Protein AF-0000000084537482 (afdb_homodimer)

InterPro domains:
  IPR013217 Methyltransferase type 12 [PF08242] (51-150)
  IPR029063 S-adenosyl-L-methionine-dependent methyltransferase superfamily [G3DSA:3.40.50.150] (11-241)
  IPR029063 S-adenosyl-L-methionine-dependent methyltransferase superfamily [SSF53335] (12-239)

Nearest PDB structures (foldseek):
  4gek-assembly1_A  TM=8.395E-01  e=1.538E-17  Escherichia coli str. K-12 su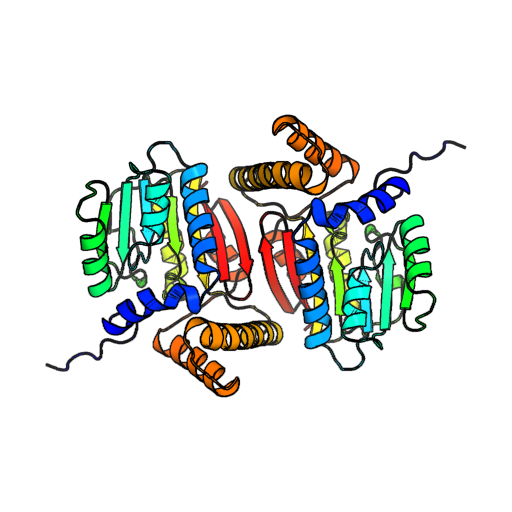bstr. MG1655
  4iwn-assembly1_B  TM=8.496E-01  e=4.969E-17  Escherichia coli
  1im8-assembly2_B  TM=8.520E-01  e=1.179E-16  Haemophilus influenzae Rd KW20
  3mcz-assembly1_B  TM=7.679E-01  e=9.448E-12  Burkholderia thailandensis E264
  8h26-assembly3_D  TM=6.845E-01  e=2.877E-08  Staphylococcus aureus subsp. aureus NCTC 8325

Foldseek 3Di:
DPPPPLFAPQDLVNLVVCVVCVCLLPVCQVVLLLVQLCCLPVVFDLAFEEEEEQCQLNSSVVNNCVVHVNHQYEYEHAHPNSQVNNCVVCVPRPSYHYDHDDLLVEDCVVDVAQAGQEYEYEADCQQHDPVSVLRNLLRRLRSYDAFHKYKYKHFAADPDPVLRVVLLLVSLVVSQVSCCVPPVDHDDSVRSSVVVVVSCVRNRGHHYHPVVVVVSNVVSQFPDKDWDDDDRRITMIMTTHD/DPPPPLFAPQDLVNLVVCVVCVCLLPVCQVVLLLVQLCCLCVVFDLAFEEEEEQCQLNSSVVNNCVVHVNHQYEYEHAHPNSQVNNCVVCVPRPSYHYDYDDLLVEDCVVDVAQAGQEYEYEADCQQHDPVSVLRNLLRRLRSYDAFHKYKYKHFAADPDPVLRVVLLLVSLVVSQVSCCVPPVDHDDSVRSSVVVVVSCVRNRGHHYHPVVVVVSNVVSQFPDKDWDDDDRRITMIMTTHD

Radius of gyration: 24.08 Å; Cα contacts (8 Å, |Δi|>4): 886; chains: 2; bounding box: 59×71×55 Å

Secondary structure (DSSP, 8-state):
-------GGGSHHHHHHHHHHHHHH-TTHHHHHHHHHHHHHHTS-SS-EEEEET-TTTHHHHHHHHH-TT-EEEEEES-HHHHHHHHHHTTT-TTEEEEE--GGG-STTS-S---EEEEEEES-GGGS-HHHHHHHHHHHHHHEEEEEEEEEEEEB--SSHHHHHHHHHHHHHHHHHHHHHHH-----HHHHHHHHHHHHHHHT---B-HHHHHHHHHHTT-SEEEEEEEETTEEEEEEE--/-------GGGSHHHHHHHHHHHHHH-TTHHHHHHHHHHHHHHTS-SS-EEEEET-TTTHHHHHHHHH-TT-EEEEEES-HHHHHHHHHHTTT-TTEEEEE--GGG-SGGG-S---EEEEEEES-GGGS-HHHHHHHHHHHHHHEEEEEEEEEEEEB--SSHHHHHHHHHHHHHHHHHHHHHHH-----HHHHHHHHHHHHHHHT---B-HHHHHHHHHHTT-SEEEEEEEETTEEEEEEE--

Solvent-accessible surface area (backbone atoms only — not comparable to full-atom values): 25208 Å² total; per-residue (Å²): 132,79,78,69,74,58,60,41,71,60,25,66,66,48,55,56,51,43,75,73,39,43,60,68,79,34,70,59,49,66,59,52,40,49,52,52,28,45,54,54,49,75,74,39,61,95,73,35,34,34,36,32,41,42,29,49,74,32,63,53,57,51,50,33,37,73,78,37,74,76,39,32,35,45,33,28,25,63,31,68,62,35,49,52,51,25,45,60,76,43,62,87,40,87,50,53,45,76,46,80,45,55,65,68,73,46,57,64,85,80,47,89,69,47,66,23,44,25,38,36,34,53,68,35,68,32,57,41,51,75,88,37,44,50,56,33,45,31,34,53,52,59,33,30,26,76,66,10,36,39,36,39,34,35,56,36,40,55,66,37,66,70,58,34,50,51,45,50,52,51,49,46,55,53,44,44,53,44,36,33,74,75,68,67,42,84,64,54,72,69,57,47,47,50,51,53,53,50,48,38,58,61,57,46,63,48,51,50,34,66,68,57,51,51,50,41,42,46,72,40,58,34,65,25,63,38,72,54,31,30,52,64,48,33,36,30,36,38,32,28,32,97,131,80,78,68,76,57,59,41,70,58,24,64,67,48,55,55,51,42,74,73,38,43,60,67,80,35,69,59,47,64,59,52,40,49,51,53,26,45,54,53,49,74,74,39,61,95,72,33,34,32,37,33,41,43,30,48,75,32,62,53,58,52,49,32,37,74,78,36,74,76,39,33,35,44,32,28,24,62,30,68,61,33,49,53,52,25,46,61,74,43,63,88,40,89,50,53,46,73,46,81,45,54,64,68,74,45,56,64,85,80,47,88,71,48,65,23,46,25,38,38,33,55,68,38,70,31,58,40,51,75,91,36,45,49,57,34,44,32,36,53,52,60,32,29,26,75,64,12,35,40,37,38,35,35,56,36,41,54,65,37,66,67,58,35,50,52,45,50,52,51,49,46,56,51,43,44,53,44,36,34,74,75,68,69,43,86,64,54,72,68,57,46,48,50,52,55,54,49,48,38,60,61,55,46,65,48,52,51,33,66,68,58,50,50,50,42,41,46,74,40,59,34,64,25,63,38,73,55,32,30,52,63,49,35,35,30,36,37,32,28,31,97

Organism: NCBI:txid1434108

Structure (mmCIF, N/CA/C/O backbone):
data_AF-0000000084537482-model_v1
#
loop_
_entity.id
_entity.type
_entity.pdbx_description
1 polymer Methyltransferase
#
loop_
_atom_site.group_PDB
_atom_site.id
_atom_site.type_symbol
_atom_site.label_atom_id
_atom_site.label_alt_id
_atom_site.label_comp_id
_atom_site.label_asym_id
_atom_site.label_entity_id
_atom_site.label_seq_id
_atom_site.pdbx_PDB_ins_code
_atom_site.Cartn_x
_atom_site.Cartn_y
_atom_site.Cartn_z
_atom_site.occupancy
_atom_site.B_iso_or_equiv
_atom_site.auth_seq_id
_atom_site.auth_comp_id
_atom_site.auth_asym_id
_atom_site.auth_atom_id
_atom_site.pdbx_PDB_model_num
ATOM 1 N N . MET A 1 1 ? -31.266 31.094 20.031 1 28.02 1 MET A N 1
ATOM 2 C CA . MET A 1 1 ? -29.891 30.984 19.594 1 28.02 1 MET A CA 1
ATOM 3 C C . MET A 1 1 ? -29.484 29.531 19.406 1 28.02 1 MET A C 1
ATOM 5 O O . MET A 1 1 ? -29.359 28.781 20.375 1 28.02 1 MET A O 1
ATOM 9 N N . GLU A 1 2 ? -30.031 28.812 18.469 1 32.56 2 GLU A N 1
ATOM 10 C CA . GLU A 1 2 ? -30.094 27.391 18.188 1 32.56 2 GLU A CA 1
ATOM 11 C C . GLU A 1 2 ? -28.703 26.75 18.25 1 32.56 2 GLU A C 1
ATOM 13 O O . GLU A 1 2 ? -27.781 27.203 17.578 1 32.56 2 GLU A O 1
ATOM 18 N N . LYS A 1 3 ? -28.234 26.312 19.375 1 38.31 3 LYS A N 1
ATOM 19 C CA . LYS A 1 3 ? -26.984 25.594 19.625 1 38.31 3 LYS A CA 1
ATOM 20 C C . LYS A 1 3 ? -26.656 24.641 18.484 1 38.31 3 LYS A C 1
ATOM 22 O O . LYS A 1 3 ? -27.406 23.719 18.203 1 38.31 3 LYS A O 1
ATOM 27 N N . GLU A 1 4 ? -26.219 25.094 17.328 1 40 4 GLU A N 1
ATOM 28 C CA . GLU A 1 4 ? -25.812 24.359 16.125 1 40 4 GLU A CA 1
ATOM 29 C C . GLU A 1 4 ? -25.094 23.062 16.5 1 40 4 GLU A C 1
ATOM 31 O O . GLU A 1 4 ? -24.109 23.078 17.234 1 40 4 GLU A O 1
ATOM 36 N N . LYS A 1 5 ? -25.828 22.031 16.609 1 47.16 5 LYS A N 1
ATOM 37 C CA . LYS A 1 5 ? -25.375 20.672 16.875 1 47.16 5 LYS A CA 1
ATOM 38 C C . LYS A 1 5 ? -24.031 20.406 16.172 1 47.16 5 LYS A C 1
ATOM 40 O O . LYS A 1 5 ? -23.953 20.422 14.945 1 47.16 5 LYS A O 1
ATOM 45 N N . LYS A 1 6 ? -23 21.031 16.953 1 53.72 6 LYS A N 1
ATOM 46 C CA . LYS A 1 6 ? -21.656 20.703 16.484 1 53.72 6 LYS A CA 1
ATOM 47 C C . LYS A 1 6 ? -21.578 19.25 16.031 1 53.72 6 LYS A C 1
ATOM 49 O O . LYS A 1 6 ? -22.047 18.344 16.734 1 53.72 6 LYS A O 1
ATOM 54 N N . LYS A 1 7 ? -21.531 19.062 14.82 1 63.03 7 LYS A N 1
ATOM 55 C CA . LYS A 1 7 ? -21.5 17.719 14.25 1 63.03 7 LYS A CA 1
ATOM 56 C C . LYS A 1 7 ? -20.094 17.344 13.828 1 63.03 7 LYS A C 1
ATOM 58 O O . LYS A 1 7 ? -19.266 18.203 13.539 1 63.03 7 LYS A O 1
ATOM 63 N N . GLY A 1 8 ? -19.75 16.031 14.148 1 67.12 8 GLY A N 1
ATOM 64 C CA . GLY A 1 8 ? -18.469 15.508 13.68 1 67.12 8 GLY A CA 1
ATOM 65 C C . GLY A 1 8 ? -17.281 16.062 14.438 1 67.12 8 GLY A C 1
ATOM 66 O O . GLY A 1 8 ? -17.25 16.016 15.664 1 67.12 8 GLY A O 1
ATOM 67 N N . TRP A 1 9 ? -16.438 16.625 13.852 1 72.44 9 TRP A N 1
ATOM 68 C CA . TRP A 1 9 ? -15.148 17.031 14.422 1 72.44 9 TRP A CA 1
ATOM 69 C C . TRP A 1 9 ? -15.266 18.359 15.148 1 72.44 9 TRP A C 1
ATOM 71 O O . TRP A 1 9 ? -14.375 18.75 15.914 1 72.44 9 TRP A O 1
ATOM 81 N N . THR A 1 10 ? -16.281 19 15.039 1 72.81 10 THR A N 1
ATOM 82 C CA . THR A 1 10 ? -16.453 20.281 15.727 1 72.81 10 THR A CA 1
ATOM 83 C C . THR A 1 10 ? -16.922 20.062 17.156 1 72.81 10 THR A C 1
ATOM 85 O O . THR A 1 10 ? -16.891 21 17.969 1 72.81 10 THR A O 1
ATOM 88 N N . HIS A 1 11 ? -17.312 18.797 17.422 1 74.81 11 HIS A N 1
ATOM 89 C CA . HIS A 1 11 ? -17.719 18.469 18.781 1 74.81 11 HIS A CA 1
ATOM 90 C C . HIS A 1 11 ? -16.5 18.172 19.672 1 74.81 11 HIS A C 1
ATOM 92 O O . HIS A 1 11 ? -15.672 17.344 19.328 1 74.81 11 HIS A O 1
ATOM 98 N N . PRO A 1 12 ? -16.297 18.828 20.797 1 72.88 12 PRO A N 1
ATOM 99 C CA . PRO A 1 12 ? -15.125 18.656 21.672 1 72.88 12 PRO A CA 1
ATOM 100 C C . PRO A 1 12 ? -14.914 17.219 22.109 1 72.88 12 PRO A C 1
ATOM 102 O O . PRO A 1 12 ? -13.766 16.766 22.234 1 72.88 12 PRO A O 1
ATOM 105 N N . GLU A 1 13 ? -15.984 16.5 22.328 1 75.12 13 GLU A N 1
ATOM 106 C CA . GLU A 1 13 ? -15.867 15.125 22.797 1 75.12 13 GLU A CA 1
ATOM 107 C C . GLU A 1 13 ? -15.211 14.242 21.734 1 75.12 13 GLU A C 1
ATOM 109 O O . GLU A 1 13 ? -14.562 13.25 22.062 1 75.12 13 GLU A O 1
ATOM 114 N N . ALA A 1 14 ? -15.43 14.617 20.516 1 74.69 14 ALA A N 1
ATOM 115 C CA . ALA A 1 14 ? -14.852 13.828 19.438 1 74.69 14 ALA A CA 1
ATOM 116 C C . ALA A 1 14 ? -13.328 13.898 19.453 1 74.69 14 ALA A C 1
ATOM 118 O O . ALA A 1 14 ? -12.648 12.875 19.312 1 74.69 14 ALA A O 1
ATOM 119 N N . ALA A 1 15 ? -12.82 15.031 19.75 1 73.25 15 ALA A N 1
ATOM 120 C CA . ALA A 1 15 ? -11.375 15.25 19.781 1 73.25 15 ALA A CA 1
ATOM 121 C C . ALA A 1 15 ? -10.734 14.5 20.938 1 73.25 15 ALA A C 1
ATOM 123 O O . ALA A 1 15 ? -9.672 13.891 20.781 1 73.25 15 ALA A O 1
ATOM 124 N N . GLU A 1 16 ? -11.328 14.492 22.047 1 76.12 16 GLU A N 1
ATOM 125 C CA . GLU A 1 16 ? -10.812 13.82 23.234 1 76.12 16 GLU A CA 1
ATOM 126 C C . GLU A 1 16 ? -10.812 12.305 23.062 1 76.12 16 GLU A C 1
ATOM 128 O O . GLU A 1 16 ? -9.828 11.633 23.391 1 76.12 16 GLU A O 1
ATOM 133 N N . LYS A 1 17 ? -11.914 11.852 22.562 1 77.38 17 LYS A N 1
ATOM 134 C CA . LYS A 1 17 ? -12.031 10.414 22.328 1 77.38 17 LYS A CA 1
ATOM 135 C C . LYS A 1 17 ? -10.984 9.93 21.328 1 77.38 17 LYS A C 1
ATOM 137 O O . LYS A 1 17 ? -10.391 8.867 21.516 1 77.38 17 LYS A O 1
ATOM 142 N N . TYR A 1 18 ? -10.828 10.672 20.344 1 77.38 18 TYR A N 1
ATOM 143 C CA . TYR A 1 18 ? -9.828 10.328 19.344 1 77.38 18 TYR A CA 1
ATOM 144 C C . TYR A 1 18 ? -8.438 10.258 19.969 1 77.38 18 TYR A C 1
ATOM 146 O O . TYR A 1 18 ? -7.699 9.289 19.734 1 77.38 18 TYR A O 1
ATOM 154 N N . ALA A 1 19 ? -8.07 11.156 20.75 1 76.12 19 ALA A N 1
ATOM 155 C CA . ALA A 1 19 ? -6.75 11.234 21.359 1 76.12 19 ALA A CA 1
ATOM 156 C C . ALA A 1 19 ? -6.477 10.008 22.234 1 76.12 19 ALA A C 1
ATOM 158 O O . ALA A 1 19 ? -5.344 9.516 22.281 1 76.12 19 ALA A O 1
ATOM 159 N N . GLN A 1 20 ? -7.52 9.406 22.719 1 78.25 20 GLN A N 1
ATOM 160 C CA . GLN A 1 20 ? -7.355 8.32 23.672 1 78.25 20 GLN A CA 1
ATOM 161 C C . GLN A 1 20 ? -7.371 6.965 22.984 1 78.25 20 GLN A C 1
ATOM 163 O O . GLN A 1 20 ? -6.758 6.008 23.469 1 78.25 20 GLN A O 1
ATOM 168 N N . THR A 1 21 ? -8.008 6.926 21.812 1 86.69 21 THR A N 1
ATOM 169 C CA . THR A 1 21 ? -8.297 5.59 21.297 1 86.69 21 THR A CA 1
ATOM 170 C C . THR A 1 21 ? -7.715 5.406 19.906 1 86.69 21 THR A C 1
ATOM 172 O O . THR A 1 21 ? -7.746 4.305 19.359 1 86.69 21 THR A O 1
ATOM 175 N N . ALA A 1 22 ? -7.148 6.445 19.375 1 88.88 22 ALA A N 1
ATOM 176 C CA . ALA A 1 22 ? -6.754 6.438 17.969 1 88.88 22 ALA A CA 1
ATOM 177 C C . ALA A 1 22 ? -5.812 5.273 17.672 1 88.88 22 ALA A C 1
ATOM 179 O O . ALA A 1 22 ? -5.996 4.555 16.688 1 88.88 22 ALA A O 1
ATOM 180 N N . ASP A 1 23 ? -4.918 4.969 18.594 1 91.31 23 ASP A N 1
ATOM 181 C CA . ASP A 1 23 ? -3.912 3.938 18.359 1 91.31 23 ASP A CA 1
ATOM 182 C C . ASP A 1 23 ? -4.52 2.543 18.484 1 91.31 23 ASP A C 1
ATOM 184 O O . ASP A 1 23 ? -3.982 1.574 17.953 1 91.31 23 ASP A O 1
ATOM 188 N N . ILE A 1 24 ? -5.586 2.445 19.188 1 91 24 ILE A N 1
ATOM 189 C CA . ILE A 1 24 ? -6.277 1.168 19.312 1 91 24 ILE A CA 1
ATOM 190 C C . ILE A 1 24 ? -7.133 0.91 18.078 1 91 24 ILE A C 1
ATOM 192 O O . ILE A 1 24 ? -7.16 -0.207 17.562 1 91 24 ILE A O 1
ATOM 196 N N . ILE A 1 25 ? -7.773 1.96 17.609 1 92.31 25 ILE A N 1
ATOM 197 C CA . ILE A 1 25 ? -8.688 1.857 16.469 1 92.31 25 ILE A CA 1
ATOM 198 C C . ILE A 1 25 ? -7.891 1.701 15.18 1 92.31 25 ILE A C 1
ATOM 200 O O . ILE A 1 25 ? -8.297 0.966 14.281 1 92.31 25 ILE A O 1
ATOM 204 N N . ILE A 1 26 ? -6.762 2.381 15.141 1 95.75 26 ILE A N 1
ATOM 205 C CA . ILE A 1 26 ? -5.863 2.312 14 1 95.75 26 ILE A CA 1
ATOM 206 C C . ILE A 1 26 ? -4.465 1.913 14.461 1 95.75 26 ILE A C 1
ATOM 208 O O . ILE A 1 26 ? -3.586 2.766 14.609 1 95.75 26 ILE A O 1
ATOM 212 N N . PRO A 1 27 ? -4.277 0.705 14.602 1 94.31 27 PRO A N 1
ATOM 213 C CA . PRO A 1 27 ? -2.984 0.249 15.117 1 94.31 27 PRO A CA 1
ATOM 214 C C . PRO A 1 27 ? -1.816 0.663 14.219 1 94.31 27 PRO A C 1
ATOM 216 O O . PRO A 1 27 ? -0.678 0.745 14.688 1 94.31 27 PRO A O 1
ATOM 219 N N . GLU A 1 28 ? -2.096 0.992 12.938 1 96.75 28 GLU A N 1
ATOM 220 C CA . GLU A 1 28 ? -1.063 1.369 11.977 1 96.75 28 GLU A CA 1
ATOM 221 C C . GLU A 1 28 ? -0.676 2.838 12.125 1 96.75 28 GLU A C 1
ATOM 223 O O . GLU A 1 28 ? 0.266 3.307 11.484 1 96.75 28 GLU A O 1
ATOM 228 N N . ARG A 1 29 ? -1.338 3.588 12.953 1 96.38 29 ARG A N 1
ATOM 229 C CA . ARG A 1 29 ? -1.21 5.039 13.039 1 96.38 29 ARG A CA 1
ATOM 230 C C . ARG A 1 29 ? 0.232 5.445 13.32 1 96.38 29 ARG A C 1
ATOM 232 O O . ARG A 1 29 ? 0.762 6.355 12.68 1 96.38 29 ARG A O 1
ATOM 239 N N . LYS A 1 30 ? 0.874 4.82 14.258 1 96.31 30 LYS A N 1
ATOM 240 C CA . LYS A 1 30 ? 2.248 5.164 14.617 1 96.31 30 LYS A CA 1
ATOM 241 C C . LYS A 1 30 ? 3.186 4.977 13.43 1 96.31 30 LYS A C 1
ATOM 243 O O . LYS A 1 30 ? 4.066 5.805 13.188 1 96.31 30 LYS A O 1
ATOM 248 N N . GLU A 1 31 ? 3.025 3.9 12.734 1 97.25 31 GLU A N 1
ATOM 249 C CA . GLU A 1 31 ? 3.828 3.639 11.547 1 97.25 31 GLU A CA 1
ATOM 250 C C . GLU A 1 31 ? 3.588 4.699 10.477 1 97.25 31 GLU A C 1
ATOM 252 O O . GLU A 1 31 ? 4.531 5.172 9.836 1 97.25 31 GLU A O 1
ATOM 257 N N . ILE A 1 32 ? 2.361 5.047 10.297 1 98.56 32 ILE A N 1
ATOM 258 C CA . ILE A 1 32 ? 1.987 6.047 9.305 1 98.56 32 ILE A CA 1
ATOM 259 C C . ILE A 1 32 ? 2.639 7.387 9.648 1 98.56 32 ILE A C 1
ATOM 261 O O . ILE A 1 32 ? 3.277 8.008 8.797 1 98.56 32 ILE A O 1
ATOM 265 N N . LEU A 1 33 ? 2.561 7.773 10.891 1 98.38 33 LEU A N 1
ATOM 266 C CA . LEU A 1 33 ? 3.168 9.016 11.352 1 98.38 33 LEU A CA 1
ATOM 267 C C . LEU A 1 33 ? 4.676 9 11.133 1 98.38 33 LEU A C 1
ATOM 269 O O . LEU A 1 33 ? 5.258 9.992 10.695 1 98.38 33 LEU A O 1
ATOM 273 N N . SER A 1 34 ? 5.234 7.887 11.406 1 98.31 34 SER A N 1
ATOM 274 C CA . SER A 1 34 ? 6.676 7.734 11.25 1 98.31 34 SER A CA 1
ATOM 275 C C . SER A 1 34 ? 7.102 7.875 9.797 1 98.31 34 SER A C 1
ATOM 277 O O . SER A 1 34 ? 8.062 8.578 9.492 1 98.31 34 SER A O 1
ATOM 279 N N . ILE A 1 35 ? 6.41 7.25 8.914 1 98.56 35 ILE A N 1
ATOM 280 C CA . ILE A 1 35 ? 6.77 7.277 7.5 1 98.56 35 ILE A CA 1
ATOM 281 C C . ILE A 1 35 ? 6.602 8.695 6.957 1 98.56 35 ILE A C 1
ATOM 283 O O . ILE A 1 35 ? 7.504 9.227 6.301 1 98.56 35 ILE A O 1
ATOM 287 N N . ILE A 1 36 ? 5.492 9.336 7.273 1 98.88 36 ILE A N 1
ATOM 288 C CA . ILE A 1 36 ? 5.211 10.68 6.773 1 98.88 36 ILE A CA 1
ATOM 289 C C . ILE A 1 36 ? 6.305 11.641 7.234 1 98.88 36 ILE A C 1
ATOM 291 O O . ILE A 1 36 ? 6.859 12.391 6.426 1 98.88 36 ILE A O 1
ATOM 295 N N . SER A 1 37 ? 6.613 11.594 8.516 1 98.81 37 SER A N 1
ATOM 296 C CA . SER A 1 37 ? 7.578 12.531 9.078 1 98.81 37 SER A CA 1
ATOM 297 C C . SER A 1 37 ? 8.984 12.266 8.539 1 98.81 37 SER A C 1
ATOM 299 O O . SER A 1 37 ? 9.719 13.203 8.227 1 98.81 37 SER A O 1
ATOM 301 N N . ARG A 1 38 ? 9.328 11.023 8.383 1 98.5 38 ARG A N 1
ATOM 302 C CA . ARG A 1 38 ? 10.656 10.68 7.898 1 98.5 38 ARG A CA 1
ATOM 303 C C . ARG A 1 38 ? 10.844 11.109 6.445 1 98.5 38 ARG A C 1
ATOM 305 O O . ARG A 1 38 ? 11.883 11.656 6.082 1 98.5 38 ARG A O 1
ATOM 312 N N . VAL A 1 39 ? 9.844 10.859 5.613 1 98.5 39 VAL A N 1
ATOM 313 C CA . VAL A 1 39 ? 9.938 11.266 4.215 1 98.5 39 VAL A CA 1
ATOM 314 C C . VAL A 1 39 ? 10.094 12.781 4.125 1 98.5 39 VAL A C 1
ATOM 316 O O . VAL A 1 39 ? 10.945 13.281 3.387 1 98.5 39 VAL A O 1
ATOM 319 N N . ALA A 1 40 ? 9.336 13.508 4.891 1 98.56 40 ALA A N 1
ATOM 320 C CA . ALA A 1 40 ? 9.344 14.969 4.867 1 98.56 40 ALA A CA 1
ATOM 321 C C . ALA A 1 40 ? 10.703 15.508 5.297 1 98.56 40 ALA A C 1
ATOM 323 O O . ALA A 1 40 ? 11.188 16.5 4.742 1 98.56 40 ALA A O 1
ATOM 324 N N . ILE A 1 41 ? 11.32 14.82 6.246 1 98.44 41 ILE A N 1
ATOM 325 C CA . ILE A 1 41 ? 12.508 15.383 6.879 1 98.44 41 ILE A CA 1
ATOM 326 C C . ILE A 1 41 ? 13.758 14.859 6.176 1 98.44 41 ILE A C 1
ATOM 328 O O . ILE A 1 41 ? 14.688 15.625 5.898 1 98.44 41 ILE A O 1
ATOM 332 N N . GLU A 1 42 ? 13.773 13.594 5.836 1 97.88 42 GLU A N 1
ATOM 333 C CA . GLU A 1 42 ? 14.992 12.984 5.305 1 97.88 42 GLU A CA 1
ATOM 334 C C . GLU A 1 42 ? 15.219 13.375 3.846 1 97.88 42 GLU A C 1
ATOM 336 O O . GLU A 1 42 ? 16.344 13.367 3.361 1 97.88 42 GLU A O 1
ATOM 341 N N . LEU A 1 43 ? 14.172 13.781 3.17 1 97.5 43 LEU A N 1
ATOM 342 C CA . LEU A 1 43 ? 14.312 14.203 1.781 1 97.5 43 LEU A CA 1
ATOM 343 C C . LEU A 1 43 ? 14.344 15.727 1.678 1 97.5 43 LEU A C 1
ATOM 345 O O . LEU A 1 43 ? 14.469 16.281 0.582 1 97.5 43 LEU A O 1
ATOM 349 N N . GLY A 1 44 ? 14.148 16.359 2.797 1 94.5 44 GLY A N 1
ATOM 350 C CA . GLY A 1 44 ? 14.148 17.812 2.826 1 94.5 44 GLY A CA 1
ATOM 351 C C . GLY A 1 44 ? 15.492 18.406 3.203 1 94.5 44 GLY A C 1
ATOM 352 O O . GLY A 1 44 ? 16.469 17.672 3.422 1 94.5 44 GLY A O 1
ATOM 353 N N . PRO A 1 45 ? 15.508 19.719 3.184 1 94.12 45 PRO A N 1
ATOM 354 C CA . PRO A 1 45 ? 16.734 20.406 3.58 1 94.12 45 PRO A CA 1
ATOM 355 C C . PRO A 1 45 ? 16.953 20.406 5.09 1 94.12 45 PRO A C 1
ATOM 357 O O . PRO A 1 45 ? 16.141 19.844 5.832 1 94.12 45 PRO A O 1
ATOM 360 N N . MET A 1 46 ? 17.969 21.031 5.547 1 92.31 46 MET A N 1
ATOM 361 C CA . MET A 1 46 ? 18.375 21.062 6.953 1 92.31 46 MET A CA 1
ATOM 362 C C . MET A 1 46 ? 17.344 21.844 7.781 1 92.31 46 MET A C 1
ATOM 364 O O . MET A 1 46 ? 17.031 21.438 8.898 1 92.31 46 MET A O 1
ATOM 368 N N . ASP A 1 47 ? 16.875 22.938 7.223 1 93.94 47 ASP A N 1
ATOM 369 C CA . ASP A 1 47 ? 15.883 23.766 7.898 1 93.94 47 ASP A CA 1
ATOM 370 C C . ASP A 1 47 ? 14.57 23.812 7.109 1 93.94 47 ASP A C 1
ATOM 372 O O . ASP A 1 47 ? 14.234 24.844 6.527 1 93.94 47 ASP A O 1
ATOM 376 N N . PRO A 1 48 ? 13.836 22.75 7.277 1 97.31 48 PRO A N 1
ATOM 377 C CA . PRO A 1 48 ? 12.664 22.656 6.402 1 97.31 48 PRO A CA 1
ATOM 378 C C . PRO A 1 48 ? 11.5 23.516 6.871 1 97.31 48 PRO A C 1
ATOM 380 O O . PRO A 1 48 ? 11.281 23.672 8.078 1 97.31 48 PRO A O 1
ATOM 383 N N . LYS A 1 49 ? 10.805 24.078 5.941 1 98.25 49 LYS A N 1
ATOM 384 C CA . LYS A 1 49 ? 9.508 24.719 6.129 1 98.25 49 LYS A CA 1
ATOM 385 C C . LYS A 1 49 ? 8.375 23.812 5.68 1 98.25 49 LYS A C 1
ATOM 387 O O . LYS A 1 49 ? 8.305 23.422 4.512 1 98.25 49 LYS A O 1
ATOM 392 N N . ILE A 1 50 ? 7.438 23.547 6.617 1 98.69 50 ILE A N 1
ATOM 393 C CA . ILE A 1 50 ? 6.457 22.484 6.359 1 98.69 50 ILE A CA 1
ATOM 394 C C . ILE A 1 50 ? 5.059 23 6.711 1 98.69 50 ILE A C 1
ATOM 396 O O . ILE A 1 50 ? 4.895 23.781 7.641 1 98.69 50 ILE A O 1
ATOM 400 N N . ILE A 1 51 ? 4.098 22.578 5.918 1 98.81 51 ILE A N 1
ATOM 401 C CA . ILE A 1 51 ? 2.695 22.766 6.277 1 98.81 51 ILE A CA 1
ATOM 402 C C . ILE A 1 51 ? 2.107 21.438 6.738 1 98.81 51 ILE A C 1
ATOM 404 O O . ILE A 1 51 ? 2.359 20.391 6.129 1 98.81 51 ILE A O 1
ATOM 408 N N . ASP A 1 52 ? 1.376 21.422 7.836 1 98.81 52 ASP A N 1
ATOM 409 C CA . ASP A 1 52 ? 0.634 20.281 8.367 1 98.81 52 ASP A CA 1
ATOM 410 C C . ASP A 1 52 ? -0.872 20.5 8.234 1 98.81 52 ASP A C 1
ATOM 412 O O . ASP A 1 52 ? -1.48 21.172 9.055 1 98.81 52 ASP A O 1
ATOM 416 N N . LEU A 1 53 ? -1.504 19.859 7.215 1 98.69 53 LEU A N 1
ATOM 417 C CA . LEU A 1 53 ? -2.92 20.047 6.914 1 98.69 53 LEU A CA 1
ATOM 418 C C . LEU A 1 53 ? -3.777 19.125 7.781 1 98.69 53 LEU A C 1
ATOM 420 O O . LEU A 1 53 ? -3.516 17.922 7.867 1 98.69 53 LEU A O 1
ATOM 424 N N . GLY A 1 54 ? -4.867 19.672 8.25 1 97.69 54 GLY A N 1
ATOM 425 C CA . GLY A 1 54 ? -5.641 18.875 9.188 1 97.69 54 GLY A CA 1
ATOM 426 C C . GLY A 1 54 ? -4.812 18.359 10.352 1 97.69 54 GLY A C 1
ATOM 427 O O . GLY A 1 54 ? -4.824 17.156 10.641 1 97.69 54 GLY A O 1
ATOM 428 N N . CYS A 1 55 ? -4.27 19.266 11.07 1 97.56 55 CYS A N 1
ATOM 429 C CA . CYS A 1 55 ? -3.191 18.906 11.984 1 97.56 55 CYS A CA 1
ATOM 430 C C . CYS A 1 55 ? -3.744 18.234 13.242 1 97.56 55 CYS A C 1
ATOM 432 O O . CYS A 1 55 ? -3.004 17.594 13.984 1 97.56 55 CYS A O 1
ATOM 434 N N . GLY A 1 56 ? -5.035 18.406 13.609 1 94.94 56 GLY A N 1
ATOM 435 C CA . GLY A 1 56 ? -5.562 17.859 14.852 1 94.94 56 GLY A CA 1
ATOM 436 C C . GLY A 1 56 ? -4.762 18.281 16.078 1 94.94 56 GLY A C 1
ATOM 437 O O . GLY A 1 56 ? -4.496 19.469 16.266 1 94.94 56 GLY A O 1
ATOM 438 N N . LEU A 1 57 ? -4.316 17.297 16.797 1 93.69 57 LEU A N 1
ATOM 439 C CA . LEU A 1 57 ? -3.529 17.578 18 1 93.69 57 LEU A CA 1
ATOM 440 C C . LEU A 1 57 ? -2.066 17.828 17.641 1 93.69 57 LEU A C 1
ATOM 442 O O . LEU A 1 57 ? -1.254 18.125 18.516 1 93.69 57 LEU A O 1
ATOM 446 N N . GLY A 1 58 ? -1.74 17.703 16.422 1 97.12 58 GLY A N 1
ATOM 447 C CA . GLY A 1 58 ? -0.391 17.984 15.961 1 97.12 58 GLY A CA 1
ATOM 448 C C . GLY A 1 58 ? 0.531 16.781 16.031 1 97.12 58 GLY A C 1
ATOM 449 O O . GLY A 1 58 ? 1.732 16.938 16.266 1 97.12 58 GLY A O 1
ATOM 450 N N . ASP A 1 59 ? 0.025 15.594 15.828 1 96.88 59 ASP A N 1
ATOM 451 C CA . ASP A 1 59 ? 0.812 14.375 15.992 1 96.88 59 ASP A CA 1
ATOM 452 C C . ASP A 1 59 ? 1.879 14.258 14.906 1 96.88 59 ASP A C 1
ATOM 454 O O . ASP A 1 59 ? 2.998 13.82 15.172 1 96.88 59 ASP A O 1
ATOM 458 N N . VAL A 1 60 ? 1.579 14.633 13.672 1 98.31 60 VAL A N 1
ATOM 459 C CA . VAL A 1 60 ? 2.584 14.617 12.617 1 98.31 60 VAL A CA 1
ATOM 460 C C . VAL A 1 60 ? 3.688 15.625 12.93 1 98.31 60 VAL A C 1
ATOM 462 O O . VAL A 1 60 ? 4.875 15.305 12.82 1 98.31 60 VAL A O 1
ATOM 465 N N . THR A 1 61 ? 3.281 16.781 13.32 1 98.69 61 THR A N 1
ATOM 466 C CA . THR A 1 61 ? 4.227 17.844 13.672 1 98.69 61 THR A CA 1
ATOM 467 C C . THR A 1 61 ? 5.152 17.391 14.797 1 98.69 61 THR A C 1
ATOM 469 O O . THR A 1 61 ? 6.359 17.625 14.75 1 98.69 61 THR A O 1
ATOM 472 N N . ALA A 1 62 ? 4.551 16.703 15.812 1 98.12 62 ALA A N 1
ATOM 473 C CA . ALA A 1 62 ? 5.363 16.203 16.922 1 98.12 62 ALA A CA 1
ATOM 474 C C . ALA A 1 62 ? 6.441 15.25 16.406 1 98.12 62 ALA A C 1
ATOM 476 O O . ALA A 1 62 ? 7.594 15.32 16.844 1 98.12 62 ALA A O 1
ATOM 477 N N . GLU A 1 63 ? 6.066 14.352 15.523 1 98.5 63 GLU A N 1
ATOM 478 C CA . GLU A 1 63 ? 7.031 13.414 14.961 1 98.5 63 GLU A CA 1
ATOM 479 C C . GLU A 1 63 ? 8.094 14.133 14.141 1 98.5 63 GLU A C 1
ATOM 481 O O . GLU A 1 63 ? 9.273 13.773 14.18 1 98.5 63 GLU A O 1
ATOM 486 N N . ILE A 1 64 ? 7.73 15.156 13.383 1 98.69 64 ILE A N 1
ATOM 487 C CA . ILE A 1 64 ? 8.648 15.961 12.586 1 98.69 64 ILE A CA 1
ATOM 488 C C . ILE A 1 64 ? 9.672 16.641 13.492 1 98.69 64 ILE A C 1
ATOM 490 O O . ILE A 1 64 ? 10.875 16.609 13.219 1 98.69 64 ILE A O 1
ATOM 494 N N . LEU A 1 65 ? 9.211 17.188 14.617 1 98.31 65 LEU A N 1
ATOM 495 C CA . LEU A 1 65 ? 10.062 17.953 15.523 1 98.31 65 LEU A CA 1
ATOM 496 C C . LEU A 1 65 ? 11.031 17.031 16.25 1 98.31 65 LEU A C 1
ATOM 498 O O . LEU A 1 65 ? 12.125 17.453 16.641 1 98.31 65 LEU A O 1
ATOM 502 N N . LYS A 1 66 ? 10.641 15.766 16.469 1 97.81 66 LYS A N 1
ATOM 503 C CA . LYS A 1 66 ? 11.562 14.789 17.031 1 97.81 66 LYS A CA 1
ATOM 504 C C . LYS A 1 66 ? 12.773 14.578 16.125 1 97.81 66 LYS A C 1
ATOM 506 O O . LYS A 1 66 ? 13.891 14.398 16.609 1 97.81 66 LYS A O 1
ATOM 511 N N . LEU A 1 67 ? 12.523 14.695 14.836 1 97.69 67 LEU A N 1
A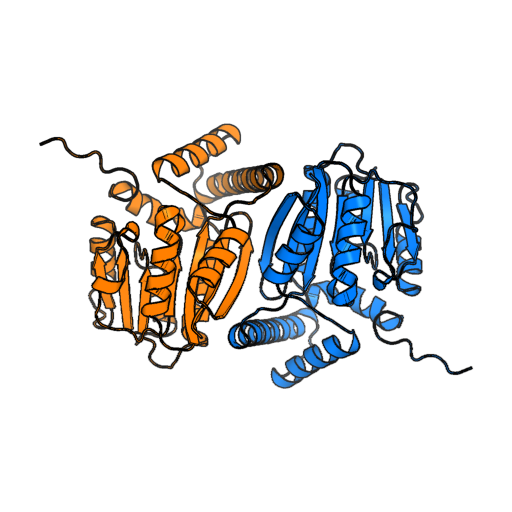TOM 512 C CA . LEU A 1 67 ? 13.578 14.469 13.852 1 97.69 67 LEU A CA 1
ATOM 513 C C . LEU A 1 67 ? 14.352 15.758 13.578 1 97.69 67 LEU A C 1
ATOM 515 O O . LEU A 1 67 ? 15.555 15.719 13.328 1 97.69 67 LEU A O 1
ATOM 519 N N . LYS A 1 68 ? 13.586 16.859 13.555 1 98.12 68 LYS A N 1
ATOM 520 C CA . LYS A 1 68 ? 14.156 18.172 13.273 1 98.12 68 LYS A CA 1
ATOM 521 C C . LYS A 1 68 ? 13.531 19.234 14.172 1 98.12 68 LYS A C 1
ATOM 523 O O . LYS A 1 68 ? 12.609 19.953 13.75 1 98.12 68 LYS A O 1
ATOM 528 N N . PRO A 1 69 ? 14.102 19.469 15.305 1 96.38 69 PRO A N 1
ATOM 529 C CA . PRO A 1 69 ? 13.523 20.391 16.297 1 96.38 69 PRO A CA 1
ATOM 530 C C . PRO A 1 69 ? 13.406 21.812 15.773 1 96.38 69 PRO A C 1
ATOM 532 O O . PRO A 1 69 ? 12.555 22.578 16.25 1 96.38 69 PRO A O 1
ATOM 535 N N . GLN A 1 70 ? 14.172 22.125 14.812 1 95.69 70 GLN A N 1
ATOM 536 C CA . GLN A 1 70 ? 14.203 23.516 14.344 1 95.69 70 GLN A CA 1
ATOM 537 C C . GLN A 1 70 ? 13.312 23.703 13.133 1 95.69 70 GLN A C 1
ATOM 539 O O . GLN A 1 70 ? 13.305 24.781 12.523 1 95.69 70 GLN A O 1
ATOM 544 N N . ALA A 1 71 ? 12.555 22.688 12.758 1 98 71 ALA A N 1
ATOM 545 C CA . ALA A 1 71 ? 11.664 22.812 11.609 1 98 71 ALA A CA 1
ATOM 546 C C . ALA A 1 71 ? 10.617 23.906 11.828 1 98 71 ALA A C 1
ATOM 548 O O . ALA A 1 71 ? 10.117 24.062 12.945 1 98 71 ALA A O 1
ATOM 549 N N . ASP A 1 72 ? 10.352 24.656 10.766 1 98.06 72 ASP A N 1
ATOM 550 C CA . ASP A 1 72 ? 9.234 25.609 10.758 1 98.06 72 ASP A CA 1
ATOM 551 C C . ASP A 1 72 ? 7.961 24.938 10.242 1 98.06 72 ASP A C 1
ATOM 553 O O . ASP A 1 72 ? 7.922 24.438 9.117 1 98.06 72 ASP A O 1
ATOM 557 N N . VAL A 1 73 ? 6.91 25 11.086 1 98.5 73 VAL A N 1
ATOM 558 C CA . VAL A 1 73 ? 5.699 24.281 10.695 1 98.5 73 VAL A CA 1
ATOM 559 C C . VAL A 1 73 ? 4.492 25.203 10.805 1 98.5 73 VAL A C 1
ATOM 561 O O . VAL A 1 73 ? 4.273 25.828 11.844 1 98.5 73 VAL A O 1
ATOM 564 N N . LEU A 1 74 ? 3.801 25.344 9.734 1 98.5 74 LEU A N 1
ATOM 565 C CA . LEU A 1 74 ? 2.473 25.953 9.727 1 98.5 74 LEU A CA 1
ATOM 566 C C . LEU A 1 74 ? 1.392 24.875 9.852 1 98.5 74 LEU A C 1
ATOM 568 O O . LEU A 1 74 ? 1.215 24.062 8.945 1 98.5 74 LEU A O 1
ATOM 572 N N . MET A 1 75 ? 0.717 24.891 10.961 1 98.5 75 MET A N 1
ATOM 573 C CA . MET A 1 75 ? -0.342 23.922 11.242 1 98.5 75 MET A CA 1
ATOM 574 C C . MET A 1 75 ? -1.71 24.5 10.898 1 98.5 75 MET A C 1
ATOM 576 O O . MET A 1 75 ? -2.021 25.641 11.258 1 98.5 75 MET A O 1
ATOM 580 N N . ILE A 1 76 ? -2.525 23.672 10.203 1 98.12 76 ILE A N 1
ATOM 581 C CA . ILE A 1 76 ? -3.834 24.141 9.758 1 98.12 76 ILE A CA 1
ATOM 582 C C . ILE A 1 76 ? -4.906 23.125 10.172 1 98.12 76 ILE A C 1
ATOM 584 O O . ILE A 1 76 ? -4.762 21.922 9.938 1 98.12 76 ILE A O 1
ATOM 588 N N . ASP A 1 77 ? -5.953 23.578 10.75 1 96.69 77 ASP A N 1
ATOM 589 C CA . ASP A 1 77 ? -7.109 22.75 11.07 1 96.69 77 ASP A CA 1
ATOM 590 C C . ASP A 1 77 ? -8.398 23.562 11.055 1 96.69 77 ASP A C 1
ATOM 592 O O . ASP A 1 77 ? -8.359 24.797 11.094 1 96.69 77 ASP A O 1
ATOM 596 N N . PHE A 1 78 ? -9.461 22.844 10.984 1 93.88 78 PHE A N 1
ATOM 597 C CA . PHE A 1 78 ? -10.758 23.5 10.891 1 93.88 78 PHE A CA 1
ATOM 598 C C . PHE A 1 78 ? -11.406 23.609 12.266 1 93.88 78 PHE A C 1
ATOM 600 O O . PHE A 1 78 ? -12.156 24.562 12.523 1 93.88 78 PHE A O 1
ATOM 607 N N . SER A 1 79 ? -11.219 22.703 13.195 1 91 79 SER A N 1
ATOM 608 C CA . SER A 1 79 ? -11.883 22.594 14.492 1 91 79 SER A CA 1
ATOM 609 C C . SER A 1 79 ? -11.305 23.578 15.5 1 91 79 SER A C 1
ATOM 611 O O . SER A 1 79 ? -10.109 23.547 15.789 1 91 79 SER A O 1
ATOM 613 N N . ASP A 1 80 ? -12.188 24.375 16.094 1 92.19 80 ASP A N 1
ATOM 614 C CA . ASP A 1 80 ? -11.766 25.312 17.141 1 92.19 80 ASP A CA 1
ATOM 615 C C . ASP A 1 80 ? -11.078 24.594 18.281 1 92.19 80 ASP A C 1
ATOM 617 O O . ASP A 1 80 ? -10.078 25.078 18.828 1 92.19 80 ASP A O 1
ATOM 621 N N . GLU A 1 81 ? -11.648 23.516 18.594 1 90.5 81 GLU A N 1
ATOM 622 C CA . GLU A 1 81 ? -11.102 22.75 19.719 1 90.5 81 GLU A CA 1
ATOM 623 C C . GLU A 1 81 ? -9.703 22.219 19.391 1 90.5 81 GLU A C 1
ATOM 625 O O . GLU A 1 81 ? -8.805 22.266 20.234 1 90.5 81 GLU A O 1
ATOM 630 N N . MET A 1 82 ? -9.508 21.719 18.219 1 91.62 82 MET A N 1
ATOM 631 C CA . MET A 1 82 ? -8.195 21.219 17.797 1 91.62 82 MET A CA 1
ATOM 632 C C . MET A 1 82 ? -7.18 22.344 17.719 1 91.62 82 MET A C 1
ATOM 634 O O . MET A 1 82 ? -6.023 22.172 18.125 1 91.62 82 MET A O 1
ATOM 638 N N . ILE A 1 83 ? -7.594 23.469 17.234 1 94 83 ILE A N 1
ATOM 639 C CA . ILE A 1 83 ? -6.719 24.641 17.141 1 94 83 ILE A CA 1
ATOM 640 C C . ILE A 1 83 ? -6.262 25.047 18.547 1 94 83 ILE A C 1
ATOM 642 O O . ILE A 1 83 ? -5.074 25.281 18.781 1 94 83 ILE A O 1
ATOM 646 N N . ARG A 1 84 ? -7.188 25.109 19.438 1 94 84 ARG A N 1
ATOM 647 C CA . ARG A 1 84 ? -6.871 25.469 20.812 1 94 84 ARG A CA 1
ATOM 648 C C . ARG A 1 84 ? -5.879 24.5 21.438 1 94 84 ARG A C 1
ATOM 650 O O . ARG A 1 84 ? -4.852 24.906 21.984 1 94 84 ARG A O 1
ATOM 657 N N . ARG A 1 85 ? -6.133 23.25 21.297 1 92.75 85 ARG A N 1
ATOM 658 C CA . ARG A 1 85 ? -5.32 22.203 21.922 1 92.75 85 ARG A CA 1
ATOM 659 C C . ARG A 1 85 ? -3.936 22.141 21.281 1 92.75 85 ARG A C 1
ATOM 661 O O . ARG A 1 85 ? -2.934 21.984 21.984 1 92.75 85 ARG A O 1
ATOM 668 N N . SER A 1 86 ? -3.877 22.25 19.969 1 95.25 86 SER A N 1
ATOM 669 C CA . SER A 1 86 ? -2.582 22.188 19.297 1 95.25 86 SER A CA 1
ATOM 670 C C . SER A 1 86 ? -1.747 23.422 19.578 1 95.25 86 SER A C 1
ATOM 672 O O . SER A 1 86 ? -0.532 23.344 19.766 1 95.25 86 SER A O 1
ATOM 674 N N . SER A 1 87 ? -2.4 24.594 19.625 1 96.94 87 SER A N 1
ATOM 675 C CA . SER A 1 87 ? -1.7 25.812 19.984 1 96.94 87 SER A CA 1
ATOM 676 C C . SER A 1 87 ? -1.091 25.719 21.375 1 96.94 87 SER A C 1
ATOM 678 O O . SER A 1 87 ? 0.04 26.156 21.609 1 96.94 87 SER A O 1
ATOM 680 N N . GLU A 1 88 ? -1.84 25.141 22.266 1 96.56 88 GLU A N 1
ATOM 681 C CA . GLU A 1 88 ? -1.344 24.953 23.641 1 96.56 88 GLU A CA 1
ATOM 682 C C . GLU A 1 88 ? -0.186 23.969 23.672 1 96.56 88 GLU A C 1
ATOM 684 O O . GLU A 1 88 ? 0.817 24.188 24.344 1 96.56 88 GLU A O 1
ATOM 689 N N . ARG A 1 89 ? -0.33 22.922 22.969 1 95.38 89 ARG A N 1
ATOM 690 C CA . ARG A 1 89 ? 0.664 21.844 22.953 1 95.38 89 ARG A CA 1
ATOM 691 C C . ARG A 1 89 ? 2.02 22.375 22.484 1 95.38 89 ARG A C 1
ATOM 693 O O . ARG A 1 89 ? 3.061 21.938 22.984 1 95.38 89 ARG A O 1
ATOM 700 N N . PHE A 1 90 ? 1.968 23.344 21.516 1 97.81 90 PHE A N 1
ATOM 701 C CA . PHE A 1 90 ? 3.221 23.797 20.922 1 97.81 90 PHE A CA 1
ATOM 702 C C . PHE A 1 90 ? 3.498 25.25 21.266 1 97.81 90 PHE A C 1
ATOM 704 O O . PHE A 1 90 ? 4.23 25.938 20.547 1 97.81 90 PHE A O 1
ATOM 711 N N . ARG A 1 91 ? 3.004 25.734 22.328 1 96.75 91 ARG A N 1
ATOM 712 C CA . ARG A 1 91 ? 3.047 27.156 22.703 1 96.75 91 ARG A CA 1
ATOM 713 C C . ARG A 1 91 ? 4.484 27.609 22.922 1 96.75 91 ARG A C 1
ATOM 715 O O . ARG A 1 91 ? 4.801 28.781 22.703 1 96.75 91 ARG A O 1
ATOM 722 N N . ASP A 1 92 ? 5.363 26.688 23.25 1 97 92 ASP A N 1
ATOM 723 C CA . ASP A 1 92 ? 6.719 27.078 23.625 1 97 92 ASP A CA 1
ATOM 724 C C . ASP A 1 92 ? 7.66 27.016 22.422 1 97 92 ASP A C 1
ATOM 726 O O . ASP A 1 92 ? 8.844 27.328 22.531 1 97 92 ASP A O 1
ATOM 730 N N . ASN A 1 93 ? 7.176 26.594 21.312 1 97.5 93 ASN A N 1
ATOM 731 C CA . ASN A 1 93 ? 7.98 26.531 20.094 1 97.5 93 ASN A CA 1
ATOM 732 C C . ASN A 1 93 ? 7.652 27.688 19.156 1 97.5 93 ASN A C 1
ATOM 734 O O . ASN A 1 93 ? 6.598 27.688 18.516 1 97.5 93 ASN A O 1
ATOM 738 N N . LYS A 1 94 ? 8.508 28.594 18.984 1 96.94 94 LYS A N 1
ATOM 739 C CA . LYS A 1 94 ? 8.289 29.812 18.219 1 96.94 94 LYS A CA 1
ATOM 740 C C . LYS A 1 94 ? 8.219 29.531 16.719 1 96.94 94 LYS A C 1
ATOM 742 O O . LYS A 1 94 ? 7.789 30.391 15.945 1 96.94 94 LYS A O 1
ATOM 747 N N . ASN A 1 95 ? 8.688 28.344 16.297 1 97.44 95 ASN A N 1
ATOM 748 C CA . ASN A 1 95 ? 8.695 28 14.875 1 97.44 95 ASN A CA 1
ATOM 749 C C . ASN A 1 95 ? 7.355 27.406 14.445 1 97.44 95 ASN A C 1
ATOM 751 O O . ASN A 1 95 ? 7.164 27.078 13.273 1 97.44 95 ASN A O 1
ATOM 755 N N . ILE A 1 96 ? 6.418 27.297 15.375 1 98.12 96 ILE A N 1
ATOM 756 C CA . ILE A 1 96 ? 5.137 26.672 15.07 1 98.12 96 ILE A CA 1
ATOM 757 C C . ILE A 1 96 ? 4.043 27.734 15.031 1 98.12 96 ILE A C 1
ATOM 759 O O . ILE A 1 96 ? 3.914 28.531 15.969 1 98.12 96 ILE A O 1
ATOM 763 N N . ASN A 1 97 ? 3.311 27.781 13.984 1 96.88 97 ASN A N 1
ATOM 764 C CA . ASN A 1 97 ? 2.109 28.609 13.859 1 96.88 97 ASN A CA 1
ATOM 765 C C . ASN A 1 97 ? 0.877 27.75 13.57 1 96.88 97 ASN A C 1
ATOM 767 O O . ASN A 1 97 ? 0.949 26.781 12.805 1 96.88 97 ASN A O 1
ATOM 771 N N . VAL A 1 98 ? -0.202 28.094 14.195 1 97.44 98 VAL A N 1
ATOM 772 C CA . VAL A 1 98 ? -1.453 27.375 14.023 1 97.44 98 VAL A CA 1
ATOM 773 C C . VAL A 1 98 ? -2.521 28.297 13.453 1 97.44 98 VAL A C 1
ATOM 775 O O . VAL A 1 98 ? -2.756 29.391 14 1 97.44 98 VAL A O 1
ATOM 778 N N . VAL A 1 99 ? -3.186 27.875 12.391 1 96.25 99 VAL A N 1
ATOM 779 C CA . VAL A 1 99 ? -4.188 28.703 11.727 1 96.25 99 VAL A CA 1
ATOM 780 C C . VAL A 1 99 ? -5.453 27.891 11.484 1 96.25 99 VAL A C 1
ATOM 782 O O . VAL A 1 99 ? -5.383 26.688 11.203 1 96.25 99 VAL A O 1
ATOM 785 N N . LYS A 1 100 ? -6.594 28.531 11.594 1 96.19 100 LYS A N 1
ATOM 786 C CA . LYS A 1 100 ? -7.871 27.891 11.305 1 96.19 100 LYS A CA 1
ATOM 787 C C . LYS A 1 100 ? -8.227 28.031 9.82 1 96.19 100 LYS A C 1
ATOM 789 O O . LYS A 1 100 ? -8.188 29.125 9.266 1 96.19 100 LYS A O 1
ATOM 794 N N . ARG A 1 101 ? -8.555 26.875 9.211 1 96.25 101 ARG A N 1
ATOM 795 C CA . ARG A 1 101 ? -8.984 26.891 7.816 1 96.25 101 ARG A CA 1
ATOM 796 C C . ARG A 1 101 ? -9.789 25.641 7.477 1 96.25 101 ARG A C 1
ATOM 798 O O . ARG A 1 101 ? -9.445 24.547 7.906 1 96.25 101 ARG A O 1
ATOM 805 N N . ASP A 1 102 ? -10.891 25.859 6.812 1 96.25 102 ASP A N 1
ATOM 806 C CA . ASP A 1 102 ? -11.602 24.781 6.145 1 96.25 102 ASP A CA 1
ATOM 807 C C . ASP A 1 102 ? -10.945 24.438 4.809 1 96.25 102 ASP A C 1
ATOM 809 O O . ASP A 1 102 ? -10.945 25.25 3.887 1 96.25 102 ASP A O 1
ATOM 813 N N . LEU A 1 103 ? -10.445 23.266 4.703 1 96.88 103 LEU A N 1
ATOM 814 C CA . LEU A 1 103 ? -9.695 22.859 3.514 1 96.88 103 LEU A CA 1
ATOM 815 C C . LEU A 1 103 ? -10.594 22.891 2.277 1 96.88 103 LEU A C 1
ATOM 817 O O . LEU A 1 103 ? -10.094 22.906 1.149 1 96.88 103 LEU A O 1
ATOM 821 N N . ASN A 1 104 ? -11.891 22.875 2.451 1 96.5 104 ASN A N 1
ATOM 822 C CA . ASN A 1 104 ? -12.82 22.984 1.328 1 96.5 104 ASN A CA 1
ATOM 823 C C . ASN A 1 104 ? -12.766 24.359 0.68 1 96.5 104 ASN A C 1
ATOM 825 O O . ASN A 1 104 ? -13.25 24.547 -0.438 1 96.5 104 ASN A O 1
ATOM 829 N N . GLN A 1 105 ? -12.141 25.266 1.363 1 94.81 105 GLN A N 1
ATOM 830 C CA . GLN A 1 105 ? -12.125 26.641 0.892 1 94.81 105 GLN A CA 1
ATOM 831 C C . GLN A 1 105 ? -10.812 26.969 0.197 1 94.81 105 GLN A C 1
ATOM 833 O O . GLN A 1 105 ? -10.57 28.125 -0.19 1 94.81 105 GLN A O 1
ATOM 838 N N . GLY A 1 106 ? -9.945 26.016 0.052 1 93.19 106 GLY A N 1
ATOM 839 C CA . GLY A 1 106 ? -8.641 26.266 -0.543 1 93.19 106 GLY A CA 1
ATOM 840 C C . GLY A 1 106 ? -7.602 26.719 0.464 1 93.19 106 GLY A C 1
ATOM 841 O O . GLY A 1 106 ? -7.887 26.812 1.66 1 93.19 106 GLY A O 1
ATOM 842 N N . LEU A 1 107 ? -6.359 26.984 -0.028 1 95.38 107 LEU A N 1
ATOM 843 C CA . LEU A 1 107 ? -5.258 27.188 0.91 1 95.38 107 LEU A CA 1
ATOM 844 C C . LEU A 1 107 ? -4.484 28.453 0.579 1 95.38 107 LEU A C 1
ATOM 846 O O . LEU A 1 107 ? -3.713 28.953 1.405 1 95.38 107 LEU A O 1
ATOM 850 N N . LEU A 1 108 ? -4.594 29.078 -0.549 1 94.5 108 LEU A N 1
ATOM 851 C CA . LEU A 1 108 ? -3.613 30.016 -1.069 1 94.5 108 LEU A CA 1
ATOM 852 C C . LEU A 1 108 ? -3.672 31.344 -0.303 1 94.5 108 LEU A C 1
ATOM 854 O O . LEU A 1 108 ? -2.688 32.094 -0.258 1 94.5 108 LEU A O 1
ATOM 858 N N . ASP A 1 109 ? -4.754 31.609 0.274 1 93.12 109 ASP A N 1
ATOM 859 C CA . ASP A 1 109 ? -4.895 32.906 0.955 1 93.12 109 ASP A CA 1
ATOM 860 C C . ASP A 1 109 ? -4.453 32.812 2.412 1 93.12 109 ASP A C 1
ATOM 862 O O . ASP A 1 109 ? -4.461 33.781 3.139 1 93.12 109 ASP A O 1
ATOM 866 N N . ILE A 1 110 ? -4.02 31.656 2.902 1 89.56 110 ILE A N 1
ATOM 867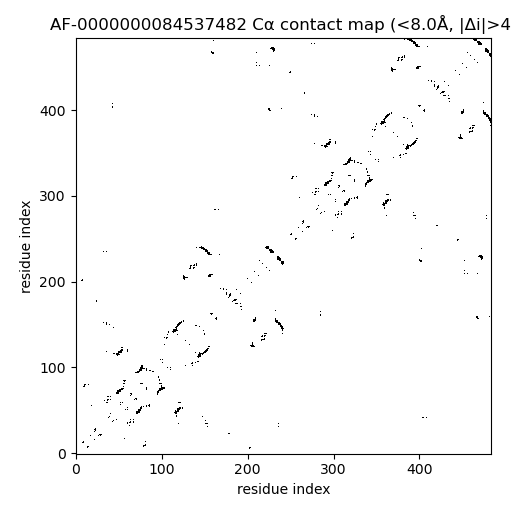 C CA . ILE A 1 110 ? -3.654 31.469 4.301 1 89.56 110 ILE A CA 1
ATOM 868 C C . ILE A 1 110 ? -2.27 32.062 4.559 1 89.56 110 ILE A C 1
ATOM 870 O O . ILE A 1 110 ? -1.934 32.406 5.695 1 89.56 110 ILE A O 1
ATOM 874 N N . THR A 1 111 ? -1.489 32.031 3.486 1 85.75 111 THR A N 1
ATOM 875 C CA . THR A 1 111 ? -0.135 32.562 3.59 1 85.75 111 THR A CA 1
ATOM 876 C C . THR A 1 111 ? 0.331 33.125 2.25 1 85.75 111 THR A C 1
ATOM 878 O O . THR A 1 111 ? -0.149 32.719 1.195 1 85.75 111 THR A O 1
ATOM 881 N N . GLY A 1 112 ? 1.194 34.062 2.348 1 84.75 112 GLY A N 1
ATOM 882 C CA . GLY A 1 112 ? 1.85 34.562 1.155 1 84.75 112 GLY A CA 1
ATOM 883 C C . GLY A 1 112 ? 3.102 33.812 0.784 1 84.75 112 GLY A C 1
ATOM 884 O O . GLY A 1 112 ? 3.639 33.969 -0.312 1 84.75 112 GLY A O 1
ATOM 885 N N . ASP A 1 113 ? 3.49 32.969 1.592 1 85.69 113 ASP A N 1
ATOM 886 C CA . ASP A 1 113 ? 4.707 32.188 1.383 1 85.69 113 ASP A CA 1
ATOM 887 C C . ASP A 1 113 ? 4.484 31.094 0.349 1 85.69 113 ASP A C 1
ATOM 889 O O . ASP A 1 113 ? 3.467 30.406 0.382 1 85.69 113 ASP A O 1
ATOM 893 N N . ARG A 1 114 ? 5.395 30.891 -0.691 1 84.62 114 ARG A N 1
ATOM 894 C CA . ARG A 1 114 ? 5.32 29.859 -1.721 1 84.62 114 ARG A CA 1
ATOM 895 C C . ARG A 1 114 ? 6.578 29 -1.722 1 84.62 114 ARG A C 1
ATOM 897 O O . ARG A 1 114 ? 6.895 28.344 -2.725 1 84.62 114 ARG A O 1
ATOM 904 N N . GLY A 1 115 ? 7.117 28.797 -0.687 1 92.5 115 GLY A N 1
ATOM 905 C CA . GLY A 1 115 ? 8.398 28.125 -0.688 1 92.5 115 GLY A CA 1
ATOM 906 C C . GLY A 1 115 ? 8.5 27.047 0.367 1 92.5 115 GLY A C 1
ATOM 907 O O . GLY A 1 115 ? 9.547 26.891 1.007 1 92.5 115 GLY A O 1
ATOM 908 N N . PHE A 1 116 ? 7.41 26.281 0.489 1 98.06 116 PHE A N 1
ATOM 909 C CA . PHE A 1 116 ? 7.461 25.219 1.48 1 98.06 116 PHE A CA 1
ATOM 910 C C . PHE A 1 116 ? 8.172 23.984 0.919 1 98.06 116 PHE A C 1
ATOM 912 O O . PHE A 1 116 ? 8.062 23.688 -0.272 1 98.06 116 PHE A O 1
ATOM 919 N N . ASP A 1 117 ? 8.93 23.297 1.792 1 98.44 117 ASP A N 1
ATOM 920 C CA . ASP A 1 117 ? 9.672 22.094 1.403 1 98.44 117 ASP A CA 1
ATOM 921 C C . ASP A 1 117 ? 8.758 20.875 1.355 1 98.44 117 ASP A C 1
ATOM 923 O O . ASP A 1 117 ? 8.992 19.953 0.578 1 98.44 117 ASP A O 1
ATOM 927 N N . ALA A 1 118 ? 7.746 20.938 2.227 1 98.75 118 ALA A N 1
ATOM 928 C CA . ALA A 1 118 ? 6.797 19.828 2.256 1 98.75 118 ALA A CA 1
ATOM 929 C C . ALA A 1 118 ? 5.441 20.281 2.795 1 98.75 118 ALA A C 1
ATOM 931 O O . ALA A 1 118 ? 5.367 21.203 3.617 1 98.75 118 ALA A O 1
ATOM 932 N N . VAL A 1 119 ? 4.422 19.688 2.281 1 98.88 119 VAL A N 1
ATOM 933 C CA . VAL A 1 119 ? 3.078 19.703 2.85 1 98.88 119 VAL A CA 1
ATOM 934 C C . VAL A 1 119 ? 2.676 18.297 3.266 1 98.88 119 VAL A C 1
ATOM 936 O O . VAL A 1 119 ? 2.766 17.359 2.469 1 98.88 119 VAL A O 1
ATOM 939 N N . VAL A 1 120 ? 2.289 18.141 4.52 1 98.94 120 VAL A N 1
ATOM 940 C CA . VAL A 1 120 ? 1.909 16.812 5.016 1 98.94 120 VAL A CA 1
ATOM 941 C C . VAL A 1 120 ? 0.457 16.844 5.488 1 98.94 120 VAL A C 1
ATOM 943 O O . VAL A 1 120 ? -0.074 17.906 5.828 1 98.94 120 VAL A O 1
ATOM 946 N N . SER A 1 121 ? -0.148 15.719 5.43 1 98.88 121 SER A N 1
ATOM 947 C CA . SER A 1 121 ? -1.493 15.508 5.953 1 98.88 121 SER A CA 1
ATOM 948 C C . SER A 1 121 ? -1.684 14.07 6.43 1 98.88 121 SER A C 1
ATOM 950 O O . SER A 1 121 ? -1.171 13.141 5.812 1 98.88 121 SER A O 1
ATOM 952 N N . CYS A 1 122 ? -2.379 13.93 7.48 1 98.44 122 CYS A N 1
ATOM 953 C CA . CYS A 1 122 ? -2.674 12.609 8.023 1 98.44 122 CYS A CA 1
ATOM 954 C C . CYS A 1 122 ? -4.098 12.547 8.562 1 98.44 122 CYS A C 1
ATOM 956 O O . CYS A 1 122 ? -4.422 13.195 9.555 1 98.44 122 CYS A O 1
ATOM 958 N N . PHE A 1 123 ? -4.945 11.789 7.863 1 97.12 123 PHE A N 1
ATOM 959 C CA . PHE A 1 123 ? -6.324 11.516 8.25 1 97.12 123 PHE A CA 1
ATOM 960 C C . PHE A 1 123 ? -7.148 12.797 8.25 1 97.12 123 PHE A C 1
ATOM 962 O O . PHE A 1 123 ? -7.852 13.094 9.219 1 97.12 123 PHE A O 1
ATOM 969 N N . SER A 1 124 ? -7.109 13.531 7.105 1 97.31 124 SER A N 1
ATOM 970 C CA . SER A 1 124 ? -7.855 14.789 7.051 1 97.31 124 SER A CA 1
ATOM 971 C C . SER A 1 124 ? -8.531 14.969 5.695 1 97.31 124 SER A C 1
ATOM 973 O O . SER A 1 124 ? -9.695 15.367 5.621 1 97.31 124 SER A O 1
ATOM 975 N N . ILE A 1 125 ? -7.863 14.633 4.625 1 97.81 125 ILE A N 1
ATOM 976 C CA . ILE A 1 125 ? -8.297 15.016 3.285 1 97.81 125 ILE A CA 1
ATOM 977 C C . ILE A 1 125 ? -9.547 14.227 2.904 1 97.81 125 ILE A C 1
ATOM 979 O O . ILE A 1 125 ? -10.352 14.68 2.082 1 97.81 125 ILE A O 1
ATOM 983 N N . HIS A 1 126 ? -9.742 13.031 3.5 1 97.62 126 HIS A N 1
ATOM 984 C CA . HIS A 1 126 ? -10.953 12.266 3.205 1 97.62 126 HIS A CA 1
ATOM 985 C C . HIS A 1 126 ? -12.203 13.008 3.68 1 97.62 126 HIS A C 1
ATOM 987 O O . HIS A 1 126 ? -13.32 12.617 3.35 1 97.62 126 HIS A O 1
ATOM 993 N N . HIS A 1 127 ? -12.094 14.141 4.402 1 96.06 127 HIS A N 1
ATOM 994 C CA . HIS A 1 127 ? -13.227 14.969 4.805 1 96.06 127 HIS A CA 1
ATOM 995 C C . HIS A 1 127 ? -13.516 16.047 3.768 1 96.06 127 HIS A C 1
ATOM 997 O O . HIS A 1 127 ? -14.547 16.719 3.828 1 96.06 127 HIS A O 1
ATOM 1003 N N . VAL A 1 128 ? -12.625 16.312 2.883 1 97.31 128 VAL A N 1
ATOM 1004 C CA . VAL A 1 128 ? -12.805 17.312 1.833 1 97.31 128 VAL A CA 1
ATOM 1005 C C . VAL A 1 128 ? -13.758 16.766 0.764 1 97.31 128 VAL A C 1
ATOM 1007 O O . VAL A 1 128 ? -13.648 15.609 0.359 1 97.31 128 VAL A O 1
ATOM 1010 N N . GLU A 1 129 ? -14.617 17.609 0.331 1 97.25 129 GLU A N 1
ATOM 1011 C CA . GLU A 1 129 ? -15.531 17.219 -0.735 1 97.25 129 GLU A CA 1
ATOM 1012 C C . GLU A 1 129 ? -14.773 16.875 -2.018 1 97.25 129 GLU A C 1
ATOM 1014 O O . GLU A 1 129 ? -13.789 17.547 -2.354 1 97.25 129 GLU A O 1
ATOM 1019 N N . PHE A 1 130 ? -15.281 15.883 -2.74 1 96 130 PHE A N 1
ATOM 1020 C CA . PHE A 1 130 ? -14.602 15.414 -3.947 1 96 130 PHE A CA 1
ATOM 1021 C C . PHE A 1 130 ? -14.406 16.562 -4.93 1 96 130 PHE A C 1
ATOM 1023 O O . PHE A 1 130 ? -13.328 16.719 -5.508 1 96 130 PHE A O 1
ATOM 1030 N N . GLU A 1 131 ? -15.406 17.406 -5.078 1 96 131 GLU A N 1
ATOM 1031 C CA . GLU A 1 131 ? -15.375 18.469 -6.062 1 96 131 GLU A CA 1
ATOM 1032 C C . GLU A 1 131 ? -14.336 19.531 -5.699 1 96 131 GLU A C 1
ATOM 1034 O O . GLU A 1 131 ? -13.93 20.328 -6.551 1 96 131 GLU A O 1
ATOM 1039 N N . ASN A 1 132 ? -13.883 19.547 -4.43 1 97.31 132 ASN A N 1
ATOM 1040 C CA . ASN A 1 132 ? -12.953 20.562 -3.965 1 97.31 132 ASN A CA 1
ATOM 1041 C C . ASN A 1 132 ? -11.516 20.047 -3.934 1 97.31 132 ASN A C 1
ATOM 1043 O O . ASN A 1 132 ? -10.578 20.812 -3.709 1 97.31 132 ASN A O 1
ATOM 1047 N N . ARG A 1 133 ? -11.273 18.734 -4.18 1 97.62 133 ARG A N 1
ATOM 1048 C CA . ARG A 1 133 ? -9.961 18.125 -3.982 1 97.62 133 ARG A CA 1
ATOM 1049 C C . ARG A 1 133 ? -8.984 18.547 -5.074 1 97.62 133 ARG A C 1
ATOM 1051 O O . ARG A 1 133 ? -7.801 18.734 -4.812 1 97.62 133 ARG A O 1
ATOM 1058 N N . SER A 1 134 ? -9.5 18.672 -6.266 1 96.12 134 SER A N 1
ATOM 1059 C CA . SER A 1 134 ? -8.633 19.109 -7.352 1 96.12 134 SER A CA 1
ATOM 1060 C C . SER A 1 134 ? -8.008 20.469 -7.043 1 96.12 134 SER A C 1
ATOM 1062 O O . SER A 1 134 ? -6.801 20.656 -7.227 1 96.12 134 SER A O 1
ATOM 1064 N N . LYS A 1 135 ? -8.828 21.375 -6.617 1 96.75 135 LYS A N 1
ATOM 1065 C CA . LYS A 1 135 ? -8.32 22.703 -6.25 1 96.75 135 LYS A CA 1
ATOM 1066 C C . LYS A 1 135 ? -7.352 22.609 -5.078 1 96.75 135 LYS A C 1
ATOM 1068 O O . LYS A 1 135 ? -6.336 23.312 -5.055 1 96.75 135 LYS A O 1
ATOM 1073 N N . LEU A 1 136 ? -7.695 21.812 -4.082 1 98.12 136 LEU A N 1
ATOM 1074 C CA . LEU A 1 136 ? -6.824 21.641 -2.926 1 98.12 136 LEU A CA 1
ATOM 1075 C C . LEU A 1 136 ? -5.441 21.172 -3.355 1 98.12 136 LEU A C 1
ATOM 1077 O O . LEU A 1 136 ? -4.43 21.719 -2.92 1 98.12 136 LEU A O 1
ATOM 1081 N N . TYR A 1 137 ? -5.391 20.156 -4.242 1 98.44 137 TYR A N 1
ATOM 1082 C CA . TYR A 1 137 ? -4.113 19.641 -4.715 1 98.44 137 TYR A CA 1
ATOM 1083 C C . TYR A 1 137 ? -3.348 20.688 -5.508 1 98.44 137 TYR A C 1
ATOM 1085 O O . TYR A 1 137 ? -2.125 20.797 -5.391 1 98.44 137 TYR A O 1
ATOM 1093 N N . SER A 1 138 ? -4.051 21.484 -6.305 1 97.94 138 SER A N 1
ATOM 1094 C CA . SER A 1 138 ? -3.422 22.562 -7.051 1 97.94 138 SER A CA 1
ATOM 1095 C C . SER A 1 138 ? -2.824 23.609 -6.113 1 97.94 138 SER A C 1
ATOM 1097 O O . SER A 1 138 ? -1.702 24.062 -6.324 1 97.94 138 SER A O 1
ATOM 1099 N N . ASP A 1 139 ? -3.598 23.953 -5.105 1 98.25 139 ASP A N 1
ATOM 1100 C CA . ASP A 1 139 ? -3.113 24.922 -4.117 1 98.25 139 ASP A CA 1
ATOM 1101 C C . ASP A 1 139 ? -1.862 24.391 -3.412 1 98.25 139 ASP A C 1
ATOM 1103 O O . ASP A 1 139 ? -0.899 25.141 -3.215 1 98.25 139 ASP A O 1
ATOM 1107 N N . ILE A 1 140 ? -1.903 23.125 -3.018 1 98.56 140 ILE A N 1
ATOM 1108 C CA . ILE A 1 140 ? -0.769 22.5 -2.342 1 98.56 140 ILE A CA 1
ATOM 1109 C C . ILE A 1 140 ? 0.474 22.609 -3.225 1 98.56 140 ILE A C 1
ATOM 1111 O O . ILE A 1 140 ? 1.544 23 -2.756 1 98.56 140 ILE A O 1
ATOM 1115 N N . ARG A 1 141 ? 0.323 22.266 -4.484 1 98.19 141 ARG A N 1
ATOM 1116 C CA . ARG A 1 141 ? 1.44 22.344 -5.418 1 98.19 141 ARG A CA 1
ATOM 1117 C C . ARG A 1 141 ? 1.997 23.766 -5.496 1 98.19 141 ARG A C 1
ATOM 1119 O O . ARG A 1 141 ? 3.215 23.953 -5.516 1 98.19 141 ARG A O 1
ATOM 1126 N N . GLU A 1 142 ? 1.117 24.734 -5.523 1 97.44 142 GLU A N 1
ATOM 1127 C CA . GLU A 1 142 ? 1.527 26.125 -5.637 1 97.44 142 GLU A CA 1
ATOM 1128 C C . GLU A 1 142 ? 2.318 26.578 -4.41 1 97.44 142 GLU A C 1
ATOM 1130 O O . GLU A 1 142 ? 3.227 27.406 -4.516 1 97.44 142 GLU A O 1
ATOM 1135 N N . LEU A 1 143 ? 2.021 26.016 -3.291 1 97.94 143 LEU A N 1
ATOM 1136 C CA . LEU A 1 143 ? 2.66 26.406 -2.037 1 97.94 143 LEU A CA 1
ATOM 1137 C C . LEU A 1 143 ? 4.055 25.797 -1.929 1 97.94 143 LEU A C 1
ATOM 1139 O O . LEU A 1 143 ? 4.883 26.266 -1.146 1 97.94 143 LEU A O 1
ATOM 1143 N N . LEU A 1 144 ? 4.309 24.766 -2.709 1 98 144 LEU A N 1
ATOM 1144 C CA . LEU A 1 144 ? 5.551 24 -2.602 1 98 144 LEU A CA 1
ATOM 1145 C C . LEU A 1 144 ? 6.648 24.641 -3.447 1 98 144 LEU A C 1
ATOM 1147 O O . LEU A 1 144 ? 6.375 25.188 -4.516 1 98 144 LEU A O 1
ATOM 1151 N N . LYS A 1 145 ? 7.91 24.484 -2.98 1 96.81 145 LYS A N 1
ATOM 1152 C CA . LYS A 1 145 ? 9.078 24.75 -3.816 1 96.81 145 LYS A CA 1
ATOM 1153 C C . LYS A 1 145 ? 9.234 23.703 -4.902 1 96.81 145 LYS A C 1
ATOM 1155 O O . LYS A 1 145 ? 8.602 22.641 -4.836 1 96.81 145 LYS A O 1
ATOM 1160 N N . GLU A 1 146 ? 10.094 24.047 -5.879 1 95.5 146 GLU A N 1
ATOM 1161 C CA . GLU A 1 146 ? 10.461 23 -6.82 1 95.5 146 GLU A CA 1
ATOM 1162 C C . GLU A 1 146 ? 11.07 21.797 -6.098 1 95.5 146 GLU A C 1
ATOM 1164 O O . GLU A 1 146 ? 11.852 21.953 -5.16 1 95.5 146 GLU A O 1
ATOM 1169 N N . GLN A 1 147 ? 10.57 20.656 -6.449 1 95.62 147 GLN A N 1
ATOM 1170 C CA . GLN A 1 147 ? 11 19.391 -5.887 1 95.62 147 GLN A CA 1
ATOM 1171 C C . GLN A 1 147 ? 10.414 19.172 -4.492 1 95.62 147 GLN A C 1
ATOM 1173 O O . GLN A 1 147 ? 10.742 18.203 -3.814 1 95.62 147 GLN A O 1
ATOM 1178 N N . GLY A 1 148 ? 9.547 20.141 -4.043 1 98.19 148 GLY A N 1
ATOM 1179 C CA . GLY A 1 148 ? 8.859 19.953 -2.777 1 98.19 148 GLY A CA 1
ATOM 1180 C C . GLY A 1 148 ? 7.922 18.75 -2.781 1 98.19 148 GLY A C 1
ATOM 1181 O O . GLY A 1 148 ? 7.547 18.266 -3.844 1 98.19 148 GLY A O 1
ATOM 1182 N N . LEU A 1 149 ? 7.562 18.328 -1.556 1 98.75 149 LEU A N 1
ATOM 1183 C CA . LEU A 1 149 ? 6.797 17.078 -1.428 1 98.75 149 LEU A CA 1
ATOM 1184 C C . LEU A 1 149 ? 5.449 17.344 -0.767 1 98.75 149 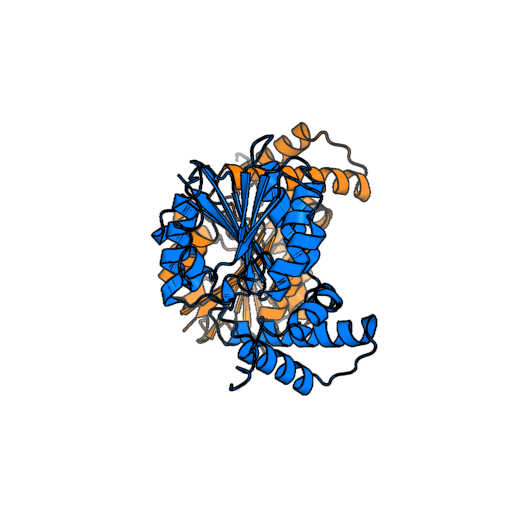LEU A C 1
ATOM 1186 O O . LEU A 1 149 ? 5.363 18.109 0.198 1 98.75 149 LEU A O 1
ATOM 1190 N N . PHE A 1 150 ? 4.461 16.812 -1.396 1 98.94 150 PHE A N 1
ATOM 1191 C CA . PHE A 1 150 ? 3.201 16.594 -0.695 1 98.94 150 PHE A CA 1
ATOM 1192 C C . PHE A 1 150 ? 3.078 15.141 -0.243 1 98.94 150 PHE A C 1
ATOM 1194 O O . PHE A 1 150 ? 3.195 14.219 -1.055 1 98.94 150 PHE A O 1
ATOM 1201 N N . ILE A 1 151 ? 2.861 14.875 1.093 1 98.94 151 ILE A N 1
ATOM 1202 C CA . ILE A 1 151 ? 2.758 13.539 1.657 1 98.94 151 ILE A CA 1
ATOM 1203 C C . ILE A 1 151 ? 1.452 13.406 2.438 1 98.94 151 ILE A C 1
ATOM 1205 O O . ILE A 1 151 ? 1.223 14.133 3.404 1 98.94 151 ILE A O 1
ATOM 1209 N N . ASN A 1 152 ? 0.676 12.438 2.043 1 98.88 152 ASN A N 1
ATOM 1210 C CA . ASN A 1 152 ? -0.643 12.281 2.646 1 98.88 152 ASN A CA 1
ATOM 1211 C C . ASN A 1 152 ? -0.893 10.836 3.078 1 98.88 152 ASN A C 1
ATOM 1213 O O . ASN A 1 152 ? -0.793 9.914 2.266 1 98.88 152 ASN A O 1
ATOM 1217 N N . GLY A 1 153 ? -1.101 10.578 4.344 1 98.81 153 GLY A N 1
ATOM 1218 C CA . GLY A 1 153 ? -1.649 9.344 4.879 1 98.81 153 GLY A CA 1
ATOM 1219 C C . GLY A 1 153 ? -3.127 9.445 5.211 1 98.81 153 GLY A C 1
ATOM 1220 O O . GLY A 1 153 ? -3.537 10.297 5.996 1 98.81 153 GLY A O 1
ATOM 1221 N N . ASP A 1 154 ? -3.957 8.539 4.66 1 98.69 154 ASP A N 1
ATOM 1222 C CA . ASP A 1 154 ? -5.395 8.758 4.789 1 98.69 154 ASP A CA 1
ATOM 1223 C C . ASP A 1 154 ? -6.168 7.465 4.559 1 98.69 154 ASP A C 1
ATOM 1225 O O . ASP A 1 154 ? -5.574 6.395 4.414 1 98.69 154 ASP A O 1
ATOM 1229 N N . LEU A 1 155 ? -7.492 7.578 4.621 1 98 155 LEU A N 1
ATOM 1230 C CA . LEU A 1 155 ? -8.422 6.5 4.297 1 98 155 LEU A CA 1
ATOM 1231 C C . LEU A 1 155 ? -8.648 6.406 2.791 1 98 155 LEU A C 1
ATOM 1233 O O . LEU A 1 155 ? -8.781 7.43 2.115 1 98 155 LEU A O 1
ATOM 1237 N N . PHE A 1 156 ? -8.68 5.199 2.295 1 98.31 156 PHE A N 1
ATOM 1238 C CA . PHE A 1 156 ? -8.992 4.914 0.9 1 98.31 156 PHE A CA 1
ATOM 1239 C C . PHE A 1 156 ? -9.992 3.773 0.793 1 98.31 156 PHE A C 1
ATOM 1241 O O . PHE A 1 156 ? -10.156 2.99 1.731 1 98.31 156 PHE A O 1
ATOM 1248 N N . ARG A 1 157 ? -10.719 3.756 -0.271 1 97.69 157 ARG A N 1
ATOM 1249 C CA . ARG A 1 157 ? -11.555 2.6 -0.583 1 97.69 157 ARG A CA 1
ATOM 1250 C C . ARG A 1 157 ? -11.023 1.855 -1.805 1 97.69 157 ARG A C 1
ATOM 1252 O O . ARG A 1 157 ? -10.305 2.428 -2.621 1 97.69 157 ARG A O 1
ATOM 1259 N N . GLU A 1 158 ? -11.383 0.584 -1.875 1 98.38 158 GLU A N 1
ATOM 1260 C CA . GLU A 1 158 ? -11.078 -0.182 -3.08 1 98.38 158 GLU A CA 1
ATOM 1261 C C . GLU A 1 158 ? -12.109 0.08 -4.176 1 98.38 158 GLU A C 1
ATOM 1263 O O . GLU A 1 158 ? -13.234 0.48 -3.889 1 98.38 158 GLU A O 1
ATOM 1268 N N . ASP A 1 159 ? -11.664 -0.062 -5.371 1 98.25 159 ASP A N 1
ATOM 1269 C CA . ASP A 1 159 ? -12.562 0.079 -6.508 1 98.25 159 ASP A CA 1
ATOM 1270 C C . ASP A 1 159 ? -13.547 -1.088 -6.574 1 98.25 159 ASP A C 1
ATOM 1272 O O . ASP A 1 159 ? -14.734 -0.893 -6.852 1 98.25 159 ASP A O 1
ATOM 1276 N N . SER A 1 160 ? -13.102 -2.326 -6.336 1 98.25 160 SER A N 1
ATOM 1277 C CA . SER A 1 160 ? -13.945 -3.514 -6.312 1 98.25 160 SER A CA 1
ATOM 1278 C C . SER A 1 160 ? -14.805 -3.559 -5.051 1 98.25 160 SER A C 1
ATOM 1280 O O . SER A 1 160 ? -14.281 -3.605 -3.939 1 98.25 160 SER A O 1
ATOM 1282 N N . PRO A 1 161 ? -16.109 -3.592 -5.207 1 97.44 161 PRO A N 1
ATOM 1283 C CA . PRO A 1 161 ? -16.953 -3.688 -4.016 1 97.44 161 PRO A CA 1
ATOM 1284 C C . PRO A 1 161 ? -16.688 -4.949 -3.199 1 97.44 161 PRO A C 1
ATOM 1286 O O . PRO A 1 161 ? -16.703 -4.906 -1.966 1 97.44 161 PRO A O 1
ATOM 1289 N N . ALA A 1 162 ? -16.438 -6.047 -3.871 1 97.69 162 ALA A N 1
ATOM 1290 C CA . ALA A 1 162 ? -16.172 -7.309 -3.184 1 97.69 162 ALA A CA 1
ATOM 1291 C C . ALA A 1 162 ? -14.891 -7.23 -2.361 1 97.69 162 ALA A C 1
ATOM 1293 O O . ALA A 1 162 ? -14.859 -7.668 -1.208 1 97.69 162 ALA A O 1
ATOM 1294 N N . ILE A 1 163 ? -13.852 -6.648 -2.951 1 98.31 163 ILE A N 1
ATOM 1295 C CA . ILE A 1 163 ? -12.586 -6.531 -2.248 1 98.31 163 ILE A CA 1
ATOM 1296 C C . ILE A 1 163 ? -12.719 -5.527 -1.105 1 98.31 163 ILE A C 1
ATOM 1298 O O . ILE A 1 163 ? -12.188 -5.75 -0.013 1 98.31 163 ILE A O 1
ATOM 1302 N N . ASP A 1 164 ? -13.398 -4.461 -1.344 1 98.25 164 ASP A N 1
ATOM 1303 C CA . ASP A 1 164 ? -13.633 -3.441 -0.326 1 98.25 164 ASP A CA 1
ATOM 1304 C C . ASP A 1 164 ? -14.336 -4.031 0.896 1 98.25 164 ASP A C 1
ATOM 1306 O O . ASP A 1 164 ? -13.914 -3.801 2.031 1 98.25 164 ASP A O 1
ATOM 1310 N N . GLN A 1 165 ? -15.359 -4.785 0.643 1 97.5 165 GLN A N 1
ATOM 1311 C CA . GLN A 1 165 ? -16.109 -5.426 1.72 1 97.5 165 GLN A CA 1
ATOM 1312 C C . GLN A 1 165 ? -15.25 -6.449 2.455 1 97.5 165 GLN A C 1
ATOM 1314 O O . GLN A 1 165 ? -15.312 -6.555 3.682 1 97.5 165 GLN A O 1
ATOM 1319 N N . TRP A 1 166 ? -14.508 -7.188 1.725 1 98 166 TRP A N 1
ATOM 1320 C CA . TRP A 1 166 ? -13.633 -8.188 2.312 1 98 166 TRP A CA 1
ATOM 1321 C C . TRP A 1 166 ? -12.625 -7.543 3.26 1 98 166 TRP A C 1
ATOM 1323 O O . TRP A 1 166 ? -12.43 -8.008 4.383 1 98 166 TRP A O 1
ATOM 1333 N N . GLU A 1 167 ? -11.977 -6.484 2.812 1 97.81 167 GLU A N 1
ATOM 1334 C CA . GLU A 1 167 ? -11.008 -5.777 3.643 1 97.81 167 GLU A CA 1
ATOM 1335 C C . GLU A 1 167 ? -11.672 -5.176 4.879 1 97.81 167 GLU A C 1
ATOM 1337 O O . GLU A 1 167 ? -11.102 -5.215 5.973 1 97.81 167 GLU A O 1
ATOM 1342 N N . PHE A 1 168 ? -12.859 -4.609 4.664 1 97.62 168 PHE A N 1
ATOM 1343 C CA . PHE A 1 168 ? -13.594 -4.02 5.777 1 97.62 168 PHE A CA 1
ATOM 1344 C C . PHE A 1 168 ? -13.938 -5.074 6.824 1 97.62 168 PHE A C 1
ATOM 1346 O O . PHE A 1 168 ? -13.75 -4.855 8.023 1 97.62 168 PHE A O 1
ATOM 1353 N N . ASN A 1 169 ? -14.406 -6.211 6.379 1 97.81 169 ASN A N 1
ATOM 1354 C CA . ASN A 1 169 ? -14.758 -7.293 7.297 1 97.81 169 ASN A CA 1
ATOM 1355 C C . ASN A 1 169 ? -13.531 -7.785 8.07 1 97.81 169 ASN A C 1
ATOM 1357 O O . ASN A 1 169 ? -13.625 -8.078 9.266 1 97.81 169 ASN A O 1
ATOM 1361 N N . ASN A 1 170 ? -12.453 -7.883 7.387 1 97 170 ASN A N 1
ATOM 1362 C CA . ASN A 1 170 ? -11.227 -8.297 8.062 1 97 170 ASN A CA 1
ATOM 1363 C C . ASN A 1 170 ? -10.789 -7.27 9.102 1 97 170 ASN A C 1
ATOM 1365 O O . ASN A 1 170 ? -10.297 -7.633 10.172 1 97 170 ASN A O 1
ATOM 1369 N N . LYS A 1 171 ? -10.922 -6.027 8.789 1 96.69 171 LYS A N 1
ATOM 1370 C CA . LYS A 1 171 ? -10.609 -4.965 9.734 1 96.69 171 LYS A CA 1
ATOM 1371 C C . LYS A 1 171 ? -11.492 -5.062 10.977 1 96.69 171 LYS A C 1
ATOM 1373 O O . LYS A 1 171 ? -11.008 -4.898 12.102 1 96.69 171 LYS A O 1
ATOM 1378 N N . ILE A 1 172 ? -12.75 -5.312 10.758 1 97.62 172 ILE A N 1
ATOM 1379 C CA . ILE A 1 172 ? -13.695 -5.418 11.867 1 97.62 172 ILE A CA 1
ATOM 1380 C C . ILE A 1 172 ? -13.297 -6.574 12.781 1 97.62 172 ILE A C 1
ATOM 1382 O O . ILE A 1 172 ? -13.289 -6.434 14 1 97.62 172 ILE A O 1
ATOM 1386 N N . SER A 1 173 ? -12.93 -7.68 12.18 1 97.44 173 SER A N 1
ATOM 1387 C CA . SER A 1 173 ? -12.516 -8.844 12.953 1 97.44 173 SER A CA 1
ATOM 1388 C C . SER A 1 173 ? -11.281 -8.539 13.805 1 97.44 173 SER A C 1
ATOM 1390 O O . SER A 1 173 ? -11.234 -8.883 14.984 1 97.44 173 SER A O 1
ATOM 1392 N N . SER A 1 174 ? -10.359 -7.891 13.203 1 96.31 174 SER A N 1
ATOM 1393 C CA . SER A 1 174 ? -9.148 -7.531 13.922 1 96.31 174 SER A CA 1
ATOM 1394 C C . SER A 1 174 ? -9.438 -6.527 15.039 1 96.31 174 SER A C 1
ATOM 1396 O O . SER A 1 174 ? -8.883 -6.625 16.125 1 96.31 174 SER A O 1
ATOM 1398 N N . LEU A 1 175 ? -10.273 -5.59 14.734 1 96.69 175 LEU A N 1
ATOM 1399 C CA . LEU A 1 175 ? -10.625 -4.555 15.703 1 96.69 175 LEU A CA 1
ATOM 1400 C C . LEU A 1 175 ? -11.359 -5.148 16.906 1 96.69 175 LEU A C 1
ATOM 1402 O O . LEU A 1 175 ? -11.164 -4.711 18.031 1 96.69 175 LEU A O 1
ATOM 1406 N N . MET A 1 176 ? -12.188 -6.109 16.609 1 97.31 176 MET A N 1
ATOM 1407 C CA . MET A 1 176 ? -12.906 -6.793 17.688 1 97.31 176 MET A CA 1
ATOM 1408 C C . MET A 1 176 ? -11.93 -7.387 18.703 1 97.31 176 MET A C 1
ATOM 1410 O O . MET A 1 176 ? -12.117 -7.223 19.906 1 97.31 176 MET A O 1
ATOM 1414 N N . ILE A 1 177 ? -10.914 -8 18.219 1 96.5 177 ILE A N 1
ATOM 1415 C CA . ILE A 1 177 ? -9.906 -8.625 19.062 1 96.5 177 ILE A CA 1
ATOM 1416 C C . ILE A 1 177 ? -9.133 -7.547 19.828 1 96.5 177 ILE A C 1
ATOM 1418 O O . ILE A 1 177 ? -8.914 -7.66 21.031 1 96.5 177 ILE A O 1
ATOM 1422 N N . GLN A 1 178 ? -8.797 -6.516 19.125 1 95.25 178 GLN A N 1
ATOM 1423 C CA . GLN A 1 178 ? -8.008 -5.438 19.719 1 95.25 178 GLN A CA 1
ATOM 1424 C C . GLN A 1 178 ? -8.781 -4.738 20.828 1 95.25 178 GLN A C 1
ATOM 1426 O O . GLN A 1 178 ? -8.219 -4.434 21.891 1 95.25 178 GLN A O 1
ATOM 1431 N N . LEU A 1 179 ? -10.023 -4.473 20.609 1 95.94 179 LEU A N 1
ATOM 1432 C CA . LEU A 1 179 ? -10.852 -3.771 21.594 1 95.94 179 LEU A CA 1
ATOM 1433 C C . LEU A 1 179 ? -11.047 -4.621 22.844 1 95.94 179 LEU A C 1
ATOM 1435 O O . LEU A 1 179 ? -11.031 -4.102 23.953 1 95.94 179 LEU A O 1
ATOM 1439 N N . LYS A 1 180 ? -11.18 -5.875 22.625 1 96.56 180 LYS A N 1
ATOM 1440 C CA . LYS A 1 180 ? -11.305 -6.781 23.766 1 96.56 180 LYS A CA 1
ATOM 1441 C C . LYS A 1 180 ? -10.008 -6.828 24.562 1 96.56 180 LYS A C 1
ATOM 1443 O O . LYS A 1 180 ? -10.023 -6.684 25.797 1 96.56 180 LYS A O 1
ATOM 1448 N N . GLU A 1 181 ? -8.906 -6.922 23.891 1 96.19 181 GLU A N 1
ATOM 1449 C CA . GLU A 1 181 ? -7.609 -7.109 24.547 1 96.19 181 GLU A CA 1
ATOM 1450 C C . GLU A 1 181 ? -7.141 -5.82 25.219 1 96.19 181 GLU A C 1
ATOM 1452 O O . GLU A 1 181 ? -6.57 -5.855 26.312 1 96.19 181 GLU A O 1
ATOM 1457 N N . LYS A 1 182 ? -7.391 -4.727 24.641 1 94.25 182 LYS A N 1
ATOM 1458 C CA . LYS A 1 182 ? -6.77 -3.486 25.094 1 94.25 182 LYS A CA 1
ATOM 1459 C C . LYS A 1 182 ? -7.727 -2.672 25.953 1 94.25 182 LYS A C 1
ATOM 1461 O O . LYS A 1 182 ? -7.297 -1.923 26.828 1 94.25 182 LYS A O 1
ATOM 1466 N N . LEU A 1 183 ? -9.062 -2.84 25.75 1 93.38 183 LEU A N 1
ATOM 1467 C CA . LEU A 1 183 ? -10.008 -1.985 26.469 1 93.38 183 LEU A CA 1
ATOM 1468 C C . LE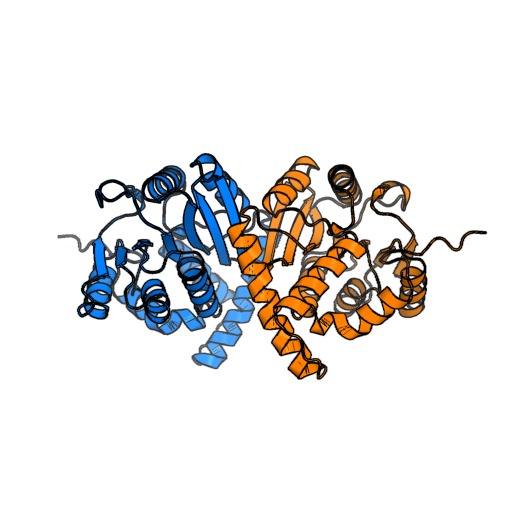U A 1 183 ? -11.008 -2.822 27.25 1 93.38 183 LEU A C 1
ATOM 1470 O O . LEU A 1 183 ? -11.844 -2.277 27.984 1 93.38 183 LEU A O 1
ATOM 1474 N N . GLY A 1 184 ? -10.992 -4.07 27.047 1 94.5 184 GLY A N 1
ATOM 1475 C CA . GLY A 1 184 ? -11.945 -4.934 27.719 1 94.5 184 GLY A CA 1
ATOM 1476 C C . GLY A 1 184 ? -13.352 -4.812 27.156 1 94.5 184 GLY A C 1
ATOM 1477 O O . GLY A 1 184 ? -14.32 -5.211 27.812 1 94.5 184 GLY A O 1
ATOM 1478 N N . GLN A 1 185 ? -13.484 -4.293 25.922 1 95.19 185 GLN A N 1
ATOM 1479 C CA . GLN A 1 185 ? -14.789 -4.113 25.281 1 95.19 185 GLN A CA 1
ATOM 1480 C C . GLN A 1 185 ? -15.125 -5.293 24.375 1 95.19 185 GLN A C 1
ATOM 1482 O O .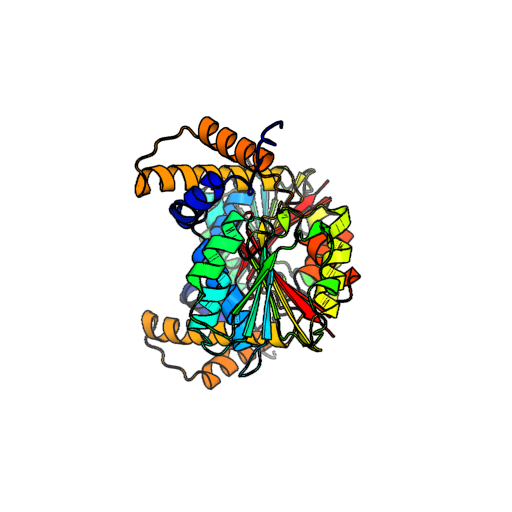 GLN A 1 185 ? -14.352 -5.641 23.484 1 95.19 185 GLN A O 1
ATOM 1487 N N . GLU A 1 186 ? -16.281 -5.82 24.641 1 96.88 186 GLU A N 1
ATOM 1488 C CA . GLU A 1 186 ? -16.734 -6.934 23.812 1 96.88 186 GLU A CA 1
ATOM 1489 C C . GLU A 1 186 ? -17.812 -6.496 22.844 1 96.88 186 GLU A C 1
ATOM 1491 O O . GLU A 1 186 ? -18.75 -5.789 23.219 1 96.88 186 GLU A O 1
ATOM 1496 N N . TRP A 1 187 ? -17.609 -6.805 21.594 1 97.19 187 TRP A N 1
ATOM 1497 C CA . TRP A 1 187 ? -18.547 -6.531 20.516 1 97.19 187 TRP A CA 1
ATOM 1498 C C . TRP A 1 187 ? -18.844 -7.797 19.703 1 97.19 187 TRP A C 1
ATOM 1500 O O . TRP A 1 187 ? -17.969 -8.664 19.578 1 97.19 187 TRP A O 1
ATOM 1510 N N . THR A 1 188 ? -20.062 -7.922 19.25 1 97.88 188 THR A N 1
ATOM 1511 C CA . THR A 1 188 ? -20.25 -8.867 18.156 1 97.88 188 THR A CA 1
ATOM 1512 C C . THR A 1 188 ? -19.766 -8.273 16.844 1 97.88 188 THR A C 1
ATOM 1514 O O . THR A 1 188 ? -19.656 -7.055 16.703 1 97.88 188 THR A O 1
ATOM 1517 N N . PHE A 1 189 ? -19.469 -9.141 15.914 1 97.94 189 PHE A N 1
ATOM 1518 C CA . PHE A 1 189 ? -19.031 -8.695 14.602 1 97.94 189 PHE A CA 1
ATOM 1519 C C . PHE A 1 189 ? -20.031 -7.73 13.984 1 97.94 189 PHE A C 1
ATOM 1521 O O . PHE A 1 189 ? -19.656 -6.645 13.539 1 97.94 189 PHE A O 1
ATOM 1528 N N . GLU A 1 190 ? -21.281 -7.98 14.047 1 98.06 190 GLU A N 1
ATOM 1529 C CA . GLU A 1 190 ? -22.328 -7.188 13.414 1 98.06 190 GLU A CA 1
ATOM 1530 C C . GLU A 1 190 ? -22.5 -5.84 14.117 1 98.06 190 GLU A C 1
ATOM 1532 O O . GLU A 1 190 ? -22.703 -4.816 13.461 1 98.06 190 GLU A O 1
ATOM 1537 N N . GLU A 1 191 ? -22.375 -5.875 15.383 1 98 191 GLU A N 1
ATOM 1538 C CA . GLU A 1 191 ? -22.516 -4.637 16.141 1 98 191 GLU A CA 1
ATOM 1539 C C . GLU A 1 191 ? -21.375 -3.676 15.844 1 98 191 GLU A C 1
ATOM 1541 O O . GLU A 1 191 ? -21.594 -2.48 15.648 1 98 191 GLU A O 1
ATOM 1546 N N . LEU A 1 192 ? -20.188 -4.242 15.844 1 97.81 192 LEU A N 1
ATOM 1547 C CA . LEU A 1 192 ? -19.031 -3.398 15.586 1 97.81 192 LEU A CA 1
ATOM 1548 C C . LEU A 1 192 ? -19.031 -2.883 14.156 1 97.81 192 LEU A C 1
ATOM 1550 O O . LEU A 1 192 ? -18.688 -1.726 13.906 1 97.81 192 LEU A O 1
ATOM 1554 N N . LYS A 1 193 ? -19.359 -3.775 13.289 1 97.75 193 LYS A N 1
ATOM 1555 C CA . LYS A 1 193 ? -19.484 -3.381 11.891 1 97.75 193 LYS A CA 1
ATOM 1556 C C . LYS A 1 193 ? -20.438 -2.209 11.727 1 97.75 193 LYS A C 1
ATOM 1558 O O . LYS A 1 193 ? -20.109 -1.219 11.062 1 97.75 193 LYS A O 1
ATOM 1563 N N . LEU A 1 194 ? -21.562 -2.252 12.305 1 97.25 194 LEU A N 1
ATOM 1564 C CA . LEU A 1 194 ? -22.562 -1.19 12.242 1 97.25 194 LEU A CA 1
ATOM 1565 C C . LEU A 1 194 ? -22.047 0.086 12.898 1 97.25 194 LEU A C 1
ATOM 1567 O O . LEU A 1 194 ? -22.25 1.184 12.375 1 97.25 194 LEU A O 1
ATOM 1571 N N . ASN A 1 195 ? -21.438 -0.083 14 1 96.19 195 ASN A N 1
ATOM 1572 C CA . ASN A 1 195 ? -20.875 1.052 14.719 1 96.19 195 ASN A CA 1
ATOM 1573 C C . ASN A 1 195 ? -19.859 1.814 13.859 1 96.19 195 ASN A C 1
ATOM 1575 O O . ASN A 1 195 ? -19.891 3.045 13.812 1 96.19 195 ASN A O 1
ATOM 1579 N N . ARG A 1 196 ? -18.984 1.054 13.188 1 95 196 ARG A N 1
ATOM 1580 C CA . ARG A 1 196 ? -17.953 1.68 12.367 1 95 196 ARG A CA 1
ATOM 1581 C C . ARG A 1 196 ? -18.547 2.355 11.141 1 95 196 ARG A C 1
ATOM 1583 O O . ARG A 1 196 ? -18.109 3.424 10.727 1 95 196 ARG A O 1
ATOM 1590 N N . LEU A 1 197 ? -19.547 1.773 10.602 1 95.19 197 LEU A N 1
ATOM 1591 C CA . LEU A 1 197 ? -20.25 2.352 9.453 1 95.19 197 LEU A CA 1
ATOM 1592 C C . LEU A 1 197 ? -20.953 3.643 9.836 1 95.19 197 LEU A C 1
ATOM 1594 O O . LEU A 1 197 ? -20.859 4.645 9.125 1 95.19 197 LEU A O 1
ATOM 1598 N N . GLU A 1 198 ? -21.594 3.668 10.938 1 94.06 198 GLU A N 1
ATOM 1599 C CA . GLU A 1 198 ? -22.312 4.844 11.43 1 94.06 198 GLU A CA 1
ATOM 1600 C C . GLU A 1 198 ? -21.344 5.973 11.773 1 94.06 198 GLU A C 1
ATOM 1602 O O . GLU A 1 198 ? -21.625 7.141 11.508 1 94.06 198 GLU A O 1
ATOM 1607 N N . ASN A 1 199 ? -20.281 5.574 12.359 1 91.56 199 ASN A N 1
ATOM 1608 C CA . ASN A 1 199 ? -19.281 6.582 12.695 1 91.56 199 ASN A CA 1
ATOM 1609 C C . ASN A 1 199 ? -18.719 7.254 11.445 1 91.56 199 ASN A C 1
ATOM 1611 O O . ASN A 1 199 ? -18.562 8.477 11.414 1 91.56 199 ASN A O 1
ATOM 1615 N N . SER A 1 200 ? -18.438 6.477 10.469 1 91.75 200 SER A N 1
ATOM 1616 C CA . SER A 1 200 ? -17.922 7.016 9.211 1 91.75 200 SER A CA 1
ATOM 1617 C C . SER A 1 200 ? -18.906 8 8.594 1 91.75 200 SER A C 1
ATOM 1619 O O . SER A 1 200 ? -18.516 9.062 8.109 1 91.75 200 SER A O 1
ATOM 1621 N N . GLN A 1 201 ? -20.141 7.684 8.672 1 90.62 201 GLN A N 1
ATOM 1622 C CA . GLN A 1 201 ? -21.188 8.555 8.141 1 90.62 201 GLN A CA 1
ATOM 1623 C C . GLN A 1 201 ? -21.297 9.836 8.961 1 90.62 201 GLN A C 1
ATOM 1625 O O . GLN A 1 201 ? -21.359 10.938 8.398 1 90.62 201 GLN A O 1
ATOM 1630 N N . LYS A 1 202 ? -21.297 9.695 10.227 1 89.19 202 LYS A N 1
ATOM 1631 C CA . LYS A 1 202 ? -21.422 10.82 11.141 1 89.19 202 LYS A CA 1
ATOM 1632 C C . LYS A 1 202 ? -20.25 11.797 10.969 1 89.19 202 LYS A C 1
ATOM 1634 O O . LYS A 1 202 ? -20.438 13.016 11.047 1 89.19 202 LYS A O 1
ATOM 1639 N N . MET A 1 203 ? -19.141 11.234 10.688 1 87.69 203 MET A N 1
ATOM 1640 C CA . MET A 1 203 ? -17.938 12.055 10.594 1 87.69 203 MET A CA 1
ATOM 1641 C C . MET A 1 203 ? -17.766 12.617 9.188 1 87.69 203 MET A C 1
ATOM 1643 O O . MET A 1 203 ? -16.953 13.516 8.961 1 87.69 203 MET A O 1
ATOM 1647 N N . GLY A 1 204 ? -18.5 12.086 8.273 1 90.94 204 GLY A N 1
ATOM 1648 C CA . GLY A 1 204 ? -18.469 12.594 6.91 1 90.94 204 GLY A CA 1
ATOM 1649 C C . GLY A 1 204 ? -17.281 12.094 6.113 1 90.94 204 GLY A C 1
ATOM 1650 O O . GLY A 1 204 ? -16.719 12.836 5.305 1 90.94 204 GLY A O 1
ATOM 1651 N N . ASP A 1 205 ? -16.844 10.883 6.371 1 95 205 ASP A N 1
ATOM 1652 C CA . ASP A 1 205 ? -15.711 10.297 5.66 1 95 205 ASP A CA 1
ATOM 1653 C C . ASP A 1 205 ? -16.047 10.062 4.188 1 95 205 ASP A C 1
ATOM 1655 O O . ASP A 1 205 ? -17.094 9.492 3.867 1 95 205 ASP A O 1
ATOM 1659 N N . LYS A 1 206 ? -15.148 10.516 3.307 1 96.81 206 LYS A N 1
ATOM 1660 C CA . LYS A 1 206 ? -15.305 10.344 1.866 1 96.81 206 LYS A CA 1
ATOM 1661 C C . LYS A 1 206 ? -14.016 9.828 1.231 1 96.81 206 LYS A C 1
ATOM 1663 O O . LYS A 1 206 ? -13.398 10.523 0.422 1 96.81 206 LYS A O 1
ATOM 1668 N N . PRO A 1 207 ? -13.688 8.625 1.533 1 97.88 207 PRO A N 1
ATOM 1669 C CA . PRO A 1 207 ? -12.461 8.078 0.942 1 97.88 207 PRO A CA 1
ATOM 1670 C C . PRO A 1 207 ? -12.57 7.883 -0.567 1 97.88 207 PRO A C 1
ATOM 1672 O O . PRO A 1 207 ? -13.594 7.391 -1.057 1 97.88 207 PRO A O 1
ATOM 1675 N N . GLY A 1 208 ? -11.602 8.32 -1.311 1 97.88 208 GLY A N 1
ATOM 1676 C CA . GLY A 1 208 ? -11.461 7.984 -2.717 1 97.88 208 GLY A CA 1
ATOM 1677 C C . GLY A 1 208 ? -10.633 6.734 -2.949 1 97.88 208 GLY A C 1
ATOM 1678 O O . GLY A 1 208 ? -10.18 6.098 -1.995 1 97.88 208 GLY A O 1
ATOM 1679 N N . THR A 1 209 ? -10.461 6.352 -4.191 1 98.19 209 THR A N 1
ATOM 1680 C CA . THR A 1 209 ? -9.578 5.242 -4.523 1 98.19 209 THR A CA 1
ATOM 1681 C C . THR A 1 209 ? -8.156 5.734 -4.754 1 98.19 209 THR A C 1
ATOM 1683 O O . THR A 1 209 ? -7.934 6.93 -4.977 1 98.19 209 THR A O 1
ATOM 1686 N N . LEU A 1 210 ? -7.234 4.82 -4.715 1 98.38 210 LEU A N 1
ATOM 1687 C CA . LEU A 1 210 ? -5.848 5.172 -5.004 1 98.38 210 LEU A CA 1
ATOM 1688 C C . LEU A 1 210 ? -5.707 5.711 -6.426 1 98.38 210 LEU A C 1
ATOM 1690 O O . LEU A 1 210 ? -5.062 6.742 -6.641 1 98.38 210 LEU A O 1
ATOM 1694 N N . LEU A 1 211 ? -6.324 5.023 -7.355 1 97.75 211 LEU A N 1
ATOM 1695 C CA . LEU A 1 211 ? -6.195 5.426 -8.75 1 97.75 211 LEU A CA 1
ATOM 1696 C C . LEU A 1 211 ? -6.754 6.828 -8.969 1 97.75 211 LEU A C 1
ATOM 1698 O O . LEU A 1 211 ? -6.141 7.645 -9.656 1 97.75 211 LEU A O 1
ATOM 1702 N N . GLU A 1 212 ? -7.918 7.148 -8.352 1 97.06 212 GLU A N 1
ATOM 1703 C CA . GLU A 1 212 ? -8.492 8.492 -8.438 1 97.06 212 GLU A CA 1
ATOM 1704 C C . GLU A 1 212 ? -7.531 9.539 -7.883 1 97.06 212 GLU A C 1
ATOM 1706 O O . GLU A 1 212 ? -7.383 10.617 -8.461 1 97.06 212 GLU A O 1
ATOM 1711 N N . THR A 1 213 ? -6.93 9.211 -6.812 1 98.12 213 THR A N 1
ATOM 1712 C CA . THR A 1 213 ? -6.023 10.156 -6.164 1 98.12 213 THR A CA 1
ATOM 1713 C C . THR A 1 213 ? -4.762 10.352 -7 1 98.12 213 THR A C 1
ATOM 1715 O O . THR A 1 213 ? -4.27 11.477 -7.133 1 98.12 213 THR A O 1
ATOM 1718 N N . PHE A 1 214 ? -4.211 9.273 -7.605 1 98.38 214 PHE A N 1
ATOM 1719 C CA . PHE A 1 214 ? -3.127 9.391 -8.57 1 98.38 214 PHE A CA 1
ATOM 1720 C C . PHE A 1 214 ? -3.49 10.383 -9.672 1 98.38 214 PHE A C 1
ATOM 1722 O O . PHE A 1 214 ? -2.725 11.305 -9.953 1 98.38 214 PHE A O 1
ATOM 1729 N N . GLN A 1 215 ? -4.645 10.195 -10.203 1 97 215 GLN A N 1
ATOM 1730 C CA . GLN A 1 215 ? -5.09 10.992 -11.344 1 97 215 GLN A CA 1
ATOM 1731 C C . GLN A 1 215 ? -5.309 12.453 -10.945 1 97 215 GLN A C 1
ATOM 1733 O O . GLN A 1 215 ? -4.926 13.367 -11.672 1 97 215 GLN A O 1
ATOM 1738 N N . ASP A 1 216 ? -5.883 12.648 -9.773 1 97.75 216 ASP A N 1
ATOM 1739 C CA . ASP A 1 216 ? -6.133 14 -9.289 1 97.75 216 ASP A CA 1
ATOM 1740 C C . ASP A 1 216 ? -4.824 14.766 -9.086 1 97.75 216 ASP A C 1
ATOM 1742 O O . ASP A 1 216 ? -4.711 15.93 -9.469 1 97.75 216 ASP A O 1
ATOM 1746 N N . MET A 1 217 ? -3.859 14.102 -8.484 1 98.31 217 MET A N 1
ATOM 1747 C CA . MET A 1 217 ? -2.588 14.766 -8.203 1 98.31 217 MET A CA 1
ATOM 1748 C C . MET A 1 217 ? -1.819 15.031 -9.5 1 98.31 217 MET A C 1
ATOM 1750 O O . MET A 1 217 ? -1.176 16.062 -9.641 1 98.31 217 MET A O 1
ATOM 1754 N N . LYS A 1 218 ? -1.876 14.102 -10.469 1 97.69 218 LYS A N 1
ATOM 1755 C CA . LYS A 1 218 ? -1.264 14.328 -11.773 1 97.69 218 LYS A CA 1
ATOM 1756 C C . LYS A 1 218 ? -1.933 15.492 -12.5 1 97.69 218 LYS A C 1
ATOM 1758 O O . LYS A 1 218 ? -1.254 16.344 -13.078 1 97.69 218 LYS A O 1
ATOM 1763 N N . ALA A 1 219 ? -3.221 15.555 -12.43 1 97.44 219 ALA A N 1
ATOM 1764 C CA . ALA A 1 219 ? -3.982 16.625 -13.078 1 97.44 219 ALA A CA 1
ATOM 1765 C C . ALA A 1 219 ? -3.664 17.969 -12.453 1 97.44 219 ALA A C 1
ATOM 1767 O O . ALA A 1 219 ? -3.699 19 -13.133 1 97.44 219 ALA A O 1
ATOM 1768 N N . ALA A 1 220 ? -3.352 17.938 -11.172 1 97.88 220 ALA A N 1
ATOM 1769 C CA . ALA A 1 220 ? -3.004 19.156 -10.453 1 97.88 220 ALA A CA 1
ATOM 1770 C C . ALA A 1 220 ? -1.615 19.656 -10.852 1 97.88 220 ALA A C 1
ATOM 1772 O O . ALA A 1 220 ? -1.208 20.75 -10.477 1 97.88 220 ALA A O 1
ATOM 1773 N N . GLY A 1 221 ? -0.825 18.797 -11.539 1 97.75 221 GLY A N 1
ATOM 1774 C CA . GLY A 1 221 ? 0.437 19.266 -12.094 1 97.75 221 GLY A CA 1
ATOM 1775 C C . GLY A 1 221 ? 1.647 18.688 -11.391 1 97.75 221 GLY A C 1
ATOM 1776 O O . GLY A 1 221 ? 2.783 19.062 -11.68 1 97.75 221 GLY A O 1
ATOM 1777 N N . PHE A 1 222 ? 1.478 17.719 -10.477 1 98.56 222 PHE A N 1
ATOM 1778 C CA . PHE A 1 222 ? 2.627 17.094 -9.836 1 98.56 222 PHE A CA 1
ATOM 1779 C C . PHE A 1 222 ? 3.396 16.234 -10.836 1 98.56 222 PHE A C 1
ATOM 1781 O O . PHE A 1 222 ? 2.797 15.555 -11.672 1 98.56 222 PHE A O 1
ATOM 1788 N N . ARG A 1 223 ? 4.688 16.281 -10.75 1 97.81 223 ARG A N 1
ATOM 1789 C CA . ARG A 1 223 ? 5.547 15.562 -11.68 1 97.81 223 ARG A CA 1
ATOM 1790 C C . ARG A 1 223 ? 5.539 14.07 -11.383 1 97.81 223 ARG A C 1
ATOM 1792 O O . ARG A 1 223 ? 5.441 13.25 -12.297 1 97.81 223 ARG A O 1
ATOM 1799 N N . HIS A 1 224 ? 5.758 13.789 -10.172 1 98.44 224 HIS A N 1
ATOM 1800 C CA . HIS A 1 224 ? 5.758 12.406 -9.703 1 98.44 224 HIS A CA 1
ATOM 1801 C C . HIS A 1 224 ? 4.672 12.18 -8.656 1 98.44 224 HIS A C 1
ATOM 1803 O O . HIS A 1 224 ? 4.418 13.047 -7.82 1 98.44 224 HIS A O 1
ATOM 1809 N N . VAL A 1 225 ? 4.016 11.086 -8.719 1 98.75 225 VAL A N 1
ATOM 1810 C CA . VAL A 1 225 ? 3.061 10.641 -7.711 1 98.75 225 VAL A CA 1
ATOM 1811 C C . VAL A 1 225 ? 3.309 9.164 -7.383 1 98.75 225 VAL A C 1
ATOM 1813 O O . VAL A 1 225 ? 3.445 8.336 -8.289 1 98.75 225 VAL A O 1
ATOM 1816 N N . ASP A 1 226 ? 3.371 8.852 -6.074 1 98.69 226 ASP A N 1
ATOM 1817 C CA . ASP A 1 226 ? 3.719 7.512 -5.605 1 98.69 226 ASP A CA 1
ATOM 1818 C C . ASP A 1 226 ? 2.834 7.09 -4.434 1 98.69 226 ASP A C 1
ATOM 1820 O O . ASP A 1 226 ? 2.354 7.938 -3.676 1 98.69 226 ASP A O 1
ATOM 1824 N N . CYS A 1 227 ? 2.525 5.84 -4.324 1 98.81 227 CYS A N 1
ATOM 1825 C CA . CYS A 1 227 ? 2.047 5.23 -3.09 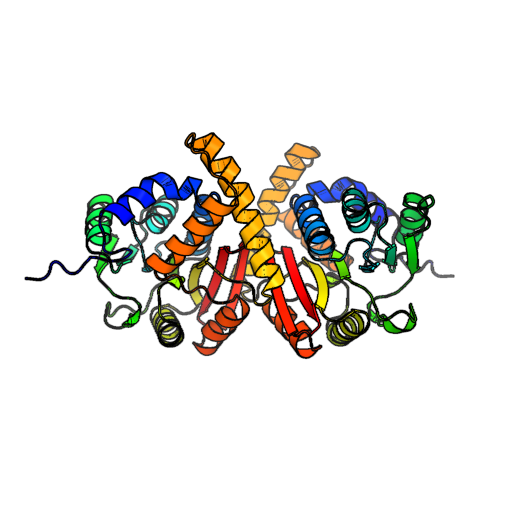1 98.81 227 CYS A CA 1
ATOM 1826 C C . CYS A 1 227 ? 3.193 4.598 -2.312 1 98.81 227 CYS A C 1
ATOM 1828 O O . CYS A 1 227 ? 3.855 3.684 -2.807 1 98.81 227 CYS A O 1
ATOM 1830 N N . LEU A 1 228 ? 3.391 4.996 -1.108 1 98.56 228 LEU A N 1
ATOM 1831 C CA . LEU A 1 228 ? 4.555 4.578 -0.337 1 98.56 228 LEU A CA 1
ATOM 1832 C C . LEU A 1 228 ? 4.215 3.396 0.563 1 98.56 228 LEU A C 1
ATOM 1834 O O . LEU A 1 228 ? 5.094 2.611 0.926 1 98.56 228 LEU A O 1
ATOM 1838 N N . TRP A 1 229 ? 2.99 3.316 0.924 1 98.62 229 TRP A N 1
ATOM 1839 C CA . TRP A 1 229 ? 2.533 2.35 1.918 1 98.62 229 TRP A CA 1
ATOM 1840 C C . TRP A 1 229 ? 1.028 2.129 1.81 1 98.62 229 TRP A C 1
ATOM 1842 O O . TRP A 1 229 ? 0.273 3.068 1.55 1 98.62 229 TRP A O 1
ATOM 1852 N N . LYS A 1 230 ? 0.597 0.931 1.964 1 98.62 230 LYS A N 1
ATOM 1853 C CA . LYS A 1 230 ? -0.821 0.592 1.898 1 98.62 230 LYS A CA 1
ATOM 1854 C C . LYS A 1 230 ? -1.131 -0.644 2.738 1 98.62 230 LYS A C 1
ATOM 1856 O O . LYS A 1 230 ? -0.432 -1.655 2.646 1 98.62 230 LYS A O 1
ATOM 1861 N N . SER A 1 231 ? -2.078 -0.554 3.553 1 97.31 231 SER A N 1
ATOM 1862 C CA . SER A 1 231 ? -2.662 -1.652 4.316 1 97.31 231 SER A CA 1
ATOM 1863 C C . SER A 1 231 ? -4.172 -1.488 4.457 1 97.31 231 SER A C 1
ATOM 1865 O O . SER A 1 231 ? -4.641 -0.525 5.066 1 97.31 231 SER A O 1
ATOM 1867 N N . ARG A 1 232 ? -4.883 -2.402 3.875 1 95.31 232 ARG A N 1
ATOM 1868 C CA . ARG A 1 232 ? -6.34 -2.336 3.873 1 95.31 232 ARG A CA 1
ATOM 1869 C C . ARG A 1 232 ? -6.828 -0.974 3.389 1 95.31 232 ARG A C 1
ATOM 1871 O O . ARG A 1 232 ? -6.465 -0.531 2.299 1 95.31 232 ARG A O 1
ATOM 1878 N N . ASN A 1 233 ? -7.539 -0.247 4.242 1 97.19 233 ASN A N 1
ATOM 1879 C CA . ASN A 1 233 ? -8.133 1.004 3.779 1 97.19 233 ASN A CA 1
ATOM 1880 C C . ASN A 1 233 ? -7.234 2.199 4.094 1 97.19 233 ASN A C 1
ATOM 1882 O O . ASN A 1 233 ? -7.699 3.34 4.105 1 97.19 233 ASN A O 1
ATOM 1886 N N . LEU A 1 234 ? -5.988 1.944 4.398 1 98.38 234 LEU A N 1
ATOM 1887 C CA . LEU A 1 234 ? -5.035 3 4.723 1 98.38 234 LEU A CA 1
ATOM 1888 C C . LEU A 1 234 ? -3.912 3.053 3.689 1 98.38 234 LEU A C 1
ATOM 1890 O O . LEU A 1 234 ? -3.434 2.012 3.232 1 98.38 234 LEU A O 1
ATOM 1894 N N . ALA A 1 235 ? -3.531 4.273 3.355 1 98.88 235 ALA A N 1
ATOM 1895 C CA . ALA A 1 235 ? -2.381 4.406 2.463 1 98.88 235 ALA A CA 1
ATOM 1896 C C . ALA A 1 235 ? -1.661 5.73 2.691 1 98.88 235 ALA A C 1
ATOM 1898 O O . ALA A 1 235 ? -2.246 6.68 3.223 1 98.88 235 ALA A O 1
ATOM 1899 N N . ILE A 1 236 ? -0.395 5.73 2.361 1 98.94 236 ILE A N 1
ATOM 1900 C CA . ILE A 1 236 ? 0.402 6.949 2.283 1 98.94 236 ILE A CA 1
ATOM 1901 C C . ILE A 1 236 ? 0.789 7.223 0.832 1 98.94 236 ILE A C 1
ATOM 1903 O O . ILE A 1 236 ? 1.403 6.379 0.177 1 98.94 236 ILE A O 1
ATOM 1907 N N . MET A 1 237 ? 0.45 8.375 0.325 1 98.88 237 MET A N 1
ATOM 1908 C CA . MET A 1 237 ? 0.849 8.797 -1.014 1 98.88 237 MET A CA 1
ATOM 1909 C C . MET A 1 237 ? 1.746 10.023 -0.95 1 98.88 237 MET A C 1
ATOM 1911 O O . MET A 1 237 ? 1.663 10.812 -0.004 1 98.88 237 MET A O 1
ATOM 1915 N N . ALA A 1 238 ? 2.584 10.156 -1.914 1 98.81 238 ALA A N 1
ATOM 1916 C CA . ALA A 1 238 ? 3.461 11.312 -2.033 1 98.81 238 ALA A CA 1
ATOM 1917 C C . ALA A 1 238 ? 3.455 11.859 -3.457 1 98.81 238 ALA A C 1
ATOM 1919 O O . ALA A 1 238 ? 3.402 11.094 -4.422 1 98.81 238 ALA A O 1
ATOM 1920 N N . ALA A 1 239 ? 3.514 13.141 -3.594 1 98.81 239 ALA A N 1
ATOM 1921 C CA . ALA A 1 239 ? 3.604 13.828 -4.879 1 98.81 239 ALA A CA 1
ATOM 1922 C C . ALA A 1 239 ? 4.734 14.859 -4.867 1 98.81 239 ALA A C 1
ATOM 1924 O O . ALA A 1 239 ? 4.953 15.539 -3.863 1 98.81 239 ALA A O 1
ATOM 1925 N N . THR A 1 240 ? 5.441 14.898 -5.973 1 98.5 240 THR A N 1
ATOM 1926 C CA . THR A 1 240 ? 6.586 15.797 -6.086 1 98.5 240 THR A CA 1
ATOM 1927 C C . THR A 1 240 ? 6.309 16.891 -7.109 1 98.5 240 THR A C 1
ATOM 1929 O O . THR A 1 240 ? 5.871 16.609 -8.227 1 98.5 240 THR A O 1
ATOM 1932 N N . LYS A 1 241 ? 6.547 18.078 -6.656 1 96.94 241 LYS A N 1
ATOM 1933 C CA . LYS A 1 241 ? 6.438 19.188 -7.594 1 96.94 241 LYS A CA 1
ATOM 1934 C C . LYS A 1 241 ? 7.629 19.234 -8.547 1 96.94 241 LYS A C 1
ATOM 1936 O O . LYS A 1 241 ? 8.766 18.984 -8.133 1 96.94 241 LYS A O 1
ATOM 1941 N N . SER A 1 242 ? 7.441 19.422 -9.852 1 86.62 242 SER A N 1
ATOM 1942 C CA . SER A 1 242 ? 8.469 19.562 -10.875 1 86.62 242 SER A CA 1
ATOM 1943 C C . SER A 1 242 ? 9.25 20.859 -10.719 1 86.62 242 SER A C 1
ATOM 1945 O O . SER A 1 242 ? 8.719 21.844 -10.203 1 86.62 242 SER A O 1
ATOM 1947 N N . MET B 1 1 ? 29.531 -27.797 -27.969 1 28.23 1 MET B N 1
ATOM 1948 C CA . MET B 1 1 ? 28.156 -27.688 -27.453 1 28.23 1 MET B CA 1
ATOM 1949 C C . MET B 1 1 ? 28.094 -26.688 -26.297 1 28.23 1 MET B C 1
ATOM 1951 O O . MET B 1 1 ? 28.609 -26.969 -25.203 1 28.23 1 MET B O 1
ATOM 1955 N N . GLU B 1 2 ? 28.297 -25.422 -26.5 1 33.22 2 GLU B N 1
ATOM 1956 C CA . GLU B 1 2 ? 28.578 -24.312 -25.609 1 33.22 2 GLU B CA 1
ATOM 1957 C C . GLU B 1 2 ? 27.578 -24.25 -24.453 1 33.22 2 GLU B C 1
ATOM 1959 O O . GLU B 1 2 ? 26.375 -24.281 -24.688 1 33.22 2 GLU B O 1
ATOM 1964 N N . LYS B 1 3 ? 27.828 -24.891 -23.344 1 38.28 3 LYS B N 1
ATOM 1965 C CA . LYS B 1 3 ? 27.062 -24.875 -22.109 1 38.28 3 LYS B CA 1
ATOM 1966 C C . LYS B 1 3 ? 26.438 -23.5 -21.859 1 38.28 3 LYS B C 1
ATOM 1968 O O . LYS B 1 3 ? 27.156 -22.5 -21.719 1 38.28 3 LYS B O 1
ATOM 1973 N N . GLU B 1 4 ? 25.375 -23.094 -22.531 1 39.97 4 GLU B N 1
ATOM 1974 C CA . GLU B 1 4 ? 24.625 -21.859 -22.406 1 39.97 4 GLU B CA 1
ATOM 1975 C C . GLU B 1 4 ? 24.531 -21.422 -20.953 1 39.97 4 GLU B C 1
ATOM 1977 O O . GLU B 1 4 ? 24.078 -22.188 -20.094 1 39.97 4 GLU B O 1
ATOM 1982 N N . LYS B 1 5 ? 25.438 -20.656 -20.547 1 47.84 5 LYS B N 1
ATOM 1983 C CA . LYS B 1 5 ? 25.5 -20.031 -19.219 1 47.84 5 LYS B CA 1
ATOM 1984 C C . LYS B 1 5 ? 24.109 -19.688 -18.719 1 47.84 5 LYS B C 1
ATOM 1986 O O . LYS B 1 5 ? 23.406 -18.844 -19.297 1 47.84 5 LYS B O 1
ATOM 1991 N N . LYS B 1 6 ? 23.484 -20.875 -18.234 1 53.78 6 LYS B N 1
ATOM 1992 C CA . LYS B 1 6 ? 22.203 -20.641 -17.562 1 53.78 6 LYS B CA 1
ATOM 1993 C C . LYS B 1 6 ? 22.25 -19.375 -16.719 1 53.78 6 LYS B C 1
ATOM 1995 O O . LYS B 1 6 ? 23.203 -19.156 -15.961 1 53.78 6 LYS B O 1
ATOM 2000 N N . LYS B 1 7 ? 21.656 -18.406 -17.172 1 62.72 7 LYS B N 1
ATOM 2001 C CA . LYS B 1 7 ? 21.656 -17.109 -16.484 1 62.72 7 LYS B CA 1
ATOM 2002 C C . LYS B 1 7 ? 20.375 -16.891 -15.719 1 62.72 7 LYS B C 1
ATOM 2004 O O . LYS B 1 7 ? 19.328 -17.469 -16.062 1 62.72 7 LYS B O 1
ATOM 2009 N N . GLY B 1 8 ? 20.547 -16.344 -14.453 1 67.38 8 GLY B N 1
ATOM 2010 C CA . GLY B 1 8 ? 19.375 -15.961 -13.68 1 67.38 8 GLY B CA 1
ATOM 2011 C C . GLY B 1 8 ? 18.641 -17.141 -13.078 1 67.38 8 GLY B C 1
ATOM 2012 O O . GLY B 1 8 ? 19.25 -17.984 -12.414 1 67.38 8 GLY B O 1
ATOM 2013 N N . TRP B 1 9 ? 17.516 -17.312 -13.352 1 72.25 9 TRP B N 1
ATOM 2014 C CA . TRP B 1 9 ? 16.641 -18.281 -12.695 1 72.25 9 TRP B CA 1
ATOM 2015 C C . TRP B 1 9 ? 16.797 -19.656 -13.328 1 72.25 9 TRP B C 1
ATOM 2017 O O . TRP B 1 9 ? 16.344 -20.656 -12.766 1 72.25 9 TRP B O 1
ATOM 2027 N N . THR B 1 10 ? 17.438 -19.766 -14.352 1 72.69 10 THR B N 1
ATOM 2028 C CA . THR B 1 10 ? 17.609 -21.062 -14.992 1 72.69 10 THR B CA 1
ATOM 2029 C C . THR B 1 10 ? 18.781 -21.828 -14.359 1 72.69 10 THR B C 1
ATOM 2031 O O . THR B 1 10 ? 18.938 -23.031 -14.586 1 72.69 10 THR B O 1
ATOM 2034 N N . HIS B 1 11 ? 19.516 -21.062 -13.516 1 74.75 11 HIS B N 1
ATOM 2035 C CA . HIS B 1 11 ? 20.609 -21.719 -12.805 1 74.75 11 HIS B CA 1
ATOM 2036 C C . HIS B 1 11 ? 20.109 -22.438 -11.555 1 74.75 11 HIS B C 1
ATOM 2038 O O . HIS B 1 11 ? 19.438 -21.828 -10.719 1 74.75 11 HIS B O 1
ATOM 2044 N N . PRO B 1 12 ? 20.344 -23.719 -11.336 1 72.81 12 PRO B N 1
ATOM 2045 C CA . PRO B 1 12 ? 19.844 -24.5 -10.203 1 72.81 12 PRO B CA 1
ATOM 2046 C C . PRO B 1 12 ? 20.219 -23.891 -8.852 1 72.81 12 PRO B C 1
ATOM 2048 O O . PRO B 1 12 ? 19.438 -23.953 -7.906 1 72.81 12 PRO B O 1
ATOM 2051 N N . GLU B 1 13 ? 21.406 -23.328 -8.781 1 75.5 13 GLU B N 1
ATOM 2052 C CA . GLU B 1 13 ? 21.859 -22.766 -7.516 1 75.5 13 GLU B CA 1
ATOM 2053 C C . GLU B 1 13 ? 21 -21.578 -7.094 1 75.5 13 GLU B C 1
ATOM 2055 O O . GLU B 1 13 ? 20.859 -21.297 -5.902 1 75.5 13 GLU B O 1
ATOM 2060 N N . ALA B 1 14 ? 20.484 -20.906 -8.078 1 74.38 14 ALA B N 1
ATOM 2061 C CA . ALA B 1 14 ? 19.656 -19.75 -7.781 1 74.38 14 ALA B CA 1
ATOM 2062 C C . ALA B 1 14 ? 18.375 -20.156 -7.055 1 74.38 14 ALA B C 1
ATOM 2064 O O . ALA B 1 14 ? 17.984 -19.547 -6.062 1 74.38 14 ALA B O 1
ATOM 2065 N N . ALA B 1 15 ? 17.828 -21.234 -7.465 1 73.69 15 ALA B N 1
ATOM 2066 C CA . ALA B 1 15 ? 16.594 -21.75 -6.883 1 73.69 15 ALA B CA 1
ATOM 2067 C C . ALA B 1 15 ? 16.812 -22.219 -5.445 1 73.69 15 ALA B C 1
ATOM 2069 O O . ALA B 1 15 ? 15.992 -21.953 -4.566 1 73.69 15 ALA B O 1
ATOM 2070 N N . GLU B 1 16 ? 17.859 -22.859 -5.188 1 76.25 16 GLU B N 1
ATOM 2071 C CA . GLU B 1 16 ? 18.172 -23.375 -3.861 1 76.25 16 GLU B CA 1
ATOM 2072 C C . GLU B 1 16 ? 18.438 -22.234 -2.875 1 76.25 16 GLU B C 1
ATOM 2074 O O . GLU B 1 16 ? 17.953 -22.266 -1.747 1 76.25 16 GLU B O 1
ATOM 2079 N N . LYS B 1 17 ? 19.234 -21.312 -3.352 1 77.88 17 LYS B N 1
ATOM 2080 C CA . LYS B 1 17 ? 19.547 -20.172 -2.506 1 77.88 17 LYS B CA 1
ATOM 2081 C C . LYS B 1 17 ? 18.281 -19.391 -2.143 1 77.88 17 LYS B C 1
ATOM 2083 O O . LYS B 1 17 ? 18.125 -18.953 -0.999 1 77.88 17 LYS B O 1
ATOM 2088 N N . TYR B 1 18 ? 17.484 -19.219 -3.08 1 77.62 18 TYR B N 1
ATOM 2089 C CA . TYR B 1 18 ? 16.234 -18.516 -2.84 1 77.62 18 TYR B CA 1
ATOM 2090 C C . TYR B 1 18 ? 15.406 -19.234 -1.785 1 77.62 18 TYR B C 1
ATOM 2092 O O . TYR B 1 18 ? 14.906 -18.609 -0.847 1 77.62 18 TYR B O 1
ATOM 2100 N N . ALA B 1 19 ? 15.281 -20.5 -1.849 1 76.38 19 ALA B N 1
ATOM 2101 C CA . ALA B 1 19 ? 14.469 -21.297 -0.937 1 76.38 19 ALA B CA 1
ATOM 2102 C C . ALA B 1 19 ? 14.953 -21.156 0.502 1 76.38 19 ALA B C 1
ATOM 2104 O O . ALA B 1 19 ? 14.148 -21.125 1.438 1 76.38 19 ALA B O 1
ATOM 2105 N N . GLN B 1 20 ? 16.203 -20.844 0.644 1 78.62 20 GLN B N 1
ATOM 2106 C CA . GLN B 1 20 ? 16.797 -20.844 1.975 1 78.62 20 GLN B CA 1
ATOM 2107 C C . GLN B 1 20 ? 16.781 -19.438 2.586 1 78.62 20 GLN B C 1
ATOM 2109 O O . GLN B 1 20 ? 16.734 -19.297 3.809 1 78.62 20 GLN B O 1
ATOM 2114 N N . THR B 1 21 ? 16.734 -18.438 1.712 1 87 21 THR B N 1
ATOM 2115 C CA . THR B 1 21 ? 17.031 -17.109 2.26 1 87 21 THR B CA 1
ATOM 2116 C C . THR B 1 21 ? 15.898 -16.141 1.973 1 87 21 THR B C 1
ATOM 2118 O O . THR B 1 21 ? 15.914 -15 2.453 1 87 21 THR B O 1
ATOM 2121 N N . ALA B 1 22 ? 14.93 -16.594 1.252 1 88.94 22 ALA B N 1
ATOM 2122 C CA . ALA B 1 22 ? 13.898 -15.695 0.745 1 88.94 22 ALA B CA 1
ATOM 2123 C C . ALA B 1 22 ? 13.242 -14.922 1.883 1 88.94 22 ALA B C 1
ATOM 2125 O O . ALA B 1 22 ? 13.07 -13.703 1.8 1 88.94 22 ALA B O 1
ATOM 2126 N N . ASP B 1 23 ? 13.016 -15.578 3.012 1 91.44 23 ASP B N 1
ATOM 2127 C CA . ASP B 1 23 ? 12.305 -14.953 4.125 1 91.44 23 ASP B CA 1
ATOM 2128 C C . ASP B 1 23 ? 13.203 -13.969 4.867 1 91.44 23 ASP B C 1
ATOM 2130 O O . ASP B 1 23 ? 12.711 -13.055 5.535 1 91.44 23 ASP B O 1
ATOM 2134 N N . ILE B 1 24 ? 14.461 -14.141 4.746 1 91.25 24 ILE B N 1
ATOM 2135 C CA . ILE B 1 24 ? 15.406 -13.219 5.371 1 91.25 24 ILE B CA 1
ATOM 2136 C C . ILE B 1 24 ? 15.562 -11.977 4.5 1 91.25 24 ILE B C 1
ATOM 2138 O O . ILE B 1 24 ? 15.586 -10.852 5.012 1 91.25 24 ILE B O 1
ATOM 2142 N N . ILE B 1 25 ? 15.617 -12.195 3.205 1 92.56 25 ILE B N 1
ATOM 2143 C CA . ILE B 1 25 ? 15.836 -11.117 2.25 1 92.56 25 ILE B CA 1
ATOM 2144 C C . ILE B 1 25 ? 14.562 -10.289 2.105 1 92.56 25 ILE B C 1
ATOM 2146 O O . ILE B 1 25 ? 14.633 -9.062 1.966 1 92.56 25 ILE B O 1
ATOM 2150 N N . ILE B 1 26 ? 13.445 -10.977 2.166 1 95.81 26 ILE B N 1
ATOM 2151 C CA . ILE B 1 26 ? 12.141 -10.336 2.086 1 95.81 26 ILE B CA 1
ATOM 2152 C C . ILE B 1 26 ? 11.297 -10.719 3.301 1 95.81 26 ILE B C 1
ATOM 2154 O O . ILE B 1 26 ? 10.445 -11.609 3.213 1 95.81 26 ILE B O 1
ATOM 2158 N N . PRO B 1 27 ? 11.484 -10.047 4.312 1 94.44 27 PRO B N 1
ATOM 2159 C CA . PRO B 1 27 ? 10.773 -10.406 5.539 1 94.44 27 PRO B CA 1
ATOM 2160 C C . PRO B 1 27 ? 9.258 -10.328 5.379 1 94.44 27 PRO B C 1
ATOM 2162 O O . PRO B 1 27 ? 8.523 -10.977 6.129 1 94.44 27 PRO B O 1
ATOM 2165 N N . GLU B 1 28 ? 8.773 -9.578 4.359 1 96.81 28 GLU B N 1
ATOM 2166 C CA . GLU B 1 28 ? 7.344 -9.398 4.129 1 96.81 28 GLU B CA 1
ATOM 2167 C C . GLU B 1 28 ? 6.75 -10.586 3.367 1 96.81 28 GLU B C 1
ATOM 2169 O O . GLU B 1 28 ? 5.535 -10.664 3.186 1 96.81 28 GLU B O 1
ATOM 2174 N N . ARG B 1 29 ? 7.535 -11.516 2.926 1 96.38 29 ARG B N 1
ATOM 2175 C CA . ARG B 1 29 ? 7.133 -12.57 2.008 1 96.38 29 ARG B CA 1
ATOM 2176 C C . ARG B 1 29 ? 5.973 -13.383 2.58 1 96.38 29 ARG B C 1
ATOM 2178 O O . ARG B 1 29 ? 4.996 -13.656 1.879 1 96.38 29 ARG B O 1
ATOM 2185 N N . LYS B 1 30 ? 6.059 -13.773 3.816 1 96.25 30 LYS B N 1
ATOM 2186 C CA . LYS B 1 30 ? 5.004 -14.57 4.434 1 96.25 30 LYS B CA 1
ATOM 2187 C C . LYS B 1 30 ? 3.676 -13.828 4.438 1 96.25 30 LYS B C 1
ATOM 2189 O O . LYS B 1 30 ? 2.625 -14.414 4.176 1 96.25 30 LYS B O 1
ATOM 2194 N N . GLU B 1 31 ? 3.715 -12.586 4.773 1 97.31 31 GLU B N 1
ATOM 2195 C CA . GLU B 1 31 ? 2.512 -11.758 4.758 1 97.31 31 GLU B CA 1
ATOM 2196 C C . GLU B 1 31 ? 1.93 -11.648 3.354 1 97.31 31 GLU B C 1
ATOM 2198 O O . GLU B 1 31 ? 0.713 -11.742 3.17 1 97.31 31 GLU B O 1
ATOM 2203 N N . ILE B 1 32 ? 2.781 -11.469 2.406 1 98.56 32 ILE B N 1
ATOM 2204 C CA . ILE B 1 32 ? 2.365 -11.352 1.013 1 98.56 32 ILE B CA 1
ATOM 2205 C C . ILE B 1 32 ? 1.679 -12.641 0.566 1 98.56 32 ILE B C 1
ATOM 2207 O O . ILE B 1 32 ? 0.577 -12.609 0.014 1 98.56 32 ILE B O 1
ATOM 2211 N N . LEU B 1 33 ? 2.275 -13.758 0.876 1 98.38 33 LEU B N 1
ATOM 2212 C CA . LEU B 1 33 ? 1.705 -15.062 0.529 1 98.38 33 LEU B CA 1
ATOM 2213 C C . LEU B 1 33 ? 0.342 -15.25 1.187 1 98.38 33 LEU B C 1
ATOM 2215 O O . LEU B 1 33 ? -0.596 -15.734 0.552 1 98.38 33 LEU B O 1
ATOM 2219 N N . SER B 1 34 ? 0.277 -14.828 2.381 1 98.25 34 SER B N 1
ATOM 2220 C CA . SER B 1 34 ? -0.967 -14.953 3.133 1 98.25 34 SER B CA 1
ATOM 2221 C C . SER B 1 34 ? -2.078 -14.117 2.508 1 98.25 34 SER B C 1
ATOM 2223 O O . SER B 1 34 ? -3.201 -14.594 2.334 1 98.25 34 SER B O 1
ATOM 2225 N N . ILE B 1 35 ? -1.793 -12.914 2.17 1 98.56 35 ILE B N 1
ATOM 2226 C CA . ILE B 1 35 ? -2.803 -12.016 1.615 1 98.56 35 ILE B CA 1
ATOM 2227 C C . ILE B 1 35 ? -3.268 -12.547 0.259 1 98.56 35 ILE B C 1
ATOM 2229 O O . ILE B 1 35 ? -4.469 -12.648 0.005 1 98.56 35 ILE B O 1
ATOM 2233 N N . ILE B 1 36 ? -2.342 -12.93 -0.589 1 98.88 36 ILE B N 1
ATOM 2234 C CA . ILE B 1 36 ? -2.67 -13.414 -1.928 1 98.88 36 ILE B CA 1
ATOM 2235 C C . ILE B 1 36 ? -3.578 -14.633 -1.831 1 98.88 36 ILE B C 1
ATOM 2237 O O . ILE B 1 36 ? -4.621 -14.695 -2.486 1 98.88 36 ILE B O 1
ATOM 2241 N N . SER B 1 37 ? -3.176 -15.586 -0.994 1 98.81 37 SER B N 1
ATOM 2242 C CA . SER B 1 37 ? -3.924 -16.828 -0.891 1 98.81 37 SER B CA 1
ATOM 2243 C C . SER B 1 37 ? -5.297 -16.609 -0.274 1 98.81 37 SER B C 1
ATOM 2245 O O . SER B 1 37 ? -6.293 -17.172 -0.727 1 98.81 37 SER B O 1
ATOM 2247 N N . ARG B 1 38 ? -5.375 -15.734 0.693 1 98.5 38 ARG B N 1
ATOM 2248 C CA . ARG B 1 38 ? -6.645 -15.477 1.36 1 98.5 38 ARG B CA 1
ATOM 2249 C C . ARG B 1 38 ? -7.625 -14.781 0.421 1 98.5 38 ARG B C 1
ATOM 2251 O O . ARG B 1 38 ? -8.805 -15.133 0.374 1 98.5 38 ARG B O 1
ATOM 2258 N N . VAL B 1 39 ? -7.156 -13.797 -0.32 1 98.5 39 VAL B N 1
ATOM 2259 C CA . VAL B 1 39 ? -8.031 -13.094 -1.26 1 98.5 39 VAL B CA 1
ATOM 2260 C C . VAL B 1 39 ? -8.562 -14.086 -2.299 1 98.5 39 VAL B C 1
ATOM 2262 O O . VAL B 1 39 ? -9.758 -14.094 -2.596 1 98.5 39 VAL B O 1
ATOM 2265 N N . ALA B 1 40 ? -7.707 -14.922 -2.805 1 98.56 40 ALA B N 1
ATOM 2266 C CA . ALA B 1 40 ? -8.07 -15.883 -3.844 1 98.56 40 ALA B CA 1
ATOM 2267 C C . ALA B 1 40 ? -9.117 -16.875 -3.336 1 98.56 40 ALA B C 1
ATOM 2269 O O . ALA B 1 40 ? -10.031 -17.25 -4.07 1 98.56 40 ALA B O 1
ATOM 2270 N N . ILE B 1 41 ? -8.984 -17.234 -2.066 1 98.44 41 ILE B N 1
ATOM 2271 C CA . ILE B 1 41 ? -9.797 -18.344 -1.555 1 98.44 41 ILE B CA 1
ATOM 2272 C C . ILE B 1 41 ? -11.07 -17.797 -0.915 1 98.44 41 ILE B C 1
ATOM 2274 O O . ILE B 1 41 ? -12.156 -18.328 -1.124 1 98.44 41 ILE B O 1
ATOM 2278 N N . GLU B 1 42 ? -10.961 -16.703 -0.182 1 97.88 42 GLU B N 1
ATOM 2279 C CA . GLU B 1 42 ? -12.102 -16.203 0.584 1 97.88 42 GLU B CA 1
ATOM 2280 C C . GLU B 1 42 ? -13.102 -15.492 -0.318 1 97.88 42 GLU B C 1
ATOM 2282 O O . GLU B 1 42 ? -14.289 -15.414 0.008 1 97.88 42 GLU B O 1
ATOM 2287 N N . LEU B 1 43 ? -12.664 -15.039 -1.467 1 97.56 43 LEU B N 1
ATOM 2288 C CA . LEU B 1 43 ? -13.57 -14.383 -2.396 1 97.56 43 LEU B CA 1
ATOM 2289 C C . LEU B 1 43 ? -14 -15.328 -3.51 1 97.56 43 LEU B C 1
ATOM 2291 O O . LEU B 1 43 ? -14.773 -14.953 -4.391 1 97.56 43 LEU B O 1
ATOM 2295 N N . GLY B 1 44 ? -13.43 -16.5 -3.482 1 94.75 44 GLY B N 1
ATOM 2296 C CA . GLY B 1 44 ? -13.75 -17.5 -4.492 1 94.75 44 GLY B CA 1
ATOM 2297 C C . GLY B 1 44 ? -14.82 -18.484 -4.051 1 94.75 44 GLY B C 1
ATOM 2298 O O . GLY B 1 44 ? -15.344 -18.375 -2.938 1 94.75 44 GLY B O 1
ATOM 2299 N N . PRO B 1 45 ? -15.156 -19.344 -4.98 1 94.38 45 PRO B N 1
ATOM 2300 C CA . PRO B 1 45 ? -16.141 -20.375 -4.656 1 94.38 45 PRO B CA 1
ATOM 2301 C C . PRO B 1 45 ? -15.57 -21.484 -3.787 1 94.38 45 PRO B C 1
ATOM 2303 O O . PRO B 1 45 ? -14.391 -21.438 -3.412 1 94.38 45 PRO B O 1
ATOM 2306 N N . MET B 1 46 ? -16.344 -22.453 -3.48 1 92.62 46 MET B N 1
ATOM 2307 C CA . MET B 1 46 ? -15.977 -23.562 -2.602 1 92.62 46 MET B CA 1
ATOM 2308 C C . MET B 1 46 ? -14.891 -24.422 -3.24 1 92.62 46 MET B C 1
ATOM 2310 O O . MET B 1 46 ? -13.977 -24.875 -2.557 1 92.62 46 MET B O 1
ATOM 2314 N N . ASP B 1 47 ? -15.031 -24.641 -4.531 1 94 47 ASP B N 1
ATOM 2315 C CA . ASP B 1 47 ? -14.062 -25.438 -5.273 1 94 47 ASP B CA 1
ATOM 2316 C C . ASP B 1 47 ? -13.383 -24.609 -6.363 1 94 47 ASP B C 1
ATOM 2318 O O . ASP B 1 47 ? -13.633 -24.812 -7.551 1 94 47 ASP B O 1
ATOM 2322 N N . PRO B 1 48 ? -12.438 -23.844 -5.902 1 97.31 48 PRO B N 1
ATOM 2323 C CA . PRO B 1 48 ? -11.875 -22.875 -6.852 1 97.31 48 PRO B CA 1
ATOM 2324 C C . PRO B 1 48 ? -10.875 -23.516 -7.816 1 97.31 48 PRO B C 1
ATOM 2326 O O . PRO B 1 48 ? -10.133 -24.422 -7.426 1 97.31 48 PRO B O 1
ATOM 2329 N N . LYS B 1 49 ? -10.883 -23.078 -9.023 1 98.25 49 LYS B N 1
ATOM 2330 C CA . LYS B 1 49 ? -9.859 -23.328 -10.031 1 98.25 49 LYS B CA 1
ATOM 2331 C C . LYS B 1 49 ? -8.922 -22.141 -10.18 1 98.25 49 LYS B C 1
ATOM 2333 O O . LYS B 1 49 ? -9.359 -21.047 -10.516 1 98.25 49 LYS B O 1
ATOM 2338 N N . ILE B 1 50 ? -7.621 -22.406 -9.984 1 98.69 50 ILE B N 1
ATOM 2339 C CA . ILE B 1 50 ? -6.684 -21.297 -9.859 1 98.69 50 ILE B CA 1
ATOM 2340 C C . ILE B 1 50 ? -5.461 -21.562 -10.734 1 98.69 50 ILE B C 1
ATOM 2342 O O . ILE B 1 50 ? -5.043 -22.703 -10.914 1 98.69 50 ILE B O 1
ATOM 2346 N N . ILE B 1 51 ? -4.945 -20.5 -11.32 1 98.75 51 ILE B N 1
ATOM 2347 C CA . ILE B 1 51 ? -3.637 -20.547 -11.961 1 98.75 51 ILE B CA 1
ATOM 2348 C C . ILE B 1 51 ? -2.604 -19.844 -11.086 1 98.75 51 ILE B C 1
ATOM 2350 O O . ILE B 1 51 ? -2.873 -18.781 -10.531 1 98.75 51 ILE B O 1
ATOM 2354 N N . ASP B 1 52 ? -1.447 -20.438 -10.883 1 98.81 52 ASP B N 1
ATOM 2355 C CA . ASP B 1 52 ? -0.297 -19.875 -10.18 1 98.81 52 ASP B CA 1
ATOM 2356 C C . ASP B 1 52 ? 0.843 -19.578 -11.156 1 98.81 52 ASP B C 1
ATOM 2358 O O . ASP B 1 52 ? 1.6 -20.484 -11.531 1 98.81 52 ASP B O 1
ATOM 2362 N N . LEU B 1 53 ? 1.012 -18.281 -11.539 1 98.69 53 LEU B N 1
ATOM 2363 C CA . LEU B 1 53 ? 2.002 -17.859 -12.523 1 98.69 53 LEU B CA 1
ATOM 2364 C C . LEU B 1 53 ? 3.365 -17.656 -11.875 1 98.69 53 LEU B C 1
ATOM 2366 O O . LEU B 1 53 ? 3.473 -16.969 -10.852 1 98.69 53 LEU B O 1
ATOM 2370 N N . GLY B 1 54 ? 4.379 -18.094 -12.562 1 97.69 54 GLY B N 1
ATOM 2371 C CA . GLY B 1 54 ? 5.676 -18.047 -11.914 1 97.69 54 GLY B CA 1
ATOM 2372 C C . GLY B 1 54 ? 5.688 -18.719 -10.547 1 97.69 54 GLY B C 1
ATOM 2373 O O . GLY B 1 54 ? 6.117 -18.109 -9.562 1 97.69 54 GLY B O 1
ATOM 2374 N N . CYS B 1 55 ? 5.383 -19.953 -10.547 1 97.56 55 CYS B N 1
ATOM 2375 C CA . CYS B 1 55 ? 5.02 -20.609 -9.297 1 97.56 55 CYS B CA 1
ATOM 2376 C C . CYS B 1 55 ? 6.262 -20.938 -8.469 1 97.56 55 CYS B C 1
ATOM 2378 O O . CYS B 1 55 ? 6.16 -21.203 -7.27 1 97.56 55 CYS B O 1
ATOM 2380 N N . GLY B 1 56 ? 7.48 -21 -9.039 1 94.94 56 GLY B N 1
ATOM 2381 C CA . GLY B 1 56 ? 8.664 -21.391 -8.297 1 94.94 56 GLY B CA 1
ATOM 2382 C C . GLY B 1 56 ? 8.508 -22.734 -7.582 1 94.94 56 GLY B C 1
ATOM 2383 O O . GLY B 1 56 ? 8.102 -23.719 -8.188 1 94.94 56 GLY B O 1
ATOM 2384 N N . LEU B 1 57 ? 8.742 -22.703 -6.301 1 93.62 57 LEU B N 1
ATOM 2385 C CA . LEU B 1 57 ? 8.617 -23.906 -5.5 1 93.62 57 LEU B CA 1
ATOM 2386 C C . LEU B 1 57 ? 7.156 -24.172 -5.129 1 93.62 57 LEU B C 1
ATOM 2388 O O . LEU B 1 57 ? 6.844 -25.188 -4.504 1 93.62 57 LEU B O 1
ATOM 2392 N N . GLY B 1 58 ? 6.301 -23.297 -5.488 1 97.12 58 GLY B N 1
ATOM 2393 C CA . GLY B 1 58 ? 4.879 -23.469 -5.25 1 97.12 58 GLY B CA 1
ATOM 2394 C C . GLY B 1 58 ? 4.426 -22.938 -3.906 1 97.12 58 GLY B C 1
ATOM 2395 O O . GLY B 1 58 ? 3.504 -23.469 -3.293 1 97.12 58 GLY B O 1
ATOM 2396 N N . ASP B 1 59 ? 5.02 -21.875 -3.424 1 96.81 59 ASP B N 1
ATOM 2397 C CA . ASP B 1 59 ? 4.73 -21.359 -2.09 1 96.81 59 ASP B CA 1
ATOM 2398 C C . ASP B 1 59 ? 3.326 -20.766 -2.025 1 96.81 59 ASP B C 1
ATOM 2400 O O . ASP B 1 59 ? 2.625 -20.922 -1.021 1 96.81 59 ASP B O 1
ATOM 2404 N N . VAL B 1 60 ? 2.871 -20.078 -3.064 1 98.31 60 VAL B N 1
ATOM 2405 C CA . VAL B 1 60 ? 1.51 -19.547 -3.082 1 98.31 60 VAL B CA 1
ATOM 2406 C C . VAL B 1 60 ? 0.509 -20.703 -3.084 1 98.31 60 VAL B C 1
ATOM 2408 O O . VAL B 1 60 ? -0.464 -20.688 -2.328 1 98.31 60 VAL B O 1
ATOM 2411 N N . THR B 1 61 ? 0.777 -21.656 -3.908 1 98.69 61 THR B N 1
ATOM 2412 C CA . THR B 1 61 ? -0.086 -22.828 -4.004 1 98.69 61 THR B CA 1
ATOM 2413 C C . THR B 1 61 ? -0.188 -23.547 -2.658 1 98.69 61 THR B C 1
ATOM 2415 O O . THR B 1 61 ? -1.275 -23.953 -2.248 1 98.69 61 THR B O 1
ATOM 2418 N N . ALA B 1 62 ? 0.974 -23.656 -1.969 1 98.12 62 ALA B N 1
ATOM 2419 C CA . ALA B 1 62 ? 0.964 -24.297 -0.651 1 98.12 62 ALA B CA 1
ATOM 2420 C C . ALA B 1 62 ? 0.033 -23.547 0.304 1 98.12 62 ALA B C 1
ATOM 2422 O O . ALA B 1 62 ? -0.729 -24.172 1.046 1 98.12 62 ALA B O 1
ATOM 2423 N N . GLU B 1 63 ? 0.115 -22.234 0.304 1 98.5 63 GLU B N 1
ATOM 2424 C CA . GLU B 1 63 ? -0.751 -21.438 1.166 1 98.5 63 GLU B CA 1
ATOM 2425 C C . GLU B 1 63 ? -2.217 -21.594 0.768 1 98.5 63 GLU B C 1
ATOM 2427 O O . GLU B 1 63 ? -3.096 -21.656 1.63 1 98.5 63 GLU B O 1
ATOM 2432 N N . ILE B 1 64 ? -2.523 -21.656 -0.503 1 98.69 64 ILE B N 1
ATOM 2433 C CA . ILE B 1 64 ? -3.875 -21.844 -1.019 1 98.69 64 ILE B CA 1
ATOM 2434 C C . ILE B 1 64 ? -4.434 -23.172 -0.529 1 98.69 64 ILE B C 1
ATOM 2436 O O . ILE B 1 64 ? -5.566 -23.25 -0.042 1 98.69 64 ILE B O 1
ATOM 2440 N N . LEU B 1 65 ? -3.621 -24.234 -0.582 1 98.31 65 LEU B N 1
ATOM 2441 C CA . LEU B 1 65 ? -4.066 -25.578 -0.24 1 98.31 65 LEU B CA 1
ATOM 2442 C C . LEU B 1 65 ? -4.297 -25.719 1.262 1 98.31 65 LEU B C 1
ATOM 2444 O O . LEU B 1 65 ? -5.113 -26.531 1.699 1 98.31 65 LEU B O 1
ATOM 2448 N N . LYS B 1 66 ? -3.568 -24.922 2.062 1 97.88 66 LYS B N 1
ATOM 2449 C CA . LYS B 1 66 ? -3.83 -24.891 3.498 1 97.88 66 LYS B CA 1
ATOM 2450 C C . LYS B 1 66 ? -5.246 -24.391 3.787 1 97.88 66 LYS B C 1
ATOM 2452 O O . LYS B 1 66 ? -5.898 -24.875 4.715 1 97.88 66 LYS B O 1
ATOM 2457 N N . LEU B 1 67 ? -5.703 -23.5 2.938 1 97.69 67 LEU B N 1
ATOM 2458 C CA . LEU B 1 67 ? -7.023 -22.906 3.131 1 97.69 67 LEU B CA 1
ATOM 2459 C C . LEU B 1 67 ? -8.102 -23.75 2.461 1 97.69 67 LEU B C 1
ATOM 2461 O O . LEU B 1 67 ? -9.227 -23.828 2.957 1 97.69 67 LEU B O 1
ATOM 2465 N N . LYS B 1 68 ? -7.734 -24.281 1.288 1 98.12 68 LYS B N 1
ATOM 2466 C CA . LYS B 1 68 ? -8.648 -25.094 0.498 1 98.12 68 LYS B CA 1
ATOM 2467 C C . LYS B 1 68 ? -7.934 -26.297 -0.116 1 98.12 68 LYS B C 1
ATOM 2469 O O . LYS B 1 68 ? -7.539 -26.25 -1.283 1 98.12 68 LYS B O 1
ATOM 2474 N N . PRO B 1 69 ? -7.898 -27.391 0.571 1 96.31 69 PRO B N 1
ATOM 2475 C CA . PRO B 1 69 ? -7.137 -28.562 0.136 1 96.31 69 PRO B CA 1
ATOM 2476 C C . PRO B 1 69 ? -7.633 -29.125 -1.193 1 96.31 69 PRO B C 1
ATOM 2478 O O . PRO B 1 69 ? -6.867 -29.766 -1.917 1 96.31 69 PRO B O 1
ATOM 2481 N N . GLN B 1 70 ? -8.828 -28.828 -1.519 1 95.62 70 GLN B N 1
ATOM 2482 C CA . GLN B 1 70 ? -9.414 -29.438 -2.711 1 95.62 70 GLN B CA 1
ATOM 2483 C C . GLN B 1 70 ? -9.32 -28.5 -3.908 1 95.62 70 GLN B C 1
ATOM 2485 O O . GLN B 1 70 ? -9.867 -28.781 -4.973 1 95.62 70 GLN B O 1
ATOM 2490 N N . ALA B 1 71 ? -8.633 -27.375 -3.744 1 98 71 ALA B N 1
ATOM 2491 C CA . ALA B 1 71 ? -8.484 -26.438 -4.848 1 98 71 ALA B CA 1
ATOM 2492 C C . ALA B 1 71 ? -7.762 -27.078 -6.027 1 98 71 ALA B C 1
ATOM 2494 O O . ALA B 1 71 ? -6.824 -27.859 -5.84 1 98 71 ALA B O 1
ATOM 2495 N N . ASP B 1 72 ? -8.242 -26.766 -7.234 1 98.06 72 ASP B N 1
ATOM 2496 C CA . ASP B 1 72 ? -7.539 -27.141 -8.461 1 98.06 72 ASP B CA 1
ATOM 2497 C C . ASP B 1 72 ? -6.578 -26.031 -8.891 1 98.06 72 ASP B C 1
ATOM 2499 O O . ASP B 1 72 ? -6.988 -24.891 -9.125 1 98.06 72 ASP B O 1
ATOM 2503 N N . VAL B 1 73 ? -5.289 -26.422 -9.023 1 98.5 73 VAL B N 1
ATOM 2504 C CA . VAL B 1 73 ? -4.309 -25.375 -9.312 1 98.5 73 VAL B CA 1
ATOM 2505 C C . VAL B 1 73 ? -3.459 -25.781 -10.516 1 98.5 73 VAL B C 1
ATOM 2507 O O . VAL B 1 73 ? -2.904 -26.891 -10.539 1 98.5 73 VAL B O 1
ATOM 2510 N N . LEU B 1 74 ? -3.453 -24.969 -11.5 1 98.5 74 LEU B N 1
ATOM 2511 C CA . LEU B 1 74 ? -2.486 -25.047 -12.594 1 98.5 74 LEU B CA 1
ATOM 2512 C C . LEU B 1 74 ? -1.273 -24.172 -12.312 1 98.5 74 LEU B C 1
ATOM 2514 O O . LEU B 1 74 ? -1.385 -22.953 -12.273 1 98.5 74 LEU B O 1
ATOM 2518 N N . MET B 1 75 ? -0.154 -24.812 -12.094 1 98.5 75 MET B N 1
ATOM 2519 C CA . MET B 1 75 ? 1.095 -24.125 -11.797 1 98.5 75 MET B CA 1
ATOM 2520 C C . MET B 1 75 ? 1.931 -23.938 -13.062 1 98.5 75 MET B C 1
ATOM 2522 O O . MET B 1 75 ? 2.104 -24.875 -13.836 1 98.5 75 MET B O 1
ATOM 2526 N N . ILE B 1 76 ? 2.463 -22.703 -13.234 1 98.06 76 ILE B N 1
ATOM 2527 C CA . ILE B 1 76 ? 3.225 -22.391 -14.438 1 98.06 76 ILE B CA 1
ATOM 2528 C C . ILE B 1 76 ? 4.562 -21.75 -14.055 1 98.06 76 ILE B C 1
ATOM 2530 O O . ILE B 1 76 ? 4.605 -20.828 -13.242 1 98.06 76 ILE B O 1
ATOM 2534 N N . ASP B 1 77 ? 5.621 -22.219 -14.594 1 96.62 77 ASP B N 1
ATOM 2535 C CA . ASP B 1 77 ? 6.938 -21.625 -14.414 1 96.62 77 ASP B CA 1
ATOM 2536 C C . ASP B 1 77 ? 7.816 -21.859 -15.641 1 96.62 77 ASP B C 1
ATOM 2538 O O . ASP B 1 77 ? 7.516 -22.703 -16.484 1 96.62 77 ASP B O 1
ATOM 2542 N N . PHE B 1 78 ? 8.828 -21.062 -15.703 1 93.88 78 PHE B N 1
ATOM 2543 C CA . PHE B 1 78 ? 9.719 -21.125 -16.859 1 93.88 78 PHE B CA 1
ATOM 2544 C C . PHE B 1 78 ? 10.914 -22.016 -16.578 1 93.88 78 PHE B C 1
ATOM 2546 O O . PHE B 1 78 ? 11.445 -22.656 -17.484 1 93.88 78 PHE B O 1
ATOM 2553 N N . SER B 1 79 ? 11.445 -22.125 -15.375 1 90.94 79 SER B N 1
ATOM 2554 C CA . SER B 1 79 ? 12.672 -22.797 -14.977 1 90.94 79 SER B CA 1
ATOM 2555 C C . SER B 1 79 ? 12.461 -24.312 -14.883 1 90.94 79 SER B C 1
ATOM 2557 O O . SER B 1 79 ? 11.609 -24.766 -14.117 1 90.94 79 SER B O 1
ATOM 2559 N N . ASP B 1 80 ? 13.305 -25.062 -15.578 1 92.19 80 ASP B N 1
ATOM 2560 C CA . ASP B 1 80 ? 13.242 -26.516 -15.516 1 92.19 80 ASP B CA 1
ATOM 2561 C C . ASP B 1 80 ? 13.414 -27.016 -14.078 1 92.19 80 ASP B C 1
ATOM 2563 O O . ASP B 1 80 ? 12.727 -27.938 -13.648 1 92.19 80 ASP B O 1
ATOM 2567 N N . GLU B 1 81 ? 14.297 -26.375 -13.445 1 90.44 81 GLU B N 1
ATOM 2568 C CA . GLU B 1 81 ? 14.578 -26.781 -12.07 1 90.44 81 GLU B CA 1
ATOM 2569 C C . GLU B 1 81 ? 13.375 -26.531 -11.164 1 90.44 81 GLU B C 1
ATOM 2571 O O . GLU B 1 81 ? 13.031 -27.359 -10.328 1 90.44 81 GLU B O 1
ATOM 2576 N N . MET B 1 82 ? 12.734 -25.406 -11.305 1 91.62 82 MET B N 1
ATOM 2577 C CA . MET B 1 82 ? 11.562 -25.094 -10.5 1 91.62 82 MET B CA 1
ATOM 2578 C C . MET B 1 82 ? 10.406 -26.031 -10.828 1 91.62 82 MET B C 1
ATOM 2580 O O . MET B 1 82 ? 9.688 -26.469 -9.93 1 91.62 82 MET B O 1
ATOM 2584 N N . ILE B 1 83 ? 10.242 -26.328 -12.078 1 94 83 ILE B N 1
ATOM 2585 C CA . ILE B 1 83 ? 9.195 -27.25 -12.508 1 94 83 ILE B CA 1
ATOM 2586 C C . ILE B 1 83 ? 9.422 -28.625 -11.859 1 94 83 ILE B C 1
ATOM 2588 O O . ILE B 1 83 ? 8.492 -29.219 -11.32 1 94 83 ILE B O 1
ATOM 2592 N N . ARG B 1 84 ? 10.625 -29.078 -11.922 1 94 84 ARG B N 1
ATOM 2593 C CA . ARG B 1 84 ? 10.961 -30.375 -11.336 1 94 84 ARG B CA 1
ATOM 2594 C C . ARG B 1 84 ? 10.664 -30.391 -9.836 1 94 84 ARG B C 1
ATOM 2596 O O . ARG B 1 84 ? 9.992 -31.297 -9.344 1 94 84 ARG B O 1
ATOM 2603 N N . ARG B 1 85 ? 11.102 -29.406 -9.148 1 92.75 85 ARG B N 1
ATOM 2604 C CA . ARG B 1 85 ? 10.977 -29.328 -7.699 1 92.75 85 ARG B CA 1
ATOM 2605 C C . ARG B 1 85 ? 9.516 -29.172 -7.281 1 92.75 85 ARG B C 1
ATOM 2607 O O . ARG B 1 85 ? 9.062 -29.797 -6.324 1 92.75 85 ARG B O 1
ATOM 2614 N N . SER B 1 86 ? 8.781 -28.328 -7.988 1 95.31 86 SER B N 1
ATOM 2615 C CA . SER B 1 86 ? 7.383 -28.109 -7.637 1 95.31 86 SER B CA 1
ATOM 2616 C C . SER B 1 86 ? 6.535 -29.344 -7.953 1 95.31 86 SER B C 1
ATOM 2618 O O . SER B 1 86 ? 5.637 -29.688 -7.191 1 95.31 86 SER B O 1
ATOM 2620 N N . SER B 1 87 ? 6.84 -30 -9.07 1 96.94 87 SER B N 1
ATOM 2621 C CA . SER B 1 87 ? 6.148 -31.234 -9.414 1 96.94 87 SER B CA 1
ATOM 2622 C C . SER B 1 87 ? 6.355 -32.312 -8.344 1 96.94 87 SER B C 1
ATOM 2624 O O . SER B 1 87 ? 5.418 -33 -7.973 1 96.94 87 SER B O 1
ATOM 2626 N N . GLU B 1 88 ? 7.559 -32.375 -7.859 1 96.56 88 GLU B N 1
ATOM 2627 C CA . GLU B 1 88 ? 7.863 -33.312 -6.801 1 96.56 88 GLU B CA 1
ATOM 2628 C C . GLU B 1 88 ? 7.145 -32.969 -5.504 1 96.56 88 GLU B C 1
ATOM 2630 O O . GLU B 1 88 ? 6.594 -33.844 -4.824 1 96.56 88 GLU B O 1
ATOM 2635 N N . ARG B 1 89 ? 7.156 -31.734 -5.184 1 95.44 89 ARG B N 1
ATOM 2636 C CA . ARG B 1 89 ? 6.562 -31.234 -3.947 1 95.44 89 ARG B CA 1
ATOM 2637 C C . ARG B 1 89 ? 5.078 -31.578 -3.879 1 95.44 89 ARG B C 1
ATOM 2639 O O . ARG B 1 89 ? 4.555 -31.891 -2.809 1 95.44 89 ARG B O 1
ATOM 2646 N N . PHE B 1 90 ? 4.414 -31.531 -5.078 1 97.81 90 PHE B N 1
ATOM 2647 C CA . PHE B 1 90 ? 2.967 -31.703 -5.07 1 97.81 90 PHE B CA 1
ATOM 2648 C C . PHE B 1 90 ? 2.561 -32.969 -5.793 1 97.81 90 PHE B C 1
ATOM 2650 O O . PHE B 1 90 ? 1.429 -33.094 -6.266 1 97.81 90 PHE B O 1
ATOM 2657 N N . ARG B 1 91 ? 3.395 -33.938 -5.844 1 96.81 91 ARG B N 1
ATOM 2658 C CA . ARG B 1 91 ? 3.213 -35.156 -6.633 1 96.81 91 ARG B CA 1
ATOM 2659 C C . ARG B 1 91 ? 2.014 -35.969 -6.137 1 96.81 91 ARG B C 1
ATOM 2661 O O . ARG B 1 91 ? 1.365 -36.656 -6.914 1 96.81 91 ARG B O 1
ATOM 2668 N N . ASP B 1 92 ? 1.656 -35.781 -4.895 1 97 92 ASP B N 1
ATOM 2669 C CA . ASP B 1 92 ? 0.623 -36.625 -4.297 1 97 92 ASP B CA 1
ATOM 2670 C C . ASP B 1 92 ? -0.75 -35.969 -4.398 1 97 92 ASP B C 1
ATOM 2672 O O . ASP B 1 92 ? -1.755 -36.531 -3.973 1 97 92 ASP B O 1
ATOM 2676 N N . ASN B 1 93 ? -0.799 -34.75 -4.883 1 97.5 93 ASN B N 1
ATOM 2677 C CA . ASN B 1 93 ? -2.064 -34.062 -5.051 1 97.5 93 ASN B CA 1
ATOM 2678 C C . ASN B 1 93 ? -2.529 -34.094 -6.504 1 97.5 93 ASN B C 1
ATOM 2680 O O . ASN B 1 93 ? -1.963 -33.375 -7.352 1 97.5 93 ASN B O 1
ATOM 2684 N N . LYS B 1 94 ? -3.535 -34.781 -6.816 1 96.94 94 LYS B N 1
ATOM 2685 C CA . LYS B 1 94 ? -4.02 -35 -8.172 1 96.94 94 LYS B CA 1
ATOM 2686 C C . LYS B 1 94 ? -4.637 -33.719 -8.766 1 96.94 94 LYS B C 1
ATOM 2688 O O . LYS B 1 94 ? -4.867 -33.656 -9.969 1 96.94 94 LYS B O 1
ATOM 2693 N N . ASN B 1 95 ? -4.965 -32.75 -7.898 1 97.44 95 ASN B N 1
ATOM 2694 C CA . ASN B 1 95 ? -5.59 -31.516 -8.359 1 97.44 95 ASN B CA 1
ATOM 2695 C C . ASN B 1 95 ? -4.551 -30.5 -8.82 1 97.44 95 ASN B C 1
ATOM 2697 O O . ASN B 1 95 ? -4.902 -29.422 -9.289 1 97.44 95 ASN B O 1
ATOM 2701 N N . ILE B 1 96 ? -3.289 -30.875 -8.734 1 98.12 96 ILE B N 1
ATOM 2702 C CA . ILE B 1 96 ? -2.225 -29.938 -9.086 1 98.12 96 ILE B CA 1
ATOM 2703 C C . ILE B 1 96 ? -1.575 -30.375 -10.398 1 98.12 96 ILE B C 1
ATOM 2705 O O . ILE B 1 96 ? -1.192 -31.531 -10.555 1 98.12 96 ILE B O 1
ATOM 2709 N N . ASN B 1 97 ? -1.486 -29.484 -11.328 1 96.88 97 ASN B N 1
ATOM 2710 C CA . ASN B 1 97 ? -0.741 -29.656 -12.57 1 96.88 97 ASN B CA 1
ATOM 2711 C C . ASN B 1 97 ? 0.344 -28.594 -12.727 1 96.88 97 ASN B C 1
ATOM 2713 O O . ASN B 1 97 ? 0.13 -27.438 -12.398 1 96.88 97 ASN B O 1
ATOM 2717 N N . VAL B 1 98 ? 1.48 -29.031 -13.18 1 97.44 98 VAL B N 1
ATOM 2718 C CA . VAL B 1 98 ? 2.605 -28.109 -13.375 1 97.44 98 VAL B CA 1
ATOM 2719 C C . VAL B 1 98 ? 2.998 -28.094 -14.852 1 97.44 98 VAL B C 1
ATOM 2721 O O . VAL B 1 98 ? 3.213 -29.141 -15.461 1 97.44 98 VAL B O 1
ATOM 2724 N N . VAL B 1 99 ? 3.127 -26.891 -15.43 1 96.19 99 VAL B N 1
ATOM 2725 C CA . VAL B 1 99 ? 3.441 -26.75 -16.844 1 96.19 99 VAL B CA 1
ATOM 2726 C C . VAL B 1 99 ? 4.562 -25.734 -17.016 1 96.19 99 VAL B C 1
ATOM 2728 O O . VAL B 1 99 ? 4.637 -24.734 -16.281 1 96.19 99 VAL B O 1
ATOM 2731 N N . LYS B 1 100 ? 5.418 -25.984 -18 1 96.19 100 LYS B N 1
ATOM 2732 C CA . LYS B 1 100 ? 6.484 -25.047 -18.328 1 96.19 100 LYS B CA 1
ATOM 2733 C C . LYS B 1 100 ? 6.008 -24 -19.344 1 96.19 100 LYS B C 1
ATOM 2735 O O . LYS B 1 100 ? 5.438 -24.359 -20.375 1 96.19 100 LYS B O 1
ATOM 2740 N N . ARG B 1 101 ? 6.254 -22.719 -19 1 96.25 101 ARG B N 1
ATOM 2741 C CA . ARG B 1 101 ? 5.906 -21.656 -19.922 1 96.25 101 ARG B CA 1
ATOM 2742 C C . ARG B 1 101 ? 6.703 -20.391 -19.625 1 96.25 101 ARG B C 1
ATOM 2744 O O . ARG B 1 101 ? 6.887 -20.031 -18.453 1 96.25 101 ARG B O 1
ATOM 2751 N N . ASP B 1 102 ? 7.242 -19.812 -20.656 1 96.25 102 ASP B N 1
ATOM 2752 C CA . ASP B 1 102 ? 7.754 -18.453 -20.578 1 96.25 102 ASP B CA 1
ATOM 2753 C C . ASP B 1 102 ? 6.625 -17.438 -20.688 1 96.25 102 ASP B C 1
ATOM 2755 O O . ASP B 1 102 ? 5.973 -17.328 -21.719 1 96.25 102 ASP B O 1
ATOM 2759 N N . LEU B 1 103 ? 6.418 -16.703 -19.672 1 96.88 103 LEU B N 1
ATOM 2760 C CA . LEU B 1 103 ? 5.301 -15.758 -19.609 1 96.88 103 LEU B CA 1
ATOM 2761 C C . LEU B 1 103 ? 5.422 -14.695 -20.688 1 96.88 103 LEU B C 1
ATOM 2763 O O . LEU B 1 103 ? 4.441 -14.023 -21.016 1 96.88 103 LEU B O 1
ATOM 2767 N N . ASN B 1 104 ? 6.605 -14.508 -21.25 1 96.44 104 ASN B N 1
ATOM 2768 C CA . ASN B 1 104 ? 6.793 -13.562 -22.344 1 96.44 104 ASN B CA 1
ATOM 2769 C C . ASN B 1 104 ? 6.102 -14.047 -23.625 1 96.44 104 ASN B C 1
ATOM 2771 O O . ASN B 1 104 ? 5.906 -13.266 -24.562 1 96.44 104 ASN B O 1
ATOM 2775 N N . GLN B 1 105 ? 5.711 -15.266 -23.609 1 94.75 105 GLN B N 1
ATOM 2776 C CA . GLN B 1 105 ? 5.145 -15.859 -24.812 1 94.75 105 GLN B CA 1
ATOM 2777 C C . GLN B 1 105 ? 3.621 -15.898 -24.734 1 94.75 105 GLN B C 1
ATOM 2779 O O . GLN B 1 105 ? 2.969 -16.453 -25.625 1 94.75 105 GLN B O 1
ATOM 2784 N N . GLY B 1 106 ? 3.043 -15.367 -23.719 1 93.06 106 GLY B N 1
ATOM 2785 C CA . GLY B 1 106 ? 1.6 -15.422 -23.547 1 93.06 106 GLY B CA 1
ATOM 2786 C C . GLY B 1 106 ? 1.131 -16.672 -22.828 1 93.06 106 GLY B C 1
ATOM 2787 O O . GLY B 1 106 ? 1.944 -17.516 -22.438 1 93.06 106 GLY B O 1
ATOM 2788 N N . LEU B 1 107 ? -0.224 -16.797 -22.641 1 95.31 107 LEU B N 1
ATOM 2789 C CA . LEU B 1 107 ? -0.717 -17.844 -21.75 1 95.31 107 LEU B CA 1
ATOM 2790 C C . LEU B 1 107 ? -1.831 -18.641 -22.422 1 95.31 107 LEU B C 1
ATOM 2792 O O . LEU B 1 107 ? -2.178 -19.734 -21.969 1 95.31 107 LEU B O 1
ATOM 2796 N N . LEU B 1 108 ? -2.443 -18.234 -23.484 1 94.38 108 LEU B N 1
ATOM 2797 C CA . LEU B 1 108 ? -3.742 -18.734 -23.922 1 94.38 108 LEU B CA 1
ATOM 2798 C C . LEU B 1 108 ? -3.621 -20.141 -24.5 1 94.38 108 LEU B C 1
ATOM 2800 O O . LEU B 1 108 ? -4.594 -20.906 -24.5 1 94.38 108 LEU B O 1
ATOM 2804 N N . ASP B 1 109 ? -2.506 -20.469 -24.938 1 93.06 109 ASP B N 1
ATOM 2805 C CA . ASP B 1 109 ? -2.35 -21.781 -25.578 1 93.06 109 ASP B CA 1
ATOM 2806 C C . ASP B 1 109 ? -1.965 -22.844 -24.547 1 93.06 109 ASP B C 1
ATOM 2808 O O . ASP B 1 109 ? -1.826 -24.016 -24.891 1 93.06 109 ASP B O 1
ATOM 2812 N N . ILE B 1 110 ? -1.81 -22.531 -23.297 1 89.5 110 ILE B N 1
ATOM 2813 C CA . ILE B 1 110 ? -1.368 -23.469 -22.266 1 89.5 110 ILE B CA 1
ATOM 2814 C C . ILE B 1 110 ? -2.531 -24.375 -21.859 1 89.5 110 ILE B C 1
ATOM 2816 O O . ILE B 1 110 ? -2.32 -25.484 -21.359 1 89.5 110 ILE B O 1
ATOM 2820 N N . THR B 1 111 ? -3.715 -23.797 -22 1 85.56 111 THR B N 1
ATOM 2821 C CA . THR B 1 111 ? -4.914 -24.547 -21.641 1 85.56 111 THR B CA 1
ATOM 2822 C C . THR B 1 111 ? -6.105 -24.094 -22.484 1 85.56 111 THR B C 1
ATOM 2824 O O . THR B 1 111 ? -6.137 -22.953 -22.953 1 85.56 111 THR B O 1
ATOM 2827 N N . GLY B 1 112 ? -6.996 -24.984 -22.656 1 84.5 112 GLY B N 1
ATOM 2828 C CA . GLY B 1 112 ? -8.258 -24.641 -23.297 1 84.5 112 GLY B CA 1
ATOM 2829 C C . GLY B 1 112 ? -9.305 -24.156 -22.312 1 84.5 112 GLY B C 1
ATOM 2830 O O . GLY B 1 112 ? -10.344 -23.609 -22.719 1 84.5 112 GLY B O 1
ATOM 2831 N N . ASP B 1 113 ? -9.031 -24.266 -21.141 1 85.5 113 ASP B N 1
ATOM 2832 C CA . ASP B 1 113 ? -9.969 -23.875 -20.094 1 85.5 113 ASP B CA 1
ATOM 2833 C C . ASP B 1 113 ? -10.047 -22.359 -19.953 1 85.5 113 ASP B C 1
ATOM 2835 O O . ASP B 1 113 ? -9.016 -21.672 -19.969 1 85.5 113 ASP B O 1
ATOM 2839 N N . ARG B 1 114 ? -11.273 -21.688 -19.875 1 84.38 114 ARG B N 1
ATOM 2840 C CA . ARG B 1 114 ? -11.484 -20.25 -19.703 1 84.38 114 ARG B CA 1
ATOM 2841 C C . ARG B 1 114 ? -12.336 -19.969 -18.469 1 84.38 114 ARG B C 1
ATOM 2843 O O . ARG B 1 114 ? -12.961 -18.906 -18.375 1 84.38 114 ARG B O 1
ATOM 2850 N N . GLY B 1 115 ? -12.211 -20.688 -17.531 1 92.31 115 GLY B N 1
ATOM 2851 C CA . GLY B 1 115 ? -13.125 -20.531 -16.406 1 92.31 115 GLY B CA 1
ATOM 2852 C C . GLY B 1 115 ? -12.43 -20.578 -15.062 1 92.31 115 GLY B C 1
ATOM 2853 O O . GLY B 1 115 ? -12.953 -21.172 -14.109 1 92.31 115 GLY B O 1
ATOM 2854 N N . PHE B 1 116 ? -11.273 -19.906 -15.008 1 98.06 116 PHE B N 1
ATOM 2855 C CA . PHE B 1 116 ? -10.578 -19.906 -13.734 1 98.06 116 PHE B CA 1
ATOM 2856 C C . PHE B 1 116 ? -11.164 -18.859 -12.789 1 98.06 116 PHE B C 1
ATOM 2858 O O . PHE B 1 116 ? -11.602 -17.797 -13.234 1 98.06 116 PHE B O 1
ATOM 2865 N N . ASP B 1 117 ? -11.203 -19.203 -11.484 1 98.44 117 ASP B N 1
ATOM 2866 C CA . ASP B 1 117 ? -11.734 -18.297 -10.461 1 98.44 117 ASP B CA 1
ATOM 2867 C C . ASP B 1 117 ? -10.711 -17.234 -10.078 1 98.44 117 ASP B C 1
ATOM 2869 O O . ASP B 1 117 ? -11.078 -16.125 -9.703 1 98.44 117 ASP B O 1
ATOM 2873 N N . ALA B 1 118 ? -9.445 -17.656 -10.195 1 98.75 118 ALA B N 1
ATOM 2874 C CA . ALA B 1 118 ? -8.375 -16.703 -9.867 1 98.75 118 ALA B CA 1
ATOM 2875 C C . ALA B 1 118 ? -7.082 -17.078 -10.594 1 98.75 118 ALA B C 1
ATOM 2877 O O . ALA B 1 118 ? -6.824 -18.25 -10.859 1 98.75 118 ALA B O 1
ATOM 2878 N N . VAL B 1 119 ? -6.352 -16.062 -10.945 1 98.88 119 VAL B N 1
ATOM 2879 C CA . VAL B 1 119 ? -4.953 -16.172 -11.344 1 98.88 119 VAL B CA 1
ATOM 2880 C C . VAL B 1 119 ? -4.078 -15.422 -10.336 1 98.88 119 VAL B C 1
ATOM 2882 O O . VAL B 1 119 ? -4.332 -14.25 -10.031 1 98.88 119 VAL B O 1
ATOM 2885 N N . VAL B 1 120 ? -3.098 -16.125 -9.789 1 98.94 120 VAL B N 1
ATOM 2886 C CA . VAL B 1 120 ? -2.223 -15.508 -8.797 1 98.94 120 VAL B CA 1
ATOM 2887 C C . VAL B 1 120 ? -0.781 -15.516 -9.297 1 98.94 120 VAL B C 1
ATOM 2889 O O . VAL B 1 120 ? -0.417 -16.344 -10.141 1 98.94 120 VAL B O 1
ATOM 2892 N N . SER B 1 121 ? -0.036 -14.578 -8.844 1 98.88 121 SER B N 1
ATOM 2893 C CA . SER B 1 121 ? 1.398 -14.492 -9.094 1 98.88 121 SER B CA 1
ATOM 2894 C C . SER B 1 121 ? 2.129 -13.82 -7.938 1 98.88 121 SER B C 1
ATOM 2896 O O . SER B 1 121 ? 1.609 -12.883 -7.332 1 98.88 121 SER B O 1
ATOM 2898 N N . CYS B 1 122 ? 3.271 -14.312 -7.648 1 98.44 122 CYS B N 1
ATOM 2899 C CA . CYS B 1 122 ? 4.094 -13.742 -6.59 1 98.44 122 CYS B CA 1
ATOM 2900 C C . CYS B 1 122 ? 5.566 -13.742 -6.98 1 98.44 122 CYS B C 1
ATOM 2902 O O . CYS B 1 122 ? 6.184 -14.805 -7.082 1 98.44 122 CYS B O 1
ATOM 2904 N N . PHE B 1 123 ? 6.098 -12.539 -7.234 1 97.12 123 PHE B N 1
ATOM 2905 C CA . PHE B 1 123 ? 7.504 -12.305 -7.531 1 97.12 123 PHE B CA 1
ATOM 2906 C C . PHE B 1 123 ? 7.898 -12.969 -8.852 1 97.12 123 PHE B C 1
ATOM 2908 O O . PHE B 1 123 ? 8.906 -13.672 -8.922 1 97.12 123 PHE B O 1
ATOM 2915 N N . SER B 1 124 ? 7.121 -12.664 -9.922 1 97.31 124 SER B N 1
ATOM 2916 C CA . SER B 1 124 ? 7.426 -13.289 -11.203 1 97.31 124 SER B CA 1
ATOM 2917 C C . SER B 1 124 ? 7.27 -12.305 -12.352 1 97.31 124 SER B C 1
ATOM 2919 O O . SER B 1 124 ? 8.117 -12.242 -13.25 1 97.31 124 SER B O 1
ATOM 2921 N N . ILE B 1 125 ? 6.266 -11.469 -12.32 1 97.81 125 ILE B N 1
ATOM 2922 C CA . ILE B 1 125 ? 5.871 -10.68 -13.477 1 97.81 125 ILE B CA 1
ATOM 2923 C C . ILE B 1 125 ? 6.906 -9.586 -13.734 1 97.81 125 ILE B C 1
ATOM 2925 O O . ILE B 1 125 ? 7.059 -9.117 -14.867 1 97.81 125 ILE B O 1
ATOM 2929 N N . HIS B 1 126 ? 7.648 -9.172 -12.695 1 97.62 126 HIS B N 1
ATOM 2930 C CA . HIS B 1 126 ? 8.688 -8.172 -12.906 1 97.62 126 HIS B CA 1
ATOM 2931 C C . HIS B 1 126 ? 9.789 -8.711 -13.812 1 97.62 126 HIS B C 1
ATOM 2933 O O . HIS B 1 126 ? 10.656 -7.953 -14.266 1 97.62 126 HIS B O 1
ATOM 2939 N N . HIS B 1 127 ? 9.789 -10 -14.203 1 96 127 HIS B N 1
ATOM 2940 C CA . HIS B 1 127 ? 10.742 -10.57 -15.148 1 96 127 HIS B CA 1
ATOM 2941 C C . HIS B 1 127 ? 10.211 -10.5 -16.578 1 96 127 HIS B C 1
ATOM 2943 O O . HIS B 1 127 ? 10.945 -10.75 -17.531 1 96 127 HIS B O 1
ATOM 2949 N N . VAL B 1 128 ? 8.977 -10.25 -16.75 1 97.31 128 VAL B N 1
ATOM 2950 C CA . VAL B 1 128 ? 8.367 -10.133 -18.078 1 97.31 128 VAL B CA 1
ATOM 2951 C C . VAL B 1 128 ? 8.75 -8.789 -18.703 1 97.31 128 VAL B C 1
ATOM 2953 O O . VAL B 1 128 ? 8.727 -7.758 -18.031 1 97.31 128 VAL B O 1
ATOM 2956 N N . GLU B 1 129 ? 9.062 -8.844 -19.953 1 97.19 129 GLU B N 1
ATOM 2957 C CA . GLU B 1 129 ? 9.383 -7.609 -20.656 1 97.19 129 GLU B CA 1
ATOM 2958 C C . GLU B 1 129 ? 8.188 -6.66 -20.688 1 97.19 129 GLU B C 1
ATOM 2960 O O . GLU B 1 129 ? 7.047 -7.094 -20.844 1 97.19 129 GLU B O 1
ATOM 2965 N N . PHE B 1 130 ? 8.484 -5.367 -20.609 1 95.94 130 PHE B N 1
ATOM 2966 C CA . PHE B 1 130 ? 7.426 -4.363 -20.547 1 95.94 130 PHE B CA 1
ATOM 2967 C C . PHE B 1 130 ? 6.496 -4.484 -21.75 1 95.94 130 PHE B C 1
ATOM 2969 O O . PHE B 1 130 ? 5.273 -4.43 -21.609 1 95.94 130 PHE B O 1
ATOM 2976 N N . GLU B 1 131 ? 7.066 -4.703 -22.906 1 95.94 131 GLU B N 1
ATOM 2977 C CA . GLU B 1 131 ? 6.297 -4.73 -24.141 1 95.94 131 GLU B CA 1
ATOM 2978 C C . GLU B 1 131 ? 5.363 -5.938 -24.188 1 95.94 131 GLU B C 1
ATOM 2980 O O . GLU B 1 131 ? 4.414 -5.965 -24.984 1 95.94 131 GLU B O 1
ATOM 2985 N N . ASN B 1 132 ? 5.609 -6.945 -23.344 1 97.25 132 ASN B N 1
ATOM 2986 C CA . ASN B 1 132 ? 4.824 -8.172 -23.359 1 97.25 132 ASN B CA 1
ATOM 2987 C C . ASN B 1 132 ? 3.766 -8.18 -22.266 1 97.25 132 ASN B C 1
ATOM 2989 O O . ASN B 1 132 ? 2.914 -9.07 -22.234 1 97.25 132 ASN B O 1
ATOM 2993 N N . ARG B 1 133 ? 3.742 -7.203 -21.344 1 97.56 133 ARG B N 1
ATOM 2994 C CA . ARG B 1 133 ? 2.895 -7.234 -20.156 1 97.56 133 ARG B CA 1
ATOM 2995 C C . ARG B 1 133 ? 1.437 -6.977 -20.531 1 97.56 133 ARG B C 1
ATOM 2997 O O . ARG B 1 133 ? 0.531 -7.57 -19.938 1 97.56 133 ARG B O 1
ATOM 3004 N N . SER B 1 134 ? 1.242 -6.09 -21.469 1 96.06 134 SER B N 1
ATOM 3005 C CA . SER B 1 134 ? -0.128 -5.82 -21.891 1 96.06 134 SER B CA 1
ATOM 3006 C C . SER B 1 134 ? -0.812 -7.09 -22.375 1 96.06 134 SER B C 1
ATOM 3008 O O . SER B 1 134 ? -1.954 -7.375 -22.016 1 96.06 134 SER B O 1
ATOM 3010 N N . LYS B 1 135 ? -0.13 -7.816 -23.219 1 96.69 135 LYS B N 1
ATOM 3011 C CA . LYS B 1 135 ? -0.676 -9.078 -23.719 1 96.69 135 LYS B CA 1
ATOM 3012 C C . LYS B 1 135 ? -0.88 -10.078 -22.578 1 96.69 135 LYS B C 1
ATOM 3014 O O . LYS B 1 135 ? -1.881 -10.797 -22.562 1 96.69 135 LYS B O 1
ATOM 3019 N N . LEU B 1 136 ? 0.089 -10.164 -21.703 1 98.06 136 LEU B N 1
ATOM 3020 C CA . LEU B 1 136 ? -0.021 -11.07 -20.562 1 98.06 136 LEU B CA 1
ATOM 3021 C C . LEU B 1 136 ? -1.28 -10.773 -19.75 1 98.06 136 LEU B C 1
ATOM 3023 O O . LEU B 1 136 ? -2.039 -11.688 -19.422 1 98.06 136 LEU B O 1
ATOM 3027 N N . TYR B 1 137 ? -1.53 -9.492 -19.469 1 98.44 137 TYR B N 1
ATOM 3028 C CA . TYR B 1 137 ? -2.707 -9.109 -18.688 1 98.44 137 TYR B CA 1
ATOM 3029 C C . TYR B 1 137 ? -3.986 -9.43 -19.453 1 98.44 137 TYR B C 1
ATOM 3031 O O . TYR B 1 137 ? -4.973 -9.875 -18.859 1 98.44 137 TYR B O 1
ATOM 3039 N N . SER B 1 138 ? -3.982 -9.227 -20.766 1 97.88 138 SER B N 1
ATOM 3040 C CA . SER B 1 138 ? -5.133 -9.57 -21.594 1 97.88 138 SER B CA 1
ATOM 3041 C C . SER B 1 138 ? -5.41 -11.07 -21.547 1 97.88 138 SER B C 1
ATOM 3043 O O . SER B 1 138 ? -6.559 -11.492 -21.422 1 97.88 138 SER B O 1
ATOM 3045 N N . ASP B 1 139 ? -4.344 -11.828 -21.672 1 98.25 139 ASP B N 1
ATOM 3046 C CA . ASP B 1 139 ? -4.48 -13.281 -21.625 1 98.25 139 ASP B CA 1
ATOM 3047 C C . ASP B 1 139 ? -5.051 -13.727 -20.266 1 98.25 139 ASP B C 1
ATOM 3049 O O . ASP B 1 139 ? -5.93 -14.586 -20.219 1 98.25 139 ASP B O 1
ATOM 3053 N N . ILE B 1 140 ? -4.52 -13.148 -19.188 1 98.5 140 ILE B N 1
ATOM 3054 C CA . ILE B 1 140 ? -4.984 -13.477 -17.844 1 98.5 140 ILE B CA 1
ATOM 3055 C C . ILE B 1 140 ? -6.484 -13.211 -17.75 1 98.5 140 ILE B C 1
ATOM 3057 O O . ILE B 1 140 ? -7.234 -14.055 -17.25 1 98.5 140 ILE B O 1
ATOM 3061 N N . ARG B 1 141 ? -6.914 -12.062 -18.219 1 98.12 141 ARG B N 1
ATOM 3062 C CA . ARG B 1 141 ? -8.328 -11.711 -18.188 1 98.12 141 ARG B CA 1
ATOM 3063 C C . ARG B 1 141 ? -9.164 -12.734 -18.938 1 98.12 141 ARG B C 1
ATOM 3065 O O . ARG B 1 141 ? -10.234 -13.133 -18.484 1 98.12 141 ARG B O 1
ATOM 3072 N N . GLU B 1 142 ? -8.664 -13.164 -20.078 1 97.38 142 GLU B N 1
ATOM 3073 C CA . GLU B 1 142 ? -9.391 -14.117 -20.922 1 97.38 142 GLU B CA 1
ATOM 3074 C C . GLU B 1 142 ? -9.539 -15.461 -20.219 1 97.38 142 GLU B C 1
ATOM 3076 O O . GLU B 1 142 ? -10.547 -16.156 -20.406 1 97.38 142 GLU B O 1
ATOM 3081 N N . LEU B 1 143 ? -8.617 -15.812 -19.406 1 97.94 143 LEU B N 1
ATOM 3082 C CA . LEU B 1 143 ? -8.609 -17.094 -18.734 1 97.94 143 LEU B CA 1
ATOM 3083 C C . LEU B 1 143 ? -9.578 -17.094 -17.547 1 97.94 143 LEU B C 1
ATOM 3085 O O . LEU B 1 143 ? -9.984 -18.156 -17.078 1 97.94 143 LEU B O 1
ATOM 3089 N N . LEU B 1 144 ? -9.938 -15.922 -17.094 1 98 144 LEU B N 1
ATOM 3090 C CA . LEU B 1 144 ? -10.742 -15.781 -15.891 1 98 144 LEU B CA 1
ATOM 3091 C C . LEU B 1 144 ? -12.227 -15.875 -16.219 1 98 144 LEU B C 1
ATOM 3093 O O . LEU B 1 144 ? -12.664 -15.43 -17.281 1 98 144 LEU B O 1
ATOM 3097 N N . LYS B 1 145 ? -13.008 -16.391 -15.242 1 96.75 145 LYS B N 1
ATOM 3098 C CA . LYS B 1 145 ? -14.461 -16.25 -15.273 1 96.75 145 LYS B CA 1
ATOM 3099 C C . LYS B 1 145 ? -14.883 -14.82 -14.992 1 96.75 145 LYS B C 1
ATOM 3101 O O . LYS B 1 145 ? -14.078 -14.008 -14.531 1 96.75 145 LYS B O 1
ATOM 3106 N N . GLU B 1 146 ? -16.172 -14.57 -15.297 1 95.44 146 GLU B N 1
ATOM 3107 C CA . GLU B 1 146 ? -16.703 -13.289 -14.844 1 95.44 146 GLU B CA 1
ATOM 3108 C C . GLU B 1 146 ? -16.562 -13.133 -13.336 1 95.44 146 GLU B C 1
ATOM 3110 O O . GLU B 1 146 ? -16.781 -14.086 -12.586 1 95.44 146 GLU B O 1
ATOM 3115 N N . GLN B 1 147 ? -16.062 -12 -12.969 1 95.56 147 GLN B N 1
ATOM 3116 C CA . GLN B 1 147 ? -15.836 -11.641 -11.57 1 95.56 147 GLN B CA 1
ATOM 3117 C C . GLN B 1 147 ? -14.609 -12.352 -11.008 1 95.56 147 GLN B C 1
ATOM 3119 O O . GLN B 1 147 ? -14.312 -12.242 -9.82 1 95.56 147 GLN B O 1
ATOM 3124 N N . GLY B 1 148 ? -13.898 -13.109 -11.891 1 98.19 148 GLY B N 1
ATOM 3125 C CA . GLY B 1 148 ? -12.641 -13.719 -11.461 1 98.19 148 GLY B CA 1
ATOM 3126 C C . GLY B 1 148 ? -11.586 -12.695 -11.086 1 98.19 148 GLY B C 1
ATOM 3127 O O . GLY B 1 148 ? -11.688 -11.523 -11.461 1 98.19 148 GLY B O 1
ATOM 3128 N N . LEU B 1 149 ? -10.562 -13.188 -10.344 1 98.75 149 LEU B N 1
ATOM 3129 C CA . LEU B 1 149 ? -9.57 -12.273 -9.789 1 98.75 149 LEU B CA 1
ATOM 3130 C C . LEU B 1 149 ? -8.172 -12.594 -10.312 1 98.75 149 LEU B C 1
ATOM 3132 O O . LEU B 1 149 ? -7.801 -13.766 -10.406 1 98.75 149 LEU B O 1
ATOM 3136 N N . PHE B 1 150 ? -7.535 -11.555 -10.75 1 98.94 150 PHE B N 1
ATOM 3137 C CA . PHE B 1 150 ? -6.086 -11.609 -10.867 1 98.94 150 PHE B CA 1
ATOM 3138 C C . PHE B 1 150 ? -5.414 -10.93 -9.68 1 98.94 150 PHE B C 1
ATOM 3140 O O . PHE B 1 150 ? -5.699 -9.766 -9.383 1 98.94 150 PHE B O 1
ATOM 3147 N N . ILE B 1 151 ? -4.512 -11.656 -8.93 1 98.94 151 ILE B N 1
ATOM 3148 C CA . ILE B 1 151 ? -3.832 -11.133 -7.75 1 98.94 151 ILE B CA 1
ATOM 3149 C C . ILE B 1 151 ? -2.322 -11.297 -7.91 1 98.94 151 ILE B C 1
ATOM 3151 O O . ILE B 1 151 ? -1.821 -12.414 -8.047 1 98.94 151 ILE B O 1
ATOM 3155 N N . ASN B 1 152 ? -1.641 -10.18 -7.816 1 98.88 152 ASN B N 1
ATOM 3156 C CA . ASN B 1 152 ? -0.202 -10.195 -8.055 1 98.88 152 ASN B CA 1
ATOM 3157 C C . ASN B 1 152 ? 0.559 -9.477 -6.945 1 98.88 152 ASN B C 1
ATOM 3159 O O . ASN B 1 152 ? 0.29 -8.305 -6.656 1 98.88 152 ASN B O 1
ATOM 3163 N N . GLY B 1 153 ? 1.425 -10.156 -6.23 1 98.81 153 GLY B N 1
ATOM 3164 C CA . GLY B 1 153 ? 2.439 -9.578 -5.363 1 98.81 153 GLY B CA 1
ATOM 3165 C C . GLY B 1 153 ? 3.814 -9.531 -6.004 1 98.81 153 GLY B C 1
ATOM 3166 O O . GLY B 1 153 ? 4.348 -10.562 -6.418 1 98.81 153 GLY B O 1
ATOM 3167 N N . ASP B 1 154 ? 4.438 -8.336 -6.059 1 98.69 154 ASP B N 1
ATOM 3168 C CA . ASP B 1 154 ? 5.648 -8.242 -6.867 1 98.69 154 ASP B CA 1
ATOM 3169 C C . ASP B 1 154 ? 6.484 -7.031 -6.453 1 98.69 154 ASP B C 1
ATOM 3171 O O . ASP B 1 154 ? 6.172 -6.355 -5.469 1 98.69 154 ASP B O 1
ATOM 3175 N N . LEU B 1 155 ? 7.59 -6.84 -7.168 1 98 155 LEU B N 1
ATOM 3176 C CA . LEU B 1 155 ? 8.461 -5.676 -7.031 1 98 155 LEU B CA 1
ATOM 3177 C C . LEU B 1 155 ? 7.926 -4.496 -7.836 1 98 155 LEU B C 1
ATOM 3179 O O . LEU B 1 155 ? 7.461 -4.668 -8.969 1 98 155 LEU B O 1
ATOM 3183 N N . PHE B 1 156 ? 7.988 -3.33 -7.242 1 98.38 156 PHE B N 1
ATOM 3184 C CA . PHE B 1 156 ? 7.621 -2.08 -7.898 1 98.38 156 PHE B CA 1
ATOM 3185 C C . PHE B 1 156 ? 8.672 -1.006 -7.648 1 98.38 156 PHE B C 1
ATOM 3187 O O . PHE B 1 156 ? 9.453 -1.107 -6.699 1 98.38 156 PHE B O 1
ATOM 3194 N N . ARG B 1 157 ? 8.758 -0.068 -8.531 1 97.75 157 ARG B N 1
ATOM 3195 C CA . ARG B 1 157 ? 9.57 1.119 -8.289 1 97.75 157 ARG B CA 1
ATOM 3196 C C . ARG B 1 157 ? 8.695 2.355 -8.109 1 97.75 157 ARG B C 1
ATOM 3198 O O . ARG B 1 157 ? 7.547 2.379 -8.555 1 97.75 157 ARG B O 1
ATOM 3205 N N . GLU B 1 158 ? 9.258 3.332 -7.441 1 98.38 158 GLU B N 1
ATOM 3206 C CA . GLU B 1 158 ? 8.578 4.621 -7.348 1 98.38 158 GLU B CA 1
ATOM 3207 C C . GLU B 1 158 ? 8.828 5.461 -8.602 1 98.38 158 GLU B C 1
ATOM 3209 O O . GLU B 1 158 ? 9.82 5.262 -9.305 1 98.38 158 GLU B O 1
ATOM 3214 N N . ASP B 1 159 ? 7.887 6.305 -8.867 1 98.25 159 ASP B N 1
ATOM 3215 C CA . ASP B 1 159 ? 8.039 7.23 -9.984 1 98.25 159 ASP B CA 1
ATOM 3216 C C . ASP B 1 159 ? 9.102 8.289 -9.688 1 98.25 159 ASP B C 1
ATOM 3218 O O . ASP B 1 159 ? 9.914 8.625 -10.555 1 98.25 159 ASP B O 1
ATOM 3222 N N . SER B 1 160 ? 9.148 8.844 -8.461 1 98.25 160 SER B N 1
ATOM 3223 C CA . SER B 1 160 ? 10.148 9.812 -8.039 1 98.25 160 SER B CA 1
ATOM 3224 C C . SER B 1 160 ? 11.5 9.148 -7.797 1 98.25 160 SER B C 1
ATOM 3226 O O . SER B 1 160 ? 11.617 8.273 -6.941 1 98.25 160 SER B O 1
ATOM 3228 N N . PRO B 1 161 ? 12.516 9.578 -8.508 1 97.5 161 PRO B N 1
ATOM 3229 C CA . PRO B 1 161 ? 13.836 8.992 -8.266 1 97.5 161 PRO B CA 1
ATOM 3230 C C . PRO B 1 161 ? 14.32 9.195 -6.832 1 97.5 161 PRO B C 1
ATOM 3232 O O . PRO B 1 161 ? 14.938 8.305 -6.25 1 97.5 161 PRO B O 1
ATOM 3235 N N . ALA B 1 162 ? 14.023 10.344 -6.266 1 97.69 162 ALA B N 1
ATOM 3236 C CA . ALA B 1 162 ? 14.453 10.641 -4.898 1 97.69 162 ALA B CA 1
ATOM 3237 C C . ALA B 1 162 ? 13.766 9.711 -3.898 1 97.69 162 ALA B C 1
ATOM 3239 O O . ALA B 1 162 ? 14.422 9.18 -2.994 1 97.69 162 ALA B O 1
ATOM 3240 N N . ILE B 1 163 ? 12.477 9.5 -4.094 1 98.31 163 ILE B N 1
ATOM 3241 C CA . ILE B 1 163 ? 11.734 8.625 -3.188 1 98.31 163 ILE B CA 1
ATOM 3242 C C . ILE B 1 163 ? 12.18 7.176 -3.389 1 98.31 163 ILE B C 1
ATOM 3244 O O . ILE B 1 163 ? 12.336 6.43 -2.42 1 98.31 163 ILE B O 1
ATOM 3248 N N . ASP B 1 164 ? 12.383 6.789 -4.602 1 98.25 164 ASP B N 1
ATOM 3249 C CA . ASP B 1 164 ? 12.844 5.441 -4.926 1 98.25 164 ASP B CA 1
ATOM 3250 C C . ASP B 1 164 ? 14.18 5.141 -4.242 1 98.25 164 ASP B C 1
ATOM 3252 O O . ASP B 1 164 ? 14.336 4.086 -3.625 1 98.25 164 ASP B O 1
ATOM 3256 N N . GLN B 1 165 ? 15.086 6.062 -4.348 1 97.5 165 GLN B N 1
ATOM 3257 C CA . GLN B 1 165 ? 16.391 5.906 -3.725 1 97.5 165 GLN B CA 1
ATOM 3258 C C . GLN B 1 165 ? 16.281 5.871 -2.203 1 97.5 165 GLN B C 1
ATOM 3260 O O . GLN B 1 165 ? 16.969 5.09 -1.542 1 97.5 165 GLN B O 1
ATOM 3265 N N . TRP B 1 166 ? 15.477 6.707 -1.688 1 98 166 TRP B N 1
ATOM 3266 C CA . TRP B 1 166 ? 15.266 6.758 -0.244 1 98 166 TRP B CA 1
ATOM 3267 C C . TRP B 1 166 ? 14.75 5.422 0.278 1 98 166 TRP B C 1
ATOM 3269 O O . TRP B 1 166 ? 15.25 4.898 1.273 1 98 166 TRP B O 1
ATOM 3279 N N . GLU B 1 167 ? 13.734 4.883 -0.368 1 97.81 167 GLU B N 1
ATOM 3280 C CA . GLU B 1 167 ? 13.172 3.602 0.035 1 97.81 167 GLU B CA 1
ATOM 3281 C C . GLU B 1 167 ? 14.195 2.479 -0.098 1 97.81 167 GLU B C 1
ATOM 3283 O O . GLU B 1 167 ? 14.273 1.598 0.761 1 97.81 167 GLU B O 1
ATOM 3288 N N . PHE B 1 168 ? 14.953 2.529 -1.203 1 97.62 168 PHE B N 1
ATOM 3289 C CA . PHE B 1 168 ? 15.984 1.518 -1.425 1 97.62 168 PHE B CA 1
ATOM 3290 C C . PHE B 1 168 ? 17.031 1.562 -0.322 1 97.62 168 PHE B C 1
ATOM 3292 O O . PHE B 1 168 ? 17.422 0.523 0.216 1 97.62 168 PHE B O 1
ATOM 3299 N N . ASN B 1 169 ? 17.484 2.742 0.019 1 97.81 169 ASN B N 1
ATOM 3300 C CA . ASN B 1 169 ? 18.484 2.895 1.07 1 97.81 169 ASN B CA 1
ATOM 3301 C C . ASN B 1 169 ? 17.953 2.395 2.416 1 97.81 169 ASN B C 1
ATOM 3303 O O . ASN B 1 169 ? 18.703 1.77 3.178 1 97.81 169 ASN B O 1
ATOM 3307 N N . ASN B 1 170 ? 16.734 2.689 2.68 1 97.06 170 ASN B N 1
ATOM 3308 C CA . ASN B 1 170 ? 16.141 2.201 3.92 1 97.06 170 ASN B CA 1
ATOM 3309 C C . ASN B 1 170 ? 16.047 0.677 3.938 1 97.06 170 ASN B C 1
ATOM 3311 O O . ASN B 1 170 ? 16.266 0.052 4.977 1 97.06 170 ASN B O 1
ATOM 3315 N N . LYS B 1 171 ? 15.719 0.105 2.842 1 96.75 171 LYS B N 1
ATOM 3316 C CA . LYS B 1 171 ? 15.688 -1.35 2.727 1 96.75 171 LYS B CA 1
ATOM 3317 C C . LYS B 1 171 ? 17.062 -1.954 2.979 1 96.75 171 LYS B C 1
ATOM 3319 O O . LYS B 1 171 ? 17.188 -2.969 3.668 1 96.75 171 LYS B O 1
ATOM 3324 N N . ILE B 1 172 ? 18.062 -1.338 2.414 1 97.69 172 ILE B N 1
ATOM 3325 C CA . ILE B 1 172 ? 19.438 -1.823 2.574 1 97.69 172 ILE B CA 1
ATOM 3326 C C . ILE B 1 172 ? 19.828 -1.789 4.047 1 97.69 172 ILE B C 1
ATOM 3328 O O . ILE B 1 172 ? 20.391 -2.75 4.57 1 97.69 172 ILE B O 1
ATOM 3332 N N . SER B 1 173 ? 19.469 -0.713 4.711 1 97.56 173 SER B N 1
ATOM 3333 C CA . SER B 1 173 ? 19.797 -0.578 6.129 1 97.56 173 SER B CA 1
ATOM 3334 C C . SER B 1 173 ? 19.109 -1.668 6.957 1 97.56 173 SER B C 1
ATOM 3336 O O . SER B 1 173 ? 19.75 -2.279 7.82 1 97.56 173 SER B O 1
ATOM 3338 N N . SER B 1 174 ? 17.891 -1.899 6.656 1 96.44 174 SER B N 1
ATOM 3339 C CA . SER B 1 174 ? 17.156 -2.934 7.371 1 96.44 174 SER B CA 1
ATOM 3340 C C . SER B 1 174 ? 17.719 -4.32 7.078 1 96.44 174 SER B C 1
ATOM 3342 O O . SER B 1 174 ? 17.812 -5.16 7.977 1 96.44 174 SER B O 1
ATOM 3344 N N . LEU B 1 175 ? 18.047 -4.539 5.844 1 96.75 175 LEU B N 1
ATOM 3345 C CA . LEU B 1 175 ? 18.578 -5.832 5.426 1 96.75 175 LEU B CA 1
ATOM 3346 C C . LEU B 1 175 ? 19.922 -6.109 6.086 1 96.75 175 LEU B C 1
ATOM 3348 O O . LEU B 1 175 ? 20.219 -7.25 6.445 1 96.75 175 LEU B O 1
ATOM 3352 N N . MET B 1 176 ? 20.703 -5.074 6.203 1 97.38 176 MET B N 1
ATOM 3353 C CA . MET B 1 176 ? 21.984 -5.203 6.863 1 97.38 176 MET B CA 1
ATOM 3354 C C . MET B 1 176 ? 21.828 -5.754 8.273 1 97.38 176 MET B C 1
ATOM 3356 O O . MET B 1 176 ? 22.547 -6.672 8.68 1 97.38 176 MET B O 1
ATOM 3360 N N . ILE B 1 177 ? 20.875 -5.258 8.984 1 96.5 177 ILE B N 1
ATOM 3361 C CA . ILE B 1 177 ? 20.609 -5.68 10.359 1 96.5 177 ILE B CA 1
ATOM 3362 C C . ILE B 1 177 ? 20.094 -7.113 10.359 1 96.5 177 ILE B C 1
ATOM 3364 O O . ILE B 1 177 ? 20.547 -7.945 11.156 1 96.5 177 ILE B O 1
ATOM 3368 N N . GLN B 1 178 ? 19.219 -7.387 9.453 1 95.31 178 GLN B N 1
ATOM 3369 C CA . GLN B 1 178 ? 18.609 -8.711 9.375 1 95.31 178 GLN B CA 1
ATOM 3370 C C . GLN B 1 178 ? 19.641 -9.781 9.055 1 95.31 178 GLN B C 1
ATOM 3372 O O . GLN B 1 178 ? 19.625 -10.859 9.648 1 95.31 178 GLN B O 1
ATOM 3377 N N . LEU B 1 179 ? 20.5 -9.508 8.141 1 95.94 179 LEU B N 1
ATOM 3378 C CA . LEU B 1 179 ? 21.516 -10.469 7.723 1 95.94 179 LEU B CA 1
ATOM 3379 C C . LEU B 1 179 ? 22.5 -10.742 8.852 1 95.94 179 LEU B C 1
ATOM 3381 O O . LEU B 1 179 ? 22.938 -11.883 9.047 1 95.94 179 LEU B O 1
ATOM 3385 N N . LYS B 1 180 ? 22.812 -9.711 9.555 1 96.56 180 LYS B N 1
ATOM 3386 C CA . LYS B 1 180 ? 23.688 -9.883 10.703 1 96.56 180 LYS B CA 1
ATOM 3387 C C . LYS B 1 180 ? 23.016 -10.727 11.789 1 96.56 180 LYS B C 1
ATOM 3389 O O . LYS B 1 180 ? 23.609 -11.688 12.289 1 96.56 180 LYS B O 1
ATOM 3394 N N . GLU B 1 181 ? 21.781 -10.445 12.062 1 96.25 181 GLU B N 1
ATOM 3395 C CA . GLU B 1 181 ? 21.078 -11.086 13.164 1 96.25 181 GLU B CA 1
ATOM 3396 C C . GLU B 1 181 ? 20.719 -12.531 12.828 1 96.25 181 GLU B C 1
ATOM 3398 O O . GLU B 1 181 ? 20.797 -13.414 13.688 1 96.25 181 GLU B O 1
ATOM 3403 N N . LYS B 1 182 ? 20.375 -12.789 11.648 1 94.38 182 LYS B N 1
ATOM 3404 C CA . LYS B 1 182 ? 19.797 -14.086 11.312 1 94.38 182 LYS B CA 1
ATOM 3405 C C . LYS B 1 182 ? 20.828 -15.016 10.68 1 94.38 182 LYS B C 1
ATOM 3407 O O . LYS B 1 182 ? 20.719 -16.234 10.797 1 94.38 182 LYS B O 1
ATOM 3412 N N . LEU B 1 183 ? 21.875 -14.453 10.039 1 93.44 183 LEU B N 1
ATOM 3413 C CA . LEU B 1 183 ? 22.812 -15.305 9.312 1 93.44 183 LEU B CA 1
ATOM 3414 C C . LEU B 1 183 ? 24.234 -15.07 9.797 1 93.44 183 LEU B C 1
ATOM 3416 O O . LEU B 1 183 ? 25.172 -15.75 9.359 1 93.44 183 LEU B O 1
ATOM 3420 N N . GLY B 1 184 ? 24.422 -14.102 10.578 1 94.56 184 GLY B N 1
ATOM 3421 C CA . GLY B 1 184 ? 25.766 -13.773 11.047 1 94.56 184 GLY B CA 1
ATOM 3422 C C . GLY B 1 184 ? 26.625 -13.133 9.984 1 94.56 184 GLY B C 1
ATOM 3423 O O . GLY B 1 184 ? 27.859 -13.102 10.109 1 94.56 184 GLY B O 1
ATOM 3424 N N . GLN B 1 185 ? 26 -12.578 8.93 1 95.19 185 GLN B N 1
ATOM 3425 C CA . GLN B 1 185 ? 26.719 -11.945 7.84 1 95.19 185 GLN B CA 1
ATOM 3426 C C . GLN B 1 185 ? 26.828 -10.438 8.055 1 95.19 185 GLN B C 1
ATOM 3428 O O . GLN B 1 185 ? 25.828 -9.758 8.242 1 95.19 185 GLN B O 1
ATOM 3433 N N . GLU B 1 186 ? 28.047 -10 7.98 1 96.88 186 GLU B N 1
ATOM 3434 C CA . GLU B 1 186 ? 28.266 -8.562 8.133 1 96.88 186 GLU B CA 1
ATOM 3435 C C . GLU B 1 186 ? 28.594 -7.906 6.789 1 96.88 186 GLU B C 1
ATOM 3437 O O . GLU B 1 186 ? 29.391 -8.43 6.016 1 96.88 186 GLU B O 1
ATOM 3442 N N . TRP B 1 187 ? 27.875 -6.867 6.484 1 97.25 187 TRP B N 1
ATOM 3443 C CA . TRP B 1 187 ? 28.047 -6.059 5.285 1 97.25 187 TRP B CA 1
ATOM 3444 C C . TRP B 1 187 ? 28.188 -4.582 5.633 1 97.25 187 TRP B C 1
ATOM 3446 O O . TRP B 1 187 ? 27.594 -4.113 6.613 1 97.25 187 TRP B O 1
ATOM 3456 N N . THR B 1 188 ? 29 -3.883 4.891 1 97.88 188 THR B N 1
ATOM 3457 C CA . THR B 1 188 ? 28.844 -2.434 4.914 1 97.88 188 THR B CA 1
ATOM 3458 C C . THR B 1 188 ? 27.641 -2.01 4.07 1 97.88 188 THR B C 1
ATOM 3460 O O . THR B 1 188 ? 27.188 -2.762 3.205 1 97.88 188 THR B O 1
ATOM 3463 N N . PHE B 1 189 ? 27.141 -0.856 4.363 1 97.94 189 PHE B N 1
ATOM 3464 C CA . PHE B 1 189 ? 26.016 -0.327 3.613 1 97.94 189 PHE B CA 1
ATOM 3465 C C . PHE B 1 189 ? 26.312 -0.301 2.119 1 97.94 189 PHE B C 1
ATOM 3467 O O . PHE B 1 189 ? 25.531 -0.796 1.312 1 97.94 189 PHE B O 1
ATOM 3474 N N . GLU B 1 190 ? 27.453 0.115 1.709 1 98.06 190 GLU B N 1
ATOM 3475 C CA . GLU B 1 190 ? 27.828 0.275 0.307 1 98.06 190 GLU B CA 1
ATOM 3476 C C . GLU B 1 190 ? 28 -1.078 -0.375 1 98.06 190 GLU B C 1
ATOM 3478 O O . GLU B 1 190 ? 27.609 -1.251 -1.532 1 98.06 190 GLU B O 1
ATOM 3483 N N . GLU B 1 191 ? 28.547 -1.977 0.353 1 98 191 GLU B N 1
ATOM 3484 C CA . GLU B 1 191 ? 28.734 -3.311 -0.204 1 98 191 GLU B CA 1
ATOM 3485 C C . GLU B 1 191 ? 27.406 -4.004 -0.469 1 98 191 GLU B C 1
ATOM 3487 O O . GLU B 1 191 ? 27.219 -4.613 -1.524 1 98 191 GLU B O 1
ATOM 3492 N N . LEU B 1 192 ? 26.562 -3.902 0.506 1 97.81 192 LEU B N 1
ATOM 3493 C CA . LEU B 1 192 ? 25.266 -4.559 0.362 1 97.81 192 LEU B CA 1
ATOM 3494 C C . LEU B 1 192 ? 24.438 -3.885 -0.727 1 97.81 192 LEU B C 1
ATOM 3496 O O . LEU B 1 192 ? 23.766 -4.562 -1.501 1 97.81 192 LEU B O 1
ATOM 3500 N N . LYS B 1 193 ? 24.484 -2.605 -0.691 1 97.81 193 LYS B N 1
ATOM 3501 C CA . LYS B 1 193 ? 23.797 -1.851 -1.731 1 97.81 193 LYS B CA 1
ATOM 3502 C C . LYS B 1 193 ? 24.25 -2.291 -3.121 1 97.81 193 LYS B C 1
ATOM 3504 O O . LYS B 1 193 ? 23.422 -2.564 -3.99 1 97.81 193 LYS B O 1
ATOM 3509 N N . LEU B 1 194 ? 25.484 -2.408 -3.359 1 97.31 194 LEU B N 1
ATOM 3510 C CA . LEU B 1 194 ? 26.047 -2.838 -4.641 1 97.31 194 LEU B CA 1
ATOM 3511 C C . LEU B 1 194 ? 25.641 -4.273 -4.953 1 97.31 194 LEU B C 1
ATOM 3513 O O . LEU B 1 194 ? 25.281 -4.59 -6.094 1 97.31 194 LEU B O 1
ATOM 3517 N N . ASN B 1 195 ? 25.719 -5.086 -3.979 1 96.19 195 ASN B N 1
ATOM 3518 C CA . ASN B 1 195 ? 25.328 -6.484 -4.133 1 96.19 195 ASN B CA 1
ATOM 3519 C C . ASN B 1 195 ? 23.891 -6.621 -4.605 1 96.19 195 ASN B C 1
ATOM 3521 O O . ASN B 1 195 ? 23.594 -7.402 -5.516 1 96.19 195 ASN B O 1
ATOM 3525 N N . ARG B 1 196 ? 22.984 -5.84 -3.969 1 95 196 ARG B N 1
ATOM 3526 C CA . ARG B 1 196 ? 21.578 -5.922 -4.305 1 95 196 ARG B CA 1
ATOM 3527 C C . ARG B 1 196 ? 21.312 -5.363 -5.703 1 95 196 ARG B C 1
ATOM 3529 O O . ARG B 1 196 ? 20.469 -5.891 -6.438 1 95 196 ARG B O 1
ATOM 3536 N N . LEU B 1 197 ? 22 -4.355 -6.059 1 95.19 197 LEU B N 1
ATOM 3537 C CA . LEU B 1 197 ? 21.875 -3.768 -7.387 1 95.19 197 LEU B CA 1
ATOM 3538 C C . LEU B 1 197 ? 22.359 -4.734 -8.461 1 95.19 197 LEU B C 1
ATOM 3540 O O . LEU B 1 197 ? 21.688 -4.926 -9.477 1 95.19 197 LEU B O 1
ATOM 3544 N N . GLU B 1 198 ? 23.438 -5.391 -8.242 1 94.06 198 GLU B N 1
ATOM 3545 C CA . GLU B 1 198 ? 24.016 -6.352 -9.18 1 94.06 198 GLU B CA 1
ATOM 3546 C C . GLU B 1 198 ? 23.109 -7.574 -9.328 1 94.06 198 GLU B C 1
ATOM 3548 O O . GLU B 1 198 ? 22.938 -8.102 -10.43 1 94.06 198 GLU B O 1
ATOM 3553 N N . ASN B 1 199 ? 22.609 -7.973 -8.227 1 91.5 199 ASN B N 1
ATOM 3554 C CA . ASN B 1 199 ? 21.719 -9.117 -8.273 1 91.5 199 ASN B CA 1
ATOM 3555 C C . ASN B 1 199 ? 20.469 -8.812 -9.094 1 91.5 199 ASN B C 1
ATOM 3557 O O . ASN B 1 199 ? 20.016 -9.648 -9.891 1 91.5 199 ASN B O 1
ATOM 3561 N N . SER B 1 200 ? 19.906 -7.676 -8.898 1 91.81 200 SER B N 1
ATOM 3562 C CA . SER B 1 200 ? 18.734 -7.27 -9.648 1 91.81 200 SER B CA 1
ATOM 3563 C C . SER B 1 200 ? 19.016 -7.254 -11.148 1 91.81 200 SER B C 1
ATOM 3565 O O . SER B 1 200 ? 18.188 -7.711 -11.945 1 91.81 200 SER B O 1
ATOM 3567 N N . GLN B 1 201 ? 20.156 -6.805 -11.492 1 90.81 201 GLN B N 1
ATOM 3568 C CA . GLN B 1 201 ? 20.547 -6.762 -12.898 1 90.81 201 GLN B CA 1
ATOM 3569 C C . GLN B 1 201 ? 20.75 -8.172 -13.453 1 90.81 201 GLN B C 1
ATOM 3571 O O . GLN B 1 201 ? 20.281 -8.484 -14.547 1 90.81 201 GLN B O 1
ATOM 3576 N N . LYS B 1 202 ? 21.422 -8.969 -12.711 1 89.12 202 LYS B N 1
ATOM 3577 C CA . LYS B 1 202 ? 21.719 -10.344 -13.109 1 89.12 202 LYS B CA 1
ATOM 3578 C C . LYS B 1 202 ? 20.422 -11.141 -13.312 1 89.12 202 LYS B C 1
ATOM 3580 O O . LYS B 1 202 ? 20.344 -11.961 -14.227 1 89.12 202 LYS B O 1
ATOM 3585 N N . MET B 1 203 ? 19.484 -10.82 -12.5 1 87.62 203 MET B N 1
ATOM 3586 C CA . MET B 1 203 ? 18.234 -11.586 -12.531 1 87.62 203 MET B CA 1
ATOM 3587 C C . MET B 1 203 ? 17.281 -11.008 -13.562 1 87.62 203 MET B C 1
ATOM 3589 O O . MET B 1 203 ? 16.266 -11.641 -13.898 1 87.62 203 MET B O 1
ATOM 3593 N N . GLY B 1 204 ? 17.562 -9.844 -14 1 91 204 GLY B N 1
ATOM 3594 C CA . GLY B 1 204 ? 16.734 -9.227 -15.031 1 91 204 GLY B CA 1
ATOM 3595 C C . GLY B 1 204 ? 15.453 -8.617 -14.484 1 91 204 GLY B C 1
ATOM 3596 O O . GLY B 1 204 ? 14.406 -8.672 -15.133 1 91 204 GLY B O 1
ATOM 3597 N N . ASP B 1 205 ? 15.5 -8.094 -13.281 1 95 205 ASP B N 1
ATOM 3598 C CA . ASP B 1 205 ? 14.336 -7.469 -12.664 1 95 205 ASP B CA 1
ATOM 3599 C C . ASP B 1 205 ? 13.938 -6.195 -13.406 1 95 205 ASP B C 1
ATOM 3601 O O . ASP B 1 205 ? 14.781 -5.336 -13.68 1 95 205 ASP B O 1
ATOM 3605 N N . LYS B 1 206 ? 12.648 -6.082 -13.711 1 96.81 206 LYS B N 1
ATOM 3606 C CA . LYS B 1 206 ? 12.094 -4.91 -14.383 1 96.81 206 LYS B CA 1
ATOM 3607 C C . LYS B 1 206 ? 10.82 -4.426 -13.695 1 96.81 206 LYS B C 1
ATOM 3609 O O . LYS B 1 206 ? 9.734 -4.469 -14.281 1 96.81 206 LYS B O 1
ATOM 3614 N N . PRO B 1 207 ? 10.977 -3.91 -12.539 1 97.88 207 PRO B N 1
ATOM 3615 C CA . PRO B 1 207 ? 9.789 -3.414 -11.836 1 97.88 207 PRO B CA 1
ATOM 3616 C C . PRO B 1 207 ? 9.172 -2.193 -12.516 1 97.88 207 PRO B C 1
ATOM 3618 O O . PRO B 1 207 ? 9.891 -1.281 -12.93 1 97.88 207 PRO B O 1
ATOM 3621 N N . GLY B 1 208 ? 7.895 -2.193 -12.711 1 97.88 208 GLY B N 1
ATOM 3622 C CA . GLY B 1 208 ? 7.152 -1.009 -13.109 1 97.88 208 GLY B CA 1
ATOM 3623 C C . GLY B 1 208 ? 6.637 -0.201 -11.938 1 97.88 208 GLY B C 1
ATOM 3624 O O . GLY B 1 208 ? 6.883 -0.552 -10.781 1 97.88 208 GLY B O 1
ATOM 3625 N N . THR B 1 209 ? 5.977 0.897 -12.203 1 98.19 209 THR B N 1
ATOM 3626 C CA . THR B 1 209 ? 5.332 1.67 -11.148 1 98.19 209 THR B CA 1
ATOM 3627 C C . THR B 1 209 ? 3.91 1.169 -10.906 1 98.19 209 THR B C 1
ATOM 3629 O O . THR B 1 209 ? 3.336 0.476 -11.742 1 98.19 209 THR B O 1
ATOM 3632 N N . LEU B 1 210 ? 3.379 1.537 -9.781 1 98.44 210 LEU B N 1
ATOM 3633 C CA . LEU B 1 210 ? 1.996 1.183 -9.484 1 98.44 210 LEU B CA 1
ATOM 3634 C C . LEU B 1 210 ? 1.046 1.789 -10.516 1 98.44 210 LEU B C 1
ATOM 3636 O O . LEU B 1 210 ? 0.157 1.104 -11.023 1 98.44 210 LEU B O 1
ATOM 3640 N N . LEU B 1 211 ? 1.252 3.057 -10.797 1 97.81 211 LEU B N 1
ATOM 3641 C CA . LEU B 1 211 ? 0.355 3.742 -11.727 1 97.81 211 LEU B CA 1
ATOM 3642 C C . LEU B 1 211 ? 0.387 3.086 -13.102 1 97.81 211 LEU B C 1
ATOM 3644 O O . LEU B 1 211 ? -0.66 2.883 -13.719 1 97.81 211 LEU B O 1
ATOM 3648 N N . GLU B 1 212 ? 1.593 2.699 -13.594 1 97.12 212 GLU B N 1
ATOM 3649 C CA . GLU B 1 212 ? 1.713 2.002 -14.875 1 97.12 212 GLU B CA 1
ATOM 3650 C C . GLU B 1 212 ? 0.944 0.683 -14.852 1 97.12 212 GLU B C 1
ATOM 3652 O O . GLU B 1 212 ? 0.278 0.334 -15.828 1 97.12 212 GLU B O 1
ATOM 3657 N N . THR B 1 213 ? 1.053 0.006 -13.789 1 98.06 213 THR B N 1
ATOM 3658 C CA . THR B 1 213 ? 0.398 -1.293 -13.672 1 98.06 213 THR B CA 1
ATOM 3659 C C . THR B 1 213 ? -1.117 -1.131 -13.609 1 98.06 213 THR B C 1
ATOM 3661 O O . THR B 1 213 ? -1.856 -1.901 -14.227 1 98.06 213 THR B O 1
ATOM 3664 N N . PHE B 1 214 ? -1.627 -0.106 -12.875 1 98.31 214 PHE B N 1
ATOM 3665 C CA . PHE B 1 214 ? -3.043 0.238 -12.906 1 98.31 214 PHE B CA 1
ATOM 3666 C C . PHE B 1 214 ? -3.521 0.434 -14.344 1 98.31 214 PHE B C 1
ATOM 3668 O O . PHE B 1 214 ? -4.52 -0.159 -14.758 1 98.31 214 PHE B O 1
ATOM 3675 N N . GLN B 1 215 ? -2.785 1.21 -15.055 1 96.94 215 GLN B N 1
ATOM 3676 C CA . GLN B 1 215 ? -3.166 1.584 -16.406 1 96.94 215 GLN B CA 1
ATOM 3677 C C . GLN B 1 215 ? -3.127 0.378 -17.344 1 96.94 215 GLN B C 1
ATOM 3679 O O . GLN B 1 215 ? -4.027 0.193 -18.172 1 96.94 215 GLN B O 1
ATOM 3684 N N . ASP B 1 216 ? -2.111 -0.448 -17.188 1 97.75 216 ASP B N 1
ATOM 3685 C CA . ASP B 1 216 ? -1.979 -1.636 -18.016 1 97.75 216 ASP B CA 1
ATOM 3686 C C . ASP B 1 216 ? -3.146 -2.596 -17.797 1 97.75 216 ASP B C 1
ATOM 3688 O O . ASP B 1 216 ? -3.707 -3.129 -18.766 1 97.75 216 ASP B O 1
ATOM 3692 N N . MET B 1 217 ? -3.494 -2.805 -16.547 1 98.25 217 MET B N 1
ATOM 3693 C CA . MET B 1 217 ? -4.574 -3.74 -16.234 1 98.25 217 MET B CA 1
ATOM 3694 C C . MET B 1 217 ? -5.918 -3.188 -16.688 1 98.25 217 MET B C 1
ATOM 3696 O O . MET B 1 217 ? -6.77 -3.934 -17.172 1 98.25 217 MET B O 1
ATOM 3700 N N . LYS B 1 218 ? -6.137 -1.862 -16.547 1 97.62 218 LYS B N 1
ATOM 3701 C CA . LYS B 1 218 ? -7.352 -1.237 -17.062 1 97.62 218 LYS B CA 1
ATOM 3702 C C . LYS B 1 218 ? -7.426 -1.349 -18.578 1 97.62 218 LYS B C 1
ATOM 3704 O O . LYS B 1 218 ? -8.484 -1.664 -19.125 1 97.62 218 LYS B O 1
ATOM 3709 N N . ALA B 1 219 ? -6.332 -1.122 -19.234 1 97.38 219 ALA B N 1
ATOM 3710 C CA . ALA B 1 219 ? -6.27 -1.2 -20.703 1 97.38 219 ALA B CA 1
ATOM 3711 C C . ALA B 1 219 ? -6.543 -2.621 -21.188 1 97.38 219 ALA B C 1
ATOM 3713 O O . ALA B 1 219 ? -7.098 -2.818 -22.266 1 97.38 219 ALA B O 1
ATOM 3714 N N . ALA B 1 220 ? -6.156 -3.578 -20.344 1 97.81 220 ALA B N 1
ATOM 3715 C CA . ALA B 1 220 ? -6.379 -4.984 -20.688 1 97.81 220 ALA B CA 1
ATOM 3716 C C . ALA B 1 220 ? -7.852 -5.355 -20.531 1 97.81 220 ALA B C 1
ATOM 3718 O O . ALA B 1 220 ? -8.258 -6.453 -20.922 1 97.81 220 ALA B O 1
ATOM 3719 N N . GLY B 1 221 ? -8.656 -4.496 -19.891 1 97.69 221 GLY B N 1
ATOM 3720 C CA . GLY B 1 221 ? -10.094 -4.703 -19.859 1 97.69 221 GLY B CA 1
ATOM 3721 C C . GLY B 1 221 ? -10.617 -5.102 -18.5 1 97.69 221 GLY B C 1
ATOM 3722 O O . GLY B 1 221 ? -11.805 -5.418 -18.344 1 97.69 221 GLY B O 1
ATOM 3723 N N . PHE B 1 222 ? -9.797 -5.062 -17.453 1 98.56 222 PHE B N 1
ATOM 3724 C CA . PHE B 1 222 ? -10.297 -5.363 -16.109 1 98.56 222 PHE B CA 1
ATOM 3725 C C . PHE B 1 222 ? -11.234 -4.27 -15.625 1 98.56 222 PHE B C 1
ATOM 3727 O O . PHE B 1 222 ? -10.992 -3.082 -15.859 1 98.56 222 PHE B O 1
ATOM 3734 N N . ARG B 1 223 ? -12.273 -4.664 -14.969 1 97.81 223 ARG B N 1
ATOM 3735 C CA . ARG B 1 223 ? -13.289 -3.73 -14.5 1 97.81 223 ARG B CA 1
ATOM 3736 C C . ARG B 1 223 ? -12.789 -2.936 -13.297 1 97.81 223 ARG B C 1
ATOM 3738 O O . ARG B 1 223 ? -12.977 -1.72 -13.227 1 97.81 223 ARG B O 1
ATOM 3745 N N . HIS B 1 224 ? -12.281 -3.658 -12.391 1 98.44 224 HIS B N 1
ATOM 3746 C CA . HIS B 1 224 ? -11.727 -3.059 -11.18 1 98.44 224 HIS B CA 1
ATOM 3747 C C . HIS B 1 224 ? -10.25 -3.391 -11.031 1 98.44 224 HIS B C 1
ATOM 3749 O O . HIS B 1 224 ? -9.82 -4.504 -11.352 1 98.44 224 HIS B O 1
ATOM 3755 N N . VAL B 1 225 ? -9.477 -2.463 -10.617 1 98.75 225 VAL B N 1
ATOM 3756 C CA . VAL B 1 225 ? -8.07 -2.652 -10.266 1 98.75 225 VAL B CA 1
ATOM 3757 C C . VAL B 1 225 ? -7.773 -1.961 -8.938 1 98.75 225 VAL B C 1
ATOM 3759 O O . VAL B 1 225 ? -8.148 -0.803 -8.734 1 98.75 225 VAL B O 1
ATOM 3762 N N . ASP B 1 226 ? -7.094 -2.691 -8.023 1 98.69 226 ASP B N 1
ATOM 3763 C CA . ASP B 1 226 ? -6.84 -2.213 -6.668 1 98.69 226 ASP B CA 1
ATOM 3764 C C . ASP B 1 226 ? -5.418 -2.547 -6.223 1 98.69 226 ASP B C 1
ATOM 3766 O O . ASP B 1 226 ? -4.836 -3.531 -6.68 1 98.69 226 ASP B O 1
ATOM 3770 N N . CYS B 1 227 ? -4.82 -1.718 -5.445 1 98.81 227 CYS B N 1
ATOM 3771 C 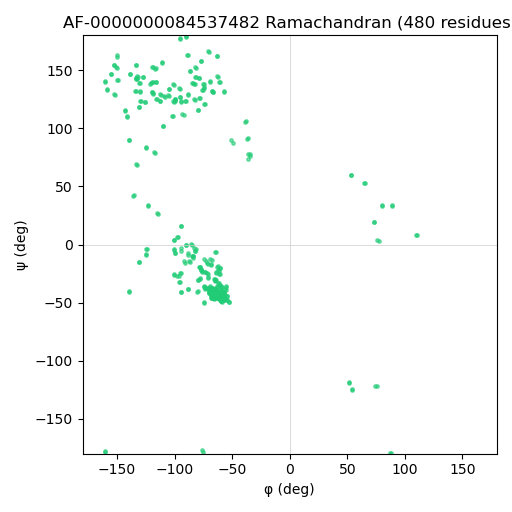CA . CYS B 1 227 ? -3.66 -2.07 -4.629 1 98.81 227 CYS B CA 1
ATOM 3772 C C . CYS B 1 227 ? -4.086 -2.467 -3.223 1 98.81 227 CYS B C 1
ATOM 3774 O O . CYS B 1 227 ? -4.68 -1.666 -2.5 1 98.81 227 CYS B O 1
ATOM 3776 N N . LEU B 1 228 ? -3.734 -3.617 -2.789 1 98.56 228 LEU B N 1
ATOM 3777 C CA . LEU B 1 228 ? -4.223 -4.156 -1.523 1 98.56 228 LEU B CA 1
ATOM 3778 C C . LEU B 1 228 ? -3.211 -3.924 -0.406 1 98.56 228 LEU B C 1
ATOM 3780 O O . LEU B 1 228 ? -3.582 -3.863 0.769 1 98.56 228 LEU B O 1
ATOM 3784 N N . TRP B 1 229 ? -1.995 -3.84 -0.786 1 98.62 229 TRP B N 1
ATOM 3785 C CA . TRP B 1 229 ? -0.892 -3.793 0.167 1 98.62 229 TRP B CA 1
ATOM 3786 C C . TRP B 1 229 ? 0.363 -3.215 -0.48 1 98.62 229 TRP B C 1
ATOM 3788 O O . TRP B 1 229 ? 0.642 -3.479 -1.651 1 98.62 229 TRP B O 1
ATOM 3798 N N . LYS B 1 230 ? 1.079 -2.414 0.226 1 98.62 230 LYS B N 1
ATOM 3799 C CA . LYS B 1 230 ? 2.311 -1.809 -0.273 1 98.62 230 LYS B CA 1
ATOM 3800 C C . LYS B 1 230 ? 3.277 -1.509 0.869 1 98.62 230 LYS B C 1
ATOM 3802 O O . LYS B 1 230 ? 2.885 -0.935 1.887 1 98.62 230 LYS B O 1
ATOM 3807 N N . SER B 1 231 ? 4.453 -1.926 0.747 1 97.31 231 SER B N 1
ATOM 3808 C CA . SER B 1 231 ? 5.578 -1.6 1.616 1 97.31 231 SER B CA 1
ATOM 3809 C C . SER B 1 231 ? 6.867 -1.456 0.819 1 97.31 231 SER B C 1
ATOM 3811 O O . SER B 1 231 ? 7.34 -2.422 0.213 1 97.31 231 SER B O 1
ATOM 3813 N N . ARG B 1 232 ? 7.383 -0.267 0.818 1 95.38 232 ARG B N 1
ATOM 3814 C CA . ARG B 1 232 ? 8.586 0.031 0.044 1 95.38 232 ARG B CA 1
ATOM 3815 C C . ARG B 1 232 ? 8.43 -0.423 -1.403 1 95.38 232 ARG B C 1
ATOM 3817 O O . ARG B 1 232 ? 7.473 -0.037 -2.082 1 95.38 232 ARG B O 1
ATOM 3824 N N . ASN B 1 233 ? 9.281 -1.342 -1.846 1 97.19 233 ASN B N 1
ATOM 3825 C CA . ASN B 1 233 ? 9.25 -1.713 -3.256 1 97.19 233 ASN B CA 1
ATOM 3826 C C . ASN B 1 233 ? 8.375 -2.941 -3.494 1 97.19 233 ASN B C 1
ATOM 3828 O O . ASN B 1 233 ? 8.492 -3.602 -4.527 1 97.19 233 ASN B O 1
ATOM 3832 N N . LEU B 1 234 ? 7.551 -3.277 -2.533 1 98.44 234 LEU B N 1
ATOM 3833 C CA . LEU B 1 234 ? 6.672 -4.434 -2.639 1 98.44 234 LEU B CA 1
ATOM 3834 C C . LEU B 1 234 ? 5.207 -4.004 -2.635 1 98.44 234 LEU B C 1
ATOM 3836 O O . LEU B 1 234 ? 4.824 -3.1 -1.89 1 98.44 234 LEU B O 1
ATOM 3840 N N . ALA B 1 235 ? 4.438 -4.672 -3.482 1 98.88 235 ALA B N 1
ATOM 3841 C CA . ALA B 1 235 ? 3.002 -4.398 -3.453 1 98.88 235 ALA B CA 1
ATOM 3842 C C . ALA B 1 235 ? 2.203 -5.613 -3.918 1 98.88 235 ALA B C 1
ATOM 3844 O O . ALA B 1 235 ? 2.736 -6.488 -4.609 1 98.88 235 ALA B O 1
ATOM 3845 N N . ILE B 1 236 ? 0.982 -5.668 -3.453 1 98.94 236 ILE B N 1
ATOM 3846 C CA . ILE B 1 236 ? -0.008 -6.613 -3.955 1 98.94 236 ILE B CA 1
ATOM 3847 C C . ILE B 1 236 ? -1.117 -5.863 -4.688 1 98.94 236 ILE B C 1
ATOM 3849 O O . ILE B 1 236 ? -1.761 -4.98 -4.113 1 98.94 236 ILE B O 1
ATOM 3853 N N . MET B 1 237 ? -1.352 -6.199 -5.926 1 98.88 237 MET B N 1
ATOM 3854 C CA . MET B 1 237 ? -2.449 -5.629 -6.703 1 98.88 237 MET B CA 1
ATOM 3855 C C . MET B 1 237 ? -3.453 -6.707 -7.098 1 98.88 237 MET B C 1
ATOM 3857 O O . MET B 1 237 ? -3.098 -7.879 -7.215 1 98.88 237 MET B O 1
ATOM 3861 N N . ALA B 1 238 ? -4.668 -6.305 -7.242 1 98.81 238 ALA B N 1
ATOM 3862 C CA . ALA B 1 238 ? -5.734 -7.203 -7.688 1 98.81 238 ALA B CA 1
ATOM 3863 C C . ALA B 1 238 ? -6.566 -6.562 -8.789 1 98.81 238 ALA B C 1
ATOM 3865 O O . ALA B 1 238 ? -6.82 -5.355 -8.766 1 98.81 238 ALA B O 1
ATOM 3866 N N . ALA B 1 239 ? -6.984 -7.332 -9.742 1 98.81 239 ALA B N 1
ATOM 3867 C CA . ALA B 1 239 ? -7.867 -6.91 -10.828 1 98.81 239 ALA B CA 1
ATOM 3868 C C . ALA B 1 239 ? -9.047 -7.867 -10.984 1 98.81 239 ALA B C 1
ATOM 3870 O O . ALA B 1 239 ? -8.883 -9.086 -10.852 1 98.81 239 ALA B O 1
ATOM 3871 N N . THR B 1 240 ? -10.195 -7.281 -11.211 1 98.5 240 THR B N 1
ATOM 3872 C CA . THR B 1 240 ? -11.422 -8.07 -11.336 1 98.5 240 THR B CA 1
ATOM 3873 C C . THR B 1 240 ? -11.953 -8.023 -12.758 1 98.5 240 THR B C 1
ATOM 3875 O O . THR B 1 240 ? -12.078 -6.945 -13.352 1 98.5 240 THR B O 1
ATOM 3878 N N . LYS B 1 241 ? -12.203 -9.195 -13.25 1 96.94 241 LYS B N 1
ATOM 3879 C CA . LYS B 1 241 ? -12.836 -9.25 -14.57 1 96.94 241 LYS B CA 1
ATOM 3880 C C . LYS B 1 241 ? -14.312 -8.875 -14.484 1 96.94 241 LYS B C 1
ATOM 3882 O O . LYS B 1 241 ? -15.008 -9.258 -13.539 1 96.94 241 LYS B O 1
ATOM 3887 N N . SER B 1 242 ? -14.859 -8.039 -15.391 1 86.69 242 SER B N 1
ATOM 3888 C CA . SER B 1 242 ? -16.25 -7.641 -15.492 1 86.69 242 SER B CA 1
ATOM 3889 C C . SER B 1 242 ? -17.125 -8.805 -15.945 1 86.69 242 SER B C 1
ATOM 3891 O O . SER B 1 242 ? -16.656 -9.703 -16.641 1 86.69 242 SER B O 1
#

pLDDT: mean 93.76, std 10.56, range [28.02, 98.94]

Sequence (484 aa):
MEKEKKKGWTHPEAAEKYAQTADIIIPERKEILSIISRVAIELGPMDPKIIDLGCGLGDVTAEILKLKPQADVLMIDFSDEMIRRSSERFRDNKNINVVKRDLNQGLLDITGDRGFDAVVSCFSIHHVEFENRSKLYSDIRELLKEQGLFINGDLFREDSPAIDQWEFNNKISSLMIQLKEKLGQEWTFEELKLNRLENSQKMGDKPGTLLETFQDMKAAGFRHVDCLWKSRNLAIMAATKSMEKEKKKGWTHPEAAEKYAQTADIIIPERKEILSIISRVAIELGPMDPKIIDLGCGLGDVTAEILKLKPQADVLMIDFSDEMIRRSSERFRDNKNINVVKRDLNQGLLDITGDRGFDAVVSCFSIHHVEFENRSKLYSDIRELLKEQGLFINGDLFREDSPAIDQWEFNNKISSLMIQLKEKLGQEWTFEELKLNRLENSQKMGDKPGTLLETFQDMKAAGFRHVDCLWKSRNLAIMAATKS